Protein 1GAI (pdb70)

Nearest PDB structures (foldseek):
  3gly-assembly1_A  TM=1.002E+00  e=2.398E-82  Aspergillus awamori
  3eqa-assembly1_A  TM=1.001E+00  e=8.500E-78  Aspergillus niger
  6fhv-assembly1_A  TM=9.898E-01  e=4.613E-56  Penicillium oxalicum 114-2
  2vn7-assembly1_A  TM=9.868E-01  e=1.343E-54  Trichoderma reesei
  6fhw-assembly1_A  TM=9.684E-01  e=1.161E-52  Amorphotheca resinae

Solvent-accessible surface area: 16206 Å² total; per-residue (Å²): 112,98,13,61,71,45,3,78,95,2,23,86,39,0,66,71,3,0,51,29,0,7,2,68,132,8,83,99,1,104,57,4,61,46,0,0,2,0,2,0,13,4,83,96,127,15,61,30,46,30,7,12,10,8,12,4,1,12,0,2,31,10,0,0,19,27,5,68,94,28,37,30,119,0,25,57,18,0,24,73,2,1,33,3,9,9,102,5,6,44,28,76,17,63,24,19,70,24,66,65,11,3,7,0,2,6,4,8,41,13,79,16,70,22,45,110,31,106,86,14,47,33,4,32,0,4,0,0,10,3,0,12,0,1,0,6,0,0,48,29,0,43,110,73,60,51,73,70,3,0,46,119,15,0,10,20,0,0,58,0,0,0,0,2,0,0,46,49,6,54,109,72,8,60,0,3,12,44,72,14,81,4,18,7,1,0,11,4,6,3,1,6,13,0,0,22,9,0,21,65,5,0,98,61,20,73,49,74,3,75,30,1,84,59,7,9,53,31,0,2,4,47,4,35,66,0,48,68,50,54,36,0,36,1,7,64,104,40,123,62,46,8,52,2,0,0,1,0,3,0,2,12,43,6,2,0,11,98,5,22,36,42,50,20,7,1,0,0,4,0,22,46,2,2,12,2,1,42,54,0,2,45,22,0,37,108,73,5,81,45,6,102,85,73,56,78,56,76,11,1,0,0,0,7,12,38,75,13,88,72,84,118,3,2,0,11,0,1,0,0,1,2,0,0,3,1,0,5,0,0,31,52,2,3,104,122,95,26,30,1,102,2,33,124,68,1,40,98,5,1,91,29,27,63,98,54,4,51,69,31,99,38,56,52,109,33,95,32,16,60,47,2,33,68,27,0,68,97,16,0,25,20,0,2,43,31,0,41,97,36,17,38,132,111,5,24,0,3,4,0,0,34,56,61,92,4,92,60,45,22,0,130,16,4,0,15,0,1,3,13,0,9,15,2,14,28,25,37,87,72,53,38,9,48,35,9,26,0,86,105,17,32,95,60,37,87,113,70,51,93,51,56,23,86,21,58,46,53,84,18,116,34,129,79,50,58,106,14,106,25,127,86

Secondary structure (DSSP, 8-state):
-HHHHHHHHHHHHHHHHHHHTBTTT-TT-BTBPTTPBPS-S-BSSSB--SEEHHHHHHHHHHHHHHHHTT-GGGHHHHHHHHHHHHHHHH--BTTB-TTTTGGG--EE-TTS-B--S--S---THHHHHHHHHHHHHHHHHHHTT-HHHIIIIIHHHHHHHHHHHHHHTTS-EE-TTS--EEEEHHHHHHHHHHHHHHHHHHHHTT---HHHHHHHHHHHHHHGGGB-SSSB-SEES--S----THHHHHHHTT--TT--S-TTTT-TTSHHHHHHHHHHHHTTTTT-GGGTT--TTS-----S-TT--GGGS--BHHHHHHHHHHHHHHHHHHHHHTEEEE-TTTHHHHHHH-TT--SEEEETTSHHHHHHHHHHHHHHHHHHHHHHHHS-TT----SEE-TTT--EESSSS-HHHHHHHHHHHHHHTT--PPP-SGGGS-PPPSS-------------------------

InterPro domains:
  IPR000165 Glucoamylase [PR00736] (55-72)
  IPR000165 Glucoamylase [PR00736] (128-145)
  IPR000165 Glucoamylase [PR00736] (146-165)
  IPR000165 Glucoamylase [PR00736] (194-212)
  IPR000165 Glucoamylase [PR00736] (316-335)
  IPR000165 Glucoamylase [PR00736] (405-426)
  IPR000165 Glucoamylase [PR00736] (438-453)
  IPR002044 Carbohydrate binding module family 20 [PF00686] (539-633)
  IPR002044 Carbohydrate binding module family 20 [PS51166] (533-640)
  IPR002044 Carbohydrate binding module family 20 [SM01065] (538-634)
  IPR008291 Glucoamylase, starch-binding [PIRSF001031] (3-640)
  IPR008928 Six-hairpin glycosidase superfamily [SSF48208] (25-459)
  IPR011613 GH15-like domain [PF00723] (37-450)
  IPR012341 Six-hairpin glycosidase-like superfamily [G3DSA:1.50.10.10] (25-497)
  IPR013783 Immunoglobulin-like fold [G3DSA:2.60.40.10] (533-640)
  IPR013784 Carbohydrate-binding-like fold [SSF49452] (533-640)
  IPR034836 Glucoamylase, CBM20 domain [cd05811] (538-639)
  IPR046966 Glucoamylase, active site [PS00820] (197-207)

Radius of gyration: 21.04 Å; Cα contacts (8 Å, |Δi|>4): 989; chains: 1; bounding box: 58×52×50 Å

Foldseek 3Di:
DVLVVLLVLLLVVLVLLQQLQADDPRVLQHPAHFLAGFQFSDCVLPRSQWGFLQLSLLLLLLLLLVCVVFPVVCVRSNVRNLQLLLLLLQAAEPLGGLQRGSQQCTIAHRHSHYDHDDFFDRELLRLLSNLSSLLSVLVVCLVVPVLCCSQARRLQSSLSSLLSLQFDLLDWGAYPVRDDTFHFLLSLLSSLLSLLLNQVSQVSSPHGDVSSVVRNLLSLQVSVVQQPLQAGQGGDPDPAPRLWLSLLNSQLVQAFLVDALFPSSNHLQPLRVLSSLLVNQVLLQPPFQQNPPDALLAGDQHCTHNVDCVVYTFGFLLSLLSSLQSLLSNLSNCVVVQKHFDDPSNQVSQCSQPVVDDGDIGGNVDPVNVSRNVSSLNRSSRSSVLSVVQAPPSNKHAGGAHSYPGHHDRRTSGSSSSSSSNSSSCSNVVNDGHGSCVVPRSDHDPDHDSDGDRGDHDRRRDPDDDPDDDGD

CATH classification: 1.50.10.10

B-factor: mean 18.28, std 16.62, range [3.0, 75.63]

Organism: Aspergillus awamori (NCBI:txid105351)

Sequence (472 aa):
ATLDSWLSNNEATVARTAILNNIGADGAWVSGADSGIVVASPSTDNPDYFYTWTRDSGLVIKTLVDLFRNGDTDLLSSTIEHYISSQAIIIQGVSSNPSGDLSSGGLGEPKFNVDETAYTGSSWGRPQRDGPALRATAMIGFGQWLLDNGYTSSAATTEIVWPLVRNDLSYVAQYWNQTGYDLWEEVNGSSFFTIAVQHRALVEGSAFATAVGSSCSWCDSQAPQILCYLQSSFWTGSYILANFDSSRSGKDTTNTLLGSIHTFDPEAGCDDSTFQPCSPRALANHKEVVDSFRSIYTLNDGLSDSEAVAVGRYPEDSYYNGNPWFLCTLAAAEQLYDALYQWDKQGSLEITDVSLDFFKALYSGAATGTYSSSSSSTYSSSIVSSAVKTFADGFVSIVETHAASNGSLSSEQFDKSDGDELSARDLTWSYAALLTANNRRNSVVPPSWGETSASSVPGTCAATTSASSGTYSSVTVTSWPSIVVAATTGG

Structure (mmCIF, N/CA/C/O backbone):
data_1GAI
#
_entry.id   1GAI
#
_cell.length_a   116.900
_cell.length_b   104.400
_cell.length_c   48.400
_cell.angle_alpha   90.00
_cell.angle_beta   90.00
_cell.angle_gamma   90.00
#
_symmetry.space_group_name_H-M   'P 21 21 21'
#
loop_
_entity.id
_entity.type
_entity.pdbx_description
1 polymer GLUCOAMYLASE-471
2 branched alpha-D-mannopyranose-(1-2)-alpha-D-mannopyranose-(1-3)-beta-D-mannopyranose-(1-4)-2-acetamido-2-deoxy-beta-D-glucopyranose-(1-4)-2-acetamido-2-deoxy-beta-D-glucopyranose
3 branched alpha-D-mannopyranose-(1-2)-alpha-D-mannopyranose-(1-2)-alpha-D-mannopyranose-(1-3)-[alpha-D-mannopyranose-(1-3)-[alpha-D-mannopyranose-(1-6)]alpha-D-mannopyranose-(1-6)]beta-D-mannopyranose-(1-4)-2-acetamido-2-deoxy-beta-D-glucopyranose-(1-4)-2-acetamido-2-deoxy-beta-D-glucopyranose
4 branched 4,6-dideoxy-4-{[(1S,2S,3S,4R,5R)-2,3,4-trihydroxy-5-(hydroxymethyl)cyclohexyl]amino}-alpha-D-glucopyranose-(1-4)-alpha-D-glucopyranose-(1-4)-alpha-D-glucopyranose
5 non-polymer alpha-D-mannopyranose
6 water water
#
loop_
_atom_site.group_PDB
_atom_site.id
_atom_site.type_symbol
_atom_site.label_atom_id
_atom_site.label_alt_id
_atom_site.label_comp_id
_atom_site.label_asym_id
_atom_site.label_entity_id
_atom_site.label_seq_id
_atom_site.pdbx_PDB_ins_code
_atom_site.Cartn_x
_atom_site.Cartn_y
_atom_site.Cartn_z
_atom_site.occupancy
_atom_site.B_iso_or_equiv
_atom_site.auth_seq_id
_atom_site.auth_comp_id
_atom_site.auth_asym_id
_atom_site.auth_atom_id
_atom_site.pdbx_PDB_model_num
ATOM 1 N N . ALA A 1 1 ? 49.229 46.972 21.819 1.00 49.85 1 ALA A N 1
ATOM 2 C CA . ALA A 1 1 ? 49.142 47.371 20.379 1.00 49.23 1 ALA A CA 1
ATOM 3 C C . ALA A 1 1 ? 47.680 47.283 19.940 1.00 48.15 1 ALA A C 1
ATOM 4 O O . ALA A 1 1 ? 46.787 47.160 20.780 1.00 48.58 1 ALA A O 1
ATOM 9 N N . THR A 1 2 ? 47.433 47.356 18.636 1.00 46.26 2 THR A N 1
ATOM 10 C CA . THR A 1 2 ? 46.067 47.258 18.145 1.00 43.82 2 THR A CA 1
ATOM 11 C C . THR A 1 2 ? 45.581 45.806 18.223 1.00 39.85 2 THR A C 1
ATOM 12 O O . THR A 1 2 ? 44.387 45.558 18.352 1.00 38.26 2 THR A O 1
ATOM 18 N N . LEU A 1 3 ? 46.509 44.851 18.155 1.00 36.68 3 LEU A N 1
ATOM 19 C CA . LEU A 1 3 ? 46.133 43.444 18.244 1.00 33.37 3 LEU A CA 1
ATOM 20 C C . LEU A 1 3 ? 45.531 43.188 19.618 1.00 31.85 3 LEU A C 1
ATOM 21 O O . LEU A 1 3 ? 44.492 42.545 19.735 1.00 31.46 3 LEU A O 1
ATOM 27 N N . ASP A 1 4 ? 46.170 43.733 20.649 1.00 29.58 4 ASP A N 1
ATOM 28 C CA . ASP A 1 4 ? 45.704 43.568 22.023 1.00 28.20 4 ASP A CA 1
ATOM 29 C C . ASP A 1 4 ? 44.298 44.122 22.218 1.00 27.24 4 ASP A C 1
ATOM 30 O O . ASP A 1 4 ? 43.447 43.467 22.824 1.00 26.57 4 ASP A O 1
ATOM 36 N N . SER A 1 5 ? 44.046 45.321 21.699 1.00 25.02 5 SER A N 1
ATOM 37 C CA . SER A 1 5 ? 42.725 45.926 21.837 1.00 24.05 5 SER A CA 1
ATOM 38 C C . SER A 1 5 ? 41.702 45.182 20.982 1.00 21.85 5 SER A C 1
ATOM 39 O O . SER A 1 5 ? 40.573 44.949 21.426 1.00 21.59 5 SER A O 1
ATOM 44 N N . TRP A 1 6 ? 42.100 44.791 19.773 1.00 19.03 6 TRP A N 1
ATOM 45 C CA . TRP A 1 6 ? 41.200 44.060 18.899 1.00 19.04 6 TRP A CA 1
ATOM 46 C C . TRP A 1 6 ? 40.772 42.757 19.573 1.00 19.05 6 TRP A C 1
ATOM 47 O O . TRP A 1 6 ? 39.586 42.411 19.576 1.00 18.68 6 TRP A O 1
ATOM 60 N N . LEU A 1 7 ? 41.733 42.057 20.168 1.00 18.07 7 LEU A N 1
ATOM 61 C CA . LEU A 1 7 ? 41.452 40.801 20.854 1.00 18.06 7 LEU A CA 1
ATOM 62 C C . LEU A 1 7 ? 40.483 40.940 22.014 1.00 17.77 7 LEU A C 1
ATOM 63 O O . LEU A 1 7 ? 39.615 40.083 22.208 1.00 17.51 7 LEU A O 1
ATOM 69 N N . SER A 1 8 ? 40.639 42.000 22.800 1.00 17.82 8 SER A N 1
ATOM 70 C CA . SER A 1 8 ? 39.750 42.227 23.933 1.00 20.13 8 SER A CA 1
ATOM 71 C C . SER A 1 8 ? 38.318 42.417 23.464 1.00 18.89 8 SER A C 1
ATOM 72 O O . SER A 1 8 ? 37.388 41.848 24.040 1.00 20.31 8 SER A O 1
ATOM 77 N N A ASN A 1 9 ? 38.132 43.212 22.416 0.68 17.93 9 ASN A N 1
ATOM 78 N N B ASN A 1 9 ? 38.151 43.207 22.406 0.32 17.88 9 ASN A N 1
ATOM 79 C CA A ASN A 1 9 ? 36.791 43.439 21.900 0.68 17.31 9 ASN A CA 1
ATOM 80 C CA B ASN A 1 9 ? 36.835 43.484 21.842 0.32 16.72 9 ASN A CA 1
ATOM 81 C C A ASN A 1 9 ? 36.262 42.180 21.233 0.68 15.72 9 ASN A C 1
ATOM 82 C C B ASN A 1 9 ? 36.262 42.238 21.175 0.32 15.60 9 ASN A C 1
ATOM 83 O O A ASN A 1 9 ? 35.107 41.810 21.439 0.68 15.58 9 ASN A O 1
ATOM 84 O O B ASN A 1 9 ? 35.073 41.943 21.308 0.32 15.66 9 ASN A O 1
ATOM 99 N N . GLU A 1 10 ? 37.120 41.503 20.473 1.00 14.42 10 GLU A N 1
ATOM 100 C CA . GLU A 1 10 ? 36.709 40.284 19.780 1.00 12.28 10 GLU A CA 1
ATOM 101 C C . GLU A 1 10 ? 36.307 39.165 20.743 1.00 11.46 10 GLU A C 1
ATOM 102 O O . GLU A 1 10 ? 35.408 38.387 20.433 1.00 10.41 10 GLU A O 1
ATOM 109 N N . ALA A 1 11 ? 36.951 39.080 21.906 1.00 10.61 11 ALA A N 1
ATOM 110 C CA . ALA A 1 11 ? 36.592 38.054 22.883 1.00 10.72 11 ALA A CA 1
ATOM 111 C C . ALA A 1 11 ? 35.137 38.259 23.323 1.00 12.12 11 ALA A C 1
ATOM 112 O O . ALA A 1 11 ? 34.395 37.294 23.534 1.00 11.89 11 ALA A O 1
ATOM 115 N N . THR A 1 12 ? 34.724 39.520 23.427 1.00 12.26 12 THR A N 1
ATOM 116 C CA . THR A 1 12 ? 33.359 39.856 23.811 1.00 13.25 12 THR A CA 1
ATOM 117 C C . THR A 1 12 ? 32.386 39.493 22.681 1.00 11.92 12 THR A C 1
ATOM 118 O O . THR A 1 12 ? 31.315 38.933 22.928 1.00 13.16 12 THR A O 1
ATOM 124 N N . VAL A 1 13 ? 32.767 39.800 21.444 1.00 10.74 13 VAL A N 1
ATOM 125 C CA . VAL A 1 13 ? 31.943 39.464 20.294 1.00 10.49 13 VAL A CA 1
ATOM 126 C C . VAL A 1 13 ? 31.785 37.947 20.174 1.00 10.18 13 VAL A C 1
ATOM 127 O O . VAL A 1 13 ? 30.682 37.455 19.929 1.00 9.75 13 VAL A O 1
ATOM 132 N N . ALA A 1 14 ? 32.884 37.219 20.376 1.00 8.09 14 ALA A N 1
ATOM 133 C CA . ALA A 1 14 ? 32.900 35.763 20.273 1.00 7.90 14 ALA A CA 1
ATOM 134 C C . ALA A 1 14 ? 31.968 35.104 21.281 1.00 7.95 14 ALA A C 1
ATOM 135 O O . ALA A 1 14 ? 31.199 34.206 20.927 1.00 7.66 14 ALA A O 1
ATOM 138 N N . ARG A 1 15 ? 31.998 35.574 22.524 1.00 8.36 15 ARG A N 1
ATOM 139 C CA . ARG A 1 15 ? 31.138 35.018 23.563 1.00 9.33 15 ARG A CA 1
ATOM 140 C C . ARG A 1 15 ? 29.661 35.224 23.196 1.00 10.22 15 ARG A C 1
ATOM 141 O O . ARG A 1 15 ? 28.846 34.296 23.292 1.00 10.92 15 ARG A O 1
ATOM 155 N N . THR A 1 16 ? 29.332 36.425 22.738 1.00 8.81 16 THR A N 1
ATOM 156 C CA . THR A 1 16 ? 27.968 36.754 22.342 1.00 10.22 16 THR A CA 1
ATOM 157 C C . THR A 1 16 ? 27.489 35.903 21.160 1.00 10.07 16 THR A C 1
ATOM 158 O O . THR A 1 16 ? 26.392 35.332 21.190 1.00 10.06 16 THR A O 1
ATOM 164 N N . ALA A 1 17 ? 28.324 35.795 20.134 1.00 8.87 17 ALA A N 1
ATOM 165 C CA . ALA A 1 17 ? 27.984 35.023 18.947 1.00 8.03 17 ALA A CA 1
ATOM 166 C C . ALA A 1 17 ? 27.749 33.540 19.271 1.00 8.48 17 ALA A C 1
ATOM 167 O O . ALA A 1 17 ? 26.847 32.923 18.708 1.00 8.19 17 ALA A O 1
ATOM 170 N N . ILE A 1 18 ? 28.564 32.963 20.155 1.00 7.41 18 ILE A N 1
ATOM 171 C CA . ILE A 1 18 ? 28.382 31.564 20.522 1.00 6.57 18 ILE A CA 1
ATOM 172 C C . ILE A 1 18 ? 26.989 31.373 21.151 1.00 7.26 18 ILE A C 1
ATOM 173 O O . ILE A 1 18 ? 26.243 30.463 20.769 1.00 6.79 18 ILE A O 1
ATOM 179 N N . LEU A 1 19 ? 26.623 32.254 22.081 1.00 6.44 19 LEU A N 1
ATOM 180 C CA . LEU A 1 19 ? 25.317 32.158 22.740 1.00 7.62 19 LEU A CA 1
ATOM 181 C C . LEU A 1 19 ? 24.152 32.327 21.759 1.00 8.04 19 LEU A C 1
ATOM 182 O O . LEU A 1 19 ? 23.091 31.713 21.932 1.00 7.42 19 LEU A O 1
ATOM 188 N N . ASN A 1 20 ? 24.360 33.126 20.714 1.00 7.65 20 ASN A N 1
ATOM 189 C CA . ASN A 1 20 ? 23.327 33.339 19.699 1.00 8.21 20 ASN A CA 1
ATOM 190 C C . ASN A 1 20 ? 23.064 32.062 18.899 1.00 6.80 20 ASN A C 1
ATOM 191 O O . ASN A 1 20 ? 22.031 31.948 18.227 1.00 6.59 20 ASN A O 1
ATOM 199 N N . ASN A 1 21 ? 24.033 31.145 18.915 1.00 5.61 21 ASN A N 1
ATOM 200 C CA . ASN A 1 21 ? 23.948 29.886 18.172 1.00 6.08 21 ASN A CA 1
ATOM 201 C C . ASN A 1 21 ? 23.561 28.671 19.021 1.00 5.54 21 ASN A C 1
ATOM 202 O O . ASN A 1 21 ? 23.745 27.526 18.594 1.00 6.14 21 ASN A O 1
ATOM 210 N N . ILE A 1 22 ? 23.041 28.902 20.222 1.00 5.28 22 ILE A N 1
ATOM 211 C CA . ILE A 1 22 ? 22.640 27.793 21.089 1.00 5.42 22 ILE A CA 1
ATOM 212 C C . ILE A 1 22 ? 21.144 27.937 21.411 1.00 5.25 22 ILE A C 1
ATOM 213 O O . ILE A 1 22 ? 20.684 29.025 21.796 1.00 4.30 22 ILE A O 1
ATOM 219 N N . GLY A 1 23 ? 20.386 26.860 21.209 1.00 5.65 23 GLY A N 1
ATOM 220 C CA . GLY A 1 23 ? 18.952 26.889 21.489 1.00 5.98 23 GLY A CA 1
ATOM 221 C C . GLY A 1 23 ? 18.653 26.869 22.986 1.00 7.30 23 GLY A C 1
ATOM 222 O O . GLY A 1 23 ? 19.528 26.519 23.786 1.00 6.32 23 GLY A O 1
ATOM 224 N N . ALA A 1 24 ? 17.413 27.160 23.387 1.00 6.15 24 ALA A N 1
ATOM 225 C CA . ALA A 1 24 ? 16.318 27.479 22.472 1.00 7.55 24 ALA A CA 1
ATOM 226 C C . ALA A 1 24 ? 15.983 28.971 22.481 1.00 8.51 24 ALA A C 1
ATOM 227 O O . ALA A 1 24 ? 14.919 29.381 22.016 1.00 8.72 24 ALA A O 1
ATOM 230 N N . ASP A 1 25 ? 16.896 29.772 23.013 1.00 8.07 25 ASP A N 1
ATOM 231 C CA . ASP A 1 25 ? 16.725 31.214 23.081 1.00 11.20 25 ASP A CA 1
ATOM 232 C C . ASP A 1 25 ? 17.801 31.966 22.280 1.00 11.72 25 ASP A C 1
ATOM 233 O O . ASP A 1 25 ? 17.829 33.201 22.292 1.00 13.25 25 ASP A O 1
ATOM 239 N N . GLY A 1 26 ? 18.680 31.225 21.599 1.00 10.21 26 GLY A N 1
ATOM 240 C CA . GLY A 1 26 ? 19.731 31.834 20.800 1.00 10.17 26 GLY A CA 1
ATOM 241 C C . GLY A 1 26 ? 19.115 32.611 19.656 1.00 10.20 26 GLY A C 1
ATOM 242 O O . GLY A 1 26 ? 18.382 32.042 18.851 1.00 8.89 26 GLY A O 1
ATOM 244 N N . ALA A 1 27 ? 19.439 33.899 19.572 1.00 10.36 27 ALA A N 1
ATOM 245 C CA . ALA A 1 27 ? 18.892 34.801 18.554 1.00 11.07 27 ALA A CA 1
ATOM 246 C C . ALA A 1 27 ? 19.039 34.396 17.092 1.00 11.37 27 ALA A C 1
ATOM 247 O O . ALA A 1 27 ? 18.188 34.739 16.273 1.00 13.12 27 ALA A O 1
ATOM 250 N N . TRP A 1 28 ? 20.093 33.660 16.760 1.00 9.27 28 TRP A N 1
ATOM 251 C CA . TRP A 1 28 ? 20.322 33.266 15.378 1.00 8.97 28 TRP A CA 1
ATOM 252 C C . TRP A 1 28 ? 19.845 31.885 14.999 1.00 9.04 28 TRP A C 1
ATOM 253 O O . TRP A 1 28 ? 19.886 31.534 13.819 1.00 9.71 28 TRP A O 1
ATOM 266 N N . VAL A 1 29 ? 19.371 31.106 15.963 1.00 7.99 29 VAL A N 1
ATOM 267 C CA . VAL A 1 29 ? 18.996 29.730 15.664 1.00 7.90 29 VAL A CA 1
ATOM 268 C C . VAL A 1 29 ? 17.627 29.262 16.153 1.00 8.62 29 VAL A C 1
ATOM 269 O O . VAL A 1 29 ? 17.475 28.140 16.656 1.00 8.20 29 VAL A O 1
ATOM 274 N N . SER A 1 30 ? 16.619 30.105 15.967 1.00 9.14 30 SER A N 1
ATOM 275 C CA . SER A 1 30 ? 15.272 29.734 16.369 1.00 10.80 30 SER A CA 1
ATOM 276 C C . SER A 1 30 ? 14.938 28.398 15.700 1.00 9.20 30 SER A C 1
ATOM 277 O O . SER A 1 30 ? 15.164 28.215 14.498 1.00 9.71 30 SER A O 1
ATOM 282 N N . GLY A 1 31 ? 14.452 27.447 16.488 1.00 8.41 31 GLY A N 1
ATOM 283 C CA . GLY A 1 31 ? 14.151 26.134 15.959 1.00 7.09 31 GLY A CA 1
ATOM 284 C C . GLY A 1 31 ? 14.998 25.088 16.656 1.00 8.13 31 GLY A C 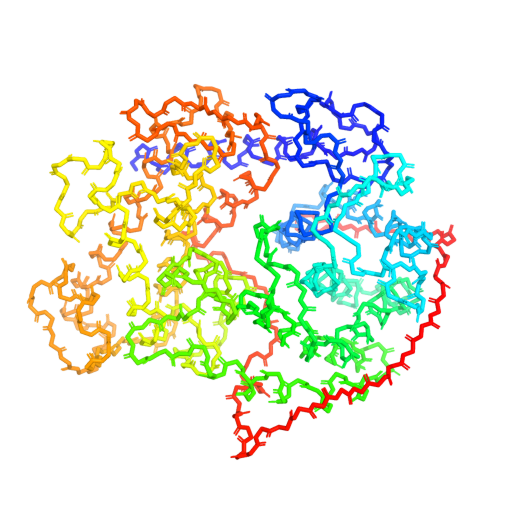1
ATOM 285 O O . GLY A 1 31 ? 14.609 23.918 16.728 1.00 8.38 31 GLY A O 1
ATOM 287 N N . ALA A 1 32 ? 16.167 25.494 17.159 1.00 6.66 32 ALA A N 1
ATOM 288 C CA . ALA A 1 32 ? 17.052 24.570 17.873 1.00 5.80 32 ALA A CA 1
ATOM 289 C C . ALA A 1 32 ? 16.482 24.317 19.267 1.00 6.54 32 ALA A C 1
ATOM 290 O O . ALA A 1 32 ? 15.978 25.249 19.912 1.00 7.08 32 ALA A O 1
ATOM 293 N N . ASP A 1 33 ? 16.547 23.067 19.729 1.00 4.66 33 ASP A N 1
ATOM 294 C CA . ASP A 1 33 ? 16.033 22.715 21.046 1.00 5.36 33 ASP A CA 1
ATOM 295 C C . ASP A 1 33 ? 16.960 23.266 22.158 1.00 5.39 33 ASP A C 1
ATOM 296 O O . ASP A 1 33 ? 18.034 23.815 21.878 1.00 4.17 33 ASP A O 1
ATOM 302 N N . SER A 1 34 ? 16.532 23.154 23.411 1.00 4.34 34 SER A N 1
ATOM 303 C CA . SER A 1 34 ? 17.294 23.672 24.538 1.00 5.52 34 SER A CA 1
ATOM 304 C C . SER A 1 34 ? 18.652 22.978 24.720 1.00 5.48 34 SER A C 1
ATOM 305 O O . SER A 1 34 ? 18.712 21.756 24.876 1.00 6.22 34 SER A O 1
ATOM 310 N N . GLY A 1 35 ? 19.720 23.775 24.745 1.00 4.41 35 GLY A N 1
ATOM 311 C CA . GLY A 1 35 ? 21.064 23.242 24.916 1.00 4.42 35 GLY A CA 1
ATOM 312 C C . GLY A 1 35 ? 21.720 22.730 23.642 1.00 6.42 35 GLY A C 1
ATOM 313 O O . GLY A 1 35 ? 22.837 22.188 23.679 1.00 6.73 35 GLY A O 1
ATOM 315 N N . ILE A 1 36 ? 21.032 22.867 22.510 1.00 5.18 36 ILE A N 1
ATOM 316 C CA . ILE A 1 36 ? 21.578 22.399 21.237 1.00 4.78 36 ILE A CA 1
ATOM 317 C C . ILE A 1 36 ? 22.483 23.458 20.612 1.00 5.00 36 ILE A C 1
ATOM 318 O O . ILE A 1 36 ? 22.035 24.565 20.296 1.00 4.80 36 ILE A O 1
ATOM 324 N N . VAL A 1 37 ? 23.765 23.116 20.460 1.00 4.78 37 VAL A N 1
ATOM 325 C CA . VAL A 1 37 ? 24.748 24.016 19.858 1.00 4.10 37 VAL A CA 1
ATOM 326 C C . VAL A 1 37 ? 24.690 23.803 18.346 1.00 4.36 37 VAL A C 1
ATOM 327 O O . VAL A 1 37 ? 24.935 22.701 17.849 1.00 5.39 37 VAL A O 1
ATOM 332 N N . VAL A 1 38 ? 24.350 24.851 17.619 1.00 3.36 38 VAL A N 1
ATOM 333 C CA . VAL A 1 38 ? 24.248 24.758 16.169 1.00 4.60 38 VAL A CA 1
ATOM 334 C C . VAL A 1 38 ? 25.593 25.176 15.563 1.00 5.10 38 VAL A C 1
ATOM 335 O O . VAL A 1 38 ? 26.201 26.150 16.017 1.00 5.17 38 VAL A O 1
ATOM 340 N N . ALA A 1 39 ? 26.067 24.430 14.565 1.00 5.85 39 ALA A N 1
ATOM 341 C CA . ALA A 1 39 ? 27.359 24.718 13.928 1.00 5.75 39 ALA A CA 1
ATOM 342 C C . ALA A 1 39 ? 27.447 26.111 13.289 1.00 6.24 39 ALA A C 1
ATOM 343 O O . ALA A 1 39 ? 28.470 26.791 13.400 1.00 6.21 39 ALA A O 1
ATOM 346 N N . SER A 1 40 ? 26.381 26.534 12.619 1.00 5.03 40 SER A N 1
ATOM 347 C CA . SER A 1 40 ? 26.321 27.847 11.984 1.00 5.27 40 SER A CA 1
ATOM 348 C C . SER A 1 40 ? 24.850 28.102 11.656 1.00 6.28 40 SER A C 1
ATOM 349 O O . SER A 1 40 ? 24.095 27.157 11.443 1.00 6.46 40 SER A O 1
ATOM 354 N N . PRO A 1 41 ? 24.420 29.372 11.660 1.00 7.33 41 PRO A N 1
ATOM 355 C CA . PRO A 1 41 ? 23.014 29.652 11.338 1.00 8.13 41 PRO A CA 1
ATOM 356 C C . PRO A 1 41 ? 22.720 29.537 9.830 1.00 9.10 41 PRO A C 1
ATOM 357 O O . PRO A 1 41 ? 21.578 29.699 9.398 1.00 10.20 41 PRO A O 1
ATOM 361 N N . SER A 1 42 ? 23.746 29.236 9.039 1.00 8.77 42 SER A N 1
ATOM 362 C CA . SER A 1 42 ? 23.591 29.089 7.591 1.00 9.58 42 SER A CA 1
ATOM 363 C C . SER A 1 42 ? 22.733 27.862 7.271 1.00 10.26 42 SER A C 1
ATOM 364 O O . SER A 1 42 ? 23.091 26.727 7.594 1.00 7.88 42 SER A O 1
ATOM 369 N N . THR A 1 43 ? 21.578 28.098 6.655 1.00 11.24 43 THR A N 1
ATOM 370 C CA . THR A 1 43 ? 20.656 27.014 6.315 1.00 12.65 43 THR A CA 1
ATOM 371 C C . THR A 1 43 ? 20.806 26.549 4.874 1.00 15.20 43 THR A C 1
ATOM 372 O O . THR A 1 43 ? 20.237 25.527 4.481 1.00 16.67 43 THR A O 1
ATOM 378 N N . ASP A 1 44 ? 21.606 27.271 4.100 1.00 15.69 44 ASP A N 1
ATOM 379 C CA . ASP A 1 44 ? 21.777 26.943 2.696 1.00 19.50 44 ASP A CA 1
ATOM 380 C C . ASP A 1 44 ? 23.103 27.455 2.151 1.00 17.18 44 ASP A C 1
ATOM 381 O O . ASP A 1 44 ? 23.546 28.545 2.508 1.00 16.13 44 ASP A O 1
ATOM 387 N N . ASN A 1 45 ? 23.745 26.626 1.330 1.00 17.67 45 ASN A N 1
ATOM 388 C CA . ASN A 1 45 ? 25.018 26.937 0.675 1.00 16.90 45 ASN A CA 1
ATOM 389 C C . ASN A 1 45 ? 26.052 27.652 1.550 1.00 14.85 45 ASN A C 1
ATOM 390 O O . ASN A 1 45 ? 26.400 28.809 1.300 1.00 15.96 45 ASN A O 1
ATOM 398 N N . PRO A 1 46 ? 26.586 26.958 2.570 1.00 12.40 46 PRO A N 1
ATOM 399 C CA . PRO A 1 46 ? 26.245 25.571 2.894 1.00 11.01 46 PRO A CA 1
ATOM 400 C C . PRO A 1 46 ? 25.200 25.467 4.008 1.00 9.98 46 PRO A C 1
ATOM 401 O O . PRO A 1 46 ? 24.941 26.437 4.725 1.00 11.45 46 PRO A O 1
ATOM 405 N N . ASP A 1 47 ? 24.582 24.301 4.128 1.00 9.52 47 ASP A N 1
ATOM 406 C CA . ASP A 1 47 ? 23.604 24.081 5.181 1.00 8.57 47 ASP A CA 1
ATOM 407 C C . ASP A 1 47 ? 24.317 23.480 6.393 1.00 6.74 47 ASP A C 1
ATOM 408 O O . ASP A 1 47 ? 24.588 22.278 6.436 1.00 6.85 47 ASP A O 1
ATOM 414 N N . TYR A 1 48 ? 24.656 24.337 7.348 1.00 6.79 48 TYR A N 1
ATOM 415 C CA . TYR A 1 48 ? 25.320 23.907 8.578 1.00 6.49 48 TYR A CA 1
ATOM 416 C C . TYR A 1 48 ? 24.338 23.987 9.755 1.00 6.39 48 TYR A C 1
ATOM 417 O O . TYR A 1 48 ? 24.747 23.972 10.922 1.00 6.79 48 TYR A O 1
ATOM 428 N N . PHE A 1 49 ? 23.043 24.072 9.448 1.00 6.46 49 PHE A N 1
ATOM 429 C CA . PHE A 1 49 ? 22.002 24.176 10.477 1.00 5.39 49 PHE A CA 1
ATOM 430 C C . PHE A 1 49 ? 21.681 22.781 11.035 1.00 6.10 49 PHE A C 1
ATOM 431 O O . PHE A 1 49 ? 20.619 22.205 10.748 1.00 5.48 49 PHE A O 1
ATOM 440 N N . TYR A 1 50 ? 22.647 22.233 11.781 1.00 3.53 50 TYR A N 1
ATOM 441 C CA . TYR A 1 50 ? 22.584 20.923 12.425 1.00 3.48 50 TYR A CA 1
ATOM 442 C C . TYR A 1 50 ? 23.468 21.030 13.662 1.00 4.34 50 TYR A C 1
ATOM 443 O O . TYR A 1 50 ? 24.210 22.011 13.834 1.00 5.56 50 TYR A O 1
ATOM 454 N N . THR A 1 51 ? 23.425 20.004 14.500 1.00 3.06 51 THR A N 1
ATOM 455 C CA . THR A 1 51 ? 24.272 19.993 15.670 1.00 3.45 51 THR A CA 1
ATOM 456 C C . THR A 1 51 ? 25.238 18.811 15.541 1.00 4.28 51 THR A C 1
ATOM 457 O O . THR A 1 51 ? 24.817 17.666 15.329 1.00 3.91 51 THR A O 1
ATOM 463 N N . TRP A 1 52 ? 26.535 19.115 15.543 1.00 3.00 52 TRP A N 1
ATOM 464 C CA . TRP A 1 52 ? 27.564 18.083 15.446 1.00 3.14 52 TRP A CA 1
ATOM 465 C C . TRP A 1 52 ? 28.062 17.785 16.854 1.00 4.06 52 TRP A C 1
ATOM 466 O O . TRP A 1 52 ? 28.260 18.712 17.656 1.00 3.63 52 TRP A O 1
ATOM 479 N N . THR A 1 53 ? 28.308 16.514 17.143 1.00 3.35 53 THR A N 1
ATOM 480 C CA . THR A 1 53 ? 28.808 16.116 18.462 1.00 3.50 53 THR A CA 1
ATOM 481 C C . THR A 1 53 ? 30.185 16.748 18.726 1.00 3.26 53 THR A C 1
ATOM 482 O O . THR A 1 53 ? 30.438 17.242 19.827 1.00 3.00 53 THR A O 1
ATOM 488 N N . ARG A 1 54 ? 31.031 16.804 17.697 1.00 3.14 54 ARG A N 1
ATOM 489 C CA . ARG A 1 54 ? 32.367 17.404 17.824 1.00 3.27 54 ARG A CA 1
ATOM 490 C C . ARG A 1 54 ? 32.302 18.906 18.101 1.00 3.16 54 ARG A C 1
ATOM 491 O O . ARG A 1 54 ? 32.806 19.367 19.124 1.00 3.01 54 ARG A O 1
ATOM 505 N N . ASP A 1 55 ? 31.675 19.678 17.213 1.00 3.00 55 ASP A N 1
ATOM 506 C CA . ASP A 1 55 ? 31.611 21.135 17.415 1.00 3.02 55 ASP A CA 1
ATOM 507 C C . ASP A 1 55 ? 31.014 21.484 18.772 1.00 4.41 55 ASP A C 1
ATOM 508 O O . ASP A 1 55 ? 31.532 22.352 19.480 1.00 3.91 55 ASP A O 1
ATOM 514 N N . SER A 1 56 ? 29.919 20.813 19.120 1.00 3.01 56 SER A N 1
ATOM 515 C CA . SER A 1 56 ? 29.245 21.054 20.396 1.00 3.91 56 SER A CA 1
ATOM 516 C C . SER A 1 56 ? 30.161 20.777 21.582 1.00 3.03 56 SER A C 1
ATOM 517 O O . SER A 1 56 ? 30.245 21.592 22.499 1.00 4.97 56 SER A O 1
ATOM 522 N N . GLY A 1 57 ? 30.841 19.633 21.562 1.00 3.08 57 GLY A N 1
ATOM 523 C CA . GLY A 1 57 ? 31.728 19.268 22.654 1.00 3.86 57 GLY A CA 1
ATOM 524 C C . GLY A 1 57 ? 32.888 20.239 22.798 1.00 4.86 57 GLY A C 1
ATOM 525 O O . GLY A 1 57 ? 33.285 20.581 23.914 1.00 3.82 57 GLY A O 1
ATOM 527 N N . LEU A 1 58 ? 33.449 20.678 21.675 1.00 3.92 58 LEU A N 1
ATOM 528 C CA . LEU A 1 58 ? 34.557 21.631 21.713 1.00 4.08 58 LEU A CA 1
ATOM 529 C C . LEU A 1 58 ? 34.108 23.001 22.236 1.00 4.46 58 LEU A C 1
ATOM 530 O O . LEU A 1 58 ? 34.799 23.612 23.060 1.00 4.44 58 LEU A O 1
ATOM 536 N N . VAL A 1 59 ? 32.949 23.470 21.773 1.00 3.11 59 VAL A N 1
ATOM 537 C CA . VAL A 1 59 ? 32.406 24.756 22.202 1.00 3.46 59 VAL A CA 1
ATOM 538 C C . VAL A 1 59 ? 32.029 24.719 23.688 1.00 3.47 59 VAL A C 1
ATOM 539 O O . VAL A 1 59 ? 32.367 25.631 24.444 1.00 4.09 59 VAL A O 1
ATOM 544 N N . ILE A 1 60 ? 31.373 23.648 24.122 1.00 3.31 60 ILE A N 1
ATOM 545 C CA . ILE A 1 60 ? 30.977 23.549 25.530 1.00 4.31 60 ILE A CA 1
ATOM 546 C C . ILE A 1 60 ? 32.185 23.451 26.469 1.00 4.74 60 ILE A C 1
ATOM 547 O O . ILE A 1 60 ? 32.173 24.044 27.541 1.00 4.80 60 ILE A O 1
ATOM 553 N N . LYS A 1 61 ? 33.231 22.731 26.076 1.00 4.45 61 LYS A N 1
ATOM 554 C CA . LYS A 1 61 ? 34.429 22.652 26.922 1.00 5.23 61 LYS A CA 1
ATOM 555 C C . LYS A 1 61 ? 34.978 24.078 27.115 1.00 4.33 61 LYS A C 1
ATOM 556 O O . LYS A 1 61 ? 35.378 24.452 28.222 1.00 4.25 61 LYS A O 1
ATOM 566 N N . THR A 1 62 ? 34.943 24.886 26.058 1.00 4.33 62 THR A N 1
ATOM 567 C CA . THR A 1 62 ? 35.413 26.270 26.137 1.00 5.33 62 THR A CA 1
ATOM 568 C C . THR A 1 62 ? 34.556 27.061 27.119 1.00 4.88 62 THR A C 1
ATOM 569 O O . THR A 1 62 ? 35.081 27.786 27.963 1.00 5.88 62 THR A O 1
ATOM 575 N N . LEU A 1 63 ? 33.239 26.902 27.035 1.00 4.73 63 LEU A N 1
ATOM 576 C CA . LEU A 1 63 ? 32.341 27.611 27.943 1.00 4.06 63 LEU A CA 1
ATOM 577 C C . LEU A 1 63 ? 32.510 27.135 29.393 1.00 4.91 63 LEU A C 1
ATOM 578 O O . LEU A 1 63 ? 32.446 27.941 30.318 1.00 6.46 63 LEU A O 1
ATOM 584 N N . VAL A 1 64 ? 32.738 25.839 29.592 1.00 3.96 64 VAL A N 1
ATOM 585 C CA . VAL A 1 64 ? 32.949 25.300 30.938 1.00 3.79 64 VAL A CA 1
ATOM 586 C C . VAL A 1 64 ? 34.201 25.940 31.554 1.00 4.57 64 VAL A C 1
ATOM 587 O O . VAL A 1 64 ? 34.183 26.365 32.707 1.00 5.41 64 VAL A O 1
ATOM 592 N N . ASP A 1 65 ? 35.273 26.056 30.776 1.00 5.46 65 ASP A N 1
ATOM 593 C CA . ASP A 1 65 ? 36.489 26.680 31.280 1.00 6.87 65 ASP A CA 1
ATOM 594 C C . ASP A 1 65 ? 36.269 28.162 31.628 1.00 7.56 65 ASP A C 1
ATOM 595 O O . ASP A 1 65 ? 36.752 28.627 32.666 1.00 7.90 65 ASP A O 1
ATOM 601 N N . LEU A 1 66 ? 35.514 28.891 30.802 1.00 7.37 66 LEU A N 1
ATOM 602 C CA . LEU A 1 66 ? 35.222 30.305 31.081 1.00 7.52 66 LEU A CA 1
ATOM 603 C C . LEU A 1 66 ? 34.375 30.403 32.352 1.00 8.42 66 LEU A C 1
ATOM 604 O O . LEU A 1 66 ? 34.581 31.293 33.184 1.00 8.58 66 LEU A O 1
ATOM 610 N N . PHE A 1 67 ? 33.413 29.493 32.480 1.00 6.92 67 PHE A N 1
ATOM 611 C CA . PHE A 1 67 ? 32.535 29.428 33.642 1.00 7.93 67 PHE A CA 1
ATOM 612 C C . PHE A 1 67 ? 33.345 29.205 34.927 1.00 9.41 67 PHE A C 1
ATOM 613 O O . PHE A 1 67 ? 33.181 29.934 35.912 1.00 9.85 67 PHE A O 1
ATOM 622 N N . ARG A 1 68 ? 34.226 28.208 34.905 1.00 7.32 68 ARG A N 1
ATOM 623 C CA . ARG A 1 68 ? 35.058 27.898 36.052 1.00 8.26 68 ARG A CA 1
ATOM 624 C C . ARG A 1 68 ? 35.971 29.071 36.398 1.00 10.62 68 ARG A C 1
ATOM 625 O O . ARG A 1 68 ? 36.394 29.205 37.549 1.00 13.12 68 ARG A O 1
ATOM 639 N N . ASN A 1 69 ? 36.264 29.927 35.420 1.00 10.63 69 ASN A N 1
ATOM 640 C CA . ASN A 1 69 ? 37.104 31.098 35.660 1.00 13.57 69 ASN A CA 1
ATOM 641 C C . ASN A 1 69 ? 36.306 32.321 36.096 1.00 13.84 69 ASN A C 1
ATOM 642 O O . ASN A 1 69 ? 36.840 33.428 36.098 1.00 16.51 69 ASN A O 1
ATOM 650 N N . GLY A 1 70 ? 35.020 32.142 36.390 1.00 13.84 70 GLY A N 1
ATOM 651 C CA . GLY A 1 70 ? 34.212 33.259 36.843 1.00 14.31 70 GLY A CA 1
ATOM 652 C C . GLY A 1 70 ? 33.061 33.740 35.980 1.00 15.06 70 GLY A C 1
ATOM 653 O O . GLY A 1 70 ? 32.306 34.621 36.391 1.00 15.61 70 GLY A O 1
ATOM 655 N N . ASP A 1 71 ? 32.907 33.215 34.772 1.00 13.59 71 ASP A N 1
ATOM 656 C CA . ASP A 1 71 ? 31.799 33.663 33.923 1.00 13.26 71 ASP A CA 1
ATOM 657 C C . ASP A 1 71 ? 30.572 32.845 34.343 1.00 13.51 71 ASP A C 1
ATOM 658 O O . ASP A 1 71 ? 30.099 31.972 33.610 1.00 11.52 71 ASP A O 1
ATOM 664 N N . THR A 1 72 ? 30.068 33.142 35.536 1.00 13.39 72 THR A N 1
ATOM 665 C CA . THR A 1 72 ? 28.954 32.413 36.129 1.00 14.19 72 THR A CA 1
ATOM 666 C C . THR A 1 72 ? 27.640 32.398 35.370 1.00 13.13 72 THR A C 1
ATOM 667 O O . THR A 1 72 ? 26.846 31.472 35.535 1.00 13.65 72 THR A O 1
ATOM 673 N N . ASP A 1 73 ? 27.416 33.410 34.539 1.00 13.71 73 ASP A N 1
ATOM 674 C CA . ASP A 1 73 ? 26.195 33.508 33.739 1.00 15.14 73 ASP A CA 1
ATOM 675 C C . ASP A 1 73 ? 26.036 32.375 32.718 1.00 13.25 73 ASP A C 1
ATOM 676 O O . ASP A 1 73 ? 24.965 32.208 32.143 1.00 13.86 73 ASP A O 1
ATOM 682 N N . LEU A 1 74 ? 27.101 31.619 32.471 1.00 10.78 74 LEU A N 1
ATOM 683 C CA . LEU A 1 74 ? 27.045 30.512 31.516 1.00 9.44 74 LEU A CA 1
ATOM 684 C C . LEU A 1 74 ? 26.445 29.239 32.108 1.00 9.91 74 LEU A C 1
ATOM 685 O O . LEU A 1 74 ? 26.208 28.270 31.388 1.00 9.83 74 LEU A O 1
ATOM 691 N N . LEU A 1 75 ? 26.186 29.243 33.413 1.00 8.66 75 LEU A N 1
ATOM 692 C CA . LEU A 1 75 ? 25.652 28.067 34.087 1.00 9.29 75 LEU A CA 1
ATOM 693 C C . LEU A 1 75 ? 24.441 27.406 33.407 1.00 8.52 75 LEU A C 1
ATOM 694 O O . LEU A 1 75 ? 24.464 26.204 33.137 1.00 7.83 75 LEU A O 1
ATOM 700 N N A SER A 1 76 ? 23.413 28.192 33.100 0.75 7.71 76 SER A N 1
ATOM 701 N N B SER A 1 76 ? 23.405 28.188 33.119 0.25 7.90 76 SER A N 1
ATOM 702 C CA A SER A 1 76 ? 22.209 27.637 32.484 0.75 7.91 76 SER A CA 1
ATOM 703 C CA B SER A 1 76 ? 22.202 27.651 32.486 0.25 7.53 76 SER A CA 1
ATOM 704 C C A SER A 1 76 ? 22.483 26.997 31.130 0.75 7.14 76 SER A C 1
ATOM 705 C C B SER A 1 76 ? 22.486 26.998 31.135 0.25 7.09 76 SER A C 1
ATOM 706 O O A SER A 1 76 ? 21.908 25.955 30.802 0.75 6.74 76 SER A O 1
ATOM 707 O O B SER A 1 76 ? 21.926 25.946 30.819 0.25 6.96 76 SER A O 1
ATOM 716 N N . THR A 1 77 ? 23.357 2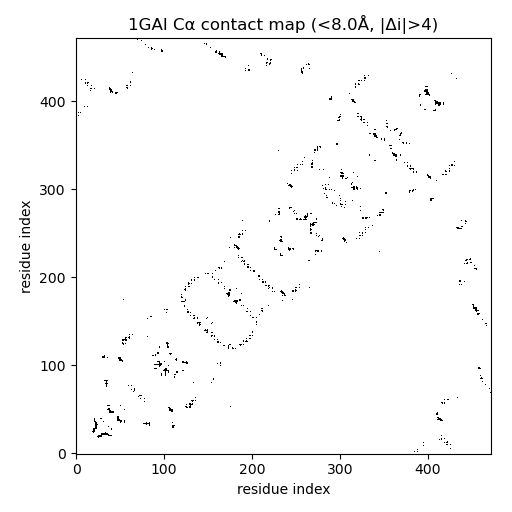7.620 30.348 1.00 6.49 77 THR A N 1
ATOM 717 C CA . THR A 1 77 ? 23.717 27.106 29.034 1.00 6.56 77 THR A CA 1
ATOM 718 C C . THR A 1 77 ? 24.325 25.707 29.165 1.00 5.45 77 THR A C 1
ATOM 719 O O . THR A 1 77 ? 23.915 24.770 28.464 1.00 4.48 77 THR A O 1
ATOM 725 N N . ILE A 1 78 ? 25.240 25.553 30.118 1.00 4.68 78 ILE A N 1
ATOM 726 C CA . ILE A 1 78 ? 25.901 24.272 30.340 1.00 4.77 78 ILE A CA 1
ATOM 727 C C . ILE A 1 78 ? 24.895 23.216 30.809 1.00 5.34 78 ILE A C 1
ATOM 728 O O . ILE A 1 78 ? 24.902 22.087 30.319 1.00 4.43 78 ILE A O 1
ATOM 734 N N . GLU A 1 79 ? 24.002 23.586 31.724 1.00 5.48 79 GLU A N 1
ATOM 735 C CA . GLU A 1 79 ? 22.990 22.635 32.192 1.00 5.96 79 GLU A CA 1
ATOM 736 C C . GLU A 1 79 ? 22.090 22.183 31.039 1.00 5.04 79 GLU A C 1
ATOM 737 O O . GLU A 1 79 ? 21.785 20.998 30.915 1.00 4.67 79 GLU A O 1
ATOM 744 N N . HIS A 1 80 ? 21.658 23.131 30.209 1.00 3.88 80 HIS A N 1
ATOM 745 C CA . HIS A 1 80 ? 20.794 22.802 29.070 1.00 4.64 80 HIS A CA 1
ATOM 746 C C . HIS A 1 80 ? 21.508 21.839 28.127 1.00 5.02 80 HIS A C 1
ATOM 747 O O . HIS A 1 80 ? 20.905 20.888 27.636 1.00 6.14 80 HIS A O 1
ATOM 757 N N . TYR A 1 81 ? 22.803 22.053 27.911 1.00 3.85 81 TYR A N 1
ATOM 758 C CA . TYR A 1 81 ? 23.567 21.169 27.034 1.00 3.55 81 TYR A CA 1
ATOM 759 C C . TYR A 1 81 ? 23.592 19.738 27.567 1.00 3.93 81 TYR A C 1
ATOM 760 O O . TYR A 1 81 ? 23.322 18.782 26.838 1.00 3.59 81 TYR A O 1
ATOM 771 N N . ILE A 1 82 ? 23.897 19.583 28.849 1.00 4.19 82 ILE A N 1
ATOM 772 C CA . ILE A 1 82 ? 23.956 18.260 29.442 1.00 5.08 82 ILE A CA 1
ATOM 773 C C . ILE A 1 82 ? 22.594 17.566 29.358 1.00 5.57 82 ILE A C 1
ATOM 774 O O . ILE A 1 82 ? 22.515 16.408 28.984 1.00 4.8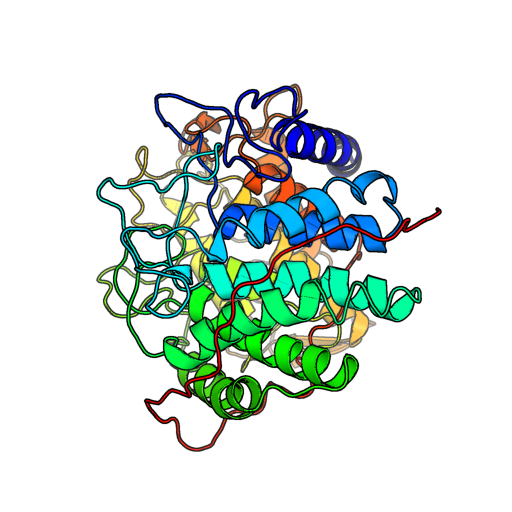7 82 ILE A O 1
ATOM 780 N N . SER A 1 83 ? 21.521 18.291 29.659 1.00 5.58 83 SER A N 1
ATOM 781 C CA . SER A 1 83 ? 20.186 17.724 29.568 1.00 6.46 83 SER A CA 1
ATOM 782 C C . SER A 1 83 ? 19.897 17.270 28.133 1.00 5.54 83 SER A C 1
ATOM 783 O O . SER A 1 83 ? 19.369 16.177 27.922 1.00 5.86 83 SER A O 1
ATOM 788 N N . SER A 1 84 ? 20.268 18.088 27.151 1.00 4.25 84 SER A N 1
ATOM 789 C CA . SER A 1 84 ? 20.020 17.734 25.754 1.00 5.02 84 SER A CA 1
ATOM 790 C C . SER A 1 84 ? 20.754 16.448 25.347 1.00 5.31 84 SER A C 1
ATOM 791 O O . SER A 1 84 ? 20.230 15.637 24.582 1.00 4.50 84 SER A O 1
ATOM 796 N N . GLN A 1 85 ? 21.942 16.237 25.901 1.00 4.71 85 GLN A N 1
ATOM 797 C CA . GLN A 1 85 ? 22.729 15.054 25.555 1.00 4.14 85 GLN A CA 1
ATOM 798 C C . GLN A 1 85 ? 22.187 13.765 26.143 1.00 4.74 85 GLN A C 1
ATOM 799 O O . GLN A 1 85 ? 22.371 12.697 25.550 1.00 3.93 85 GLN A O 1
ATOM 808 N N . ALA A 1 86 ? 21.486 13.854 27.277 1.00 3.55 86 ALA A N 1
ATOM 809 C CA . ALA A 1 86 ? 20.855 12.670 27.866 1.00 4.74 86 ALA A CA 1
ATOM 810 C C . ALA A 1 86 ? 19.842 12.121 26.832 1.00 5.50 86 ALA A C 1
ATOM 811 O O . ALA A 1 86 ? 19.679 10.901 26.683 1.00 6.25 86 ALA A O 1
ATOM 814 N N A ILE A 1 87 ? 19.176 13.031 26.125 0.58 4.84 87 ILE A N 1
ATOM 815 N N B ILE A 1 87 ? 19.185 13.041 26.126 0.42 5.20 87 ILE A N 1
ATOM 816 C CA A ILE A 1 87 ? 18.208 12.658 25.096 0.58 6.42 87 ILE A CA 1
ATOM 817 C CA B ILE A 1 87 ? 18.211 12.702 25.092 0.42 6.39 87 ILE A CA 1
ATOM 818 C C A ILE A 1 87 ? 18.925 12.176 23.831 0.58 5.58 87 ILE A C 1
ATOM 819 C C B ILE A 1 87 ? 18.927 12.183 23.843 0.42 5.76 87 ILE A C 1
ATOM 820 O O A ILE A 1 87 ? 18.634 11.084 23.328 0.58 6.13 87 ILE A O 1
ATOM 821 O O B ILE A 1 87 ? 18.649 11.075 23.373 0.42 6.38 87 ILE A O 1
ATOM 832 N N . ILE A 1 88 ? 19.853 12.985 23.321 1.00 5.51 88 ILE A N 1
ATOM 833 C CA . ILE A 1 88 ? 20.611 12.637 22.106 1.00 5.33 88 ILE A CA 1
ATOM 834 C C . ILE A 1 88 ? 21.257 11.238 22.159 1.00 4.83 88 ILE A C 1
ATOM 835 O O . ILE A 1 88 ? 21.202 10.495 21.179 1.00 4.76 88 ILE A O 1
ATOM 841 N N . GLN A 1 89 ? 21.849 10.869 23.298 1.00 4.38 89 GLN A N 1
ATOM 842 C CA . GLN A 1 89 ? 22.482 9.551 23.436 1.00 3.96 89 GLN A CA 1
ATOM 843 C C . GLN A 1 89 ? 21.544 8.380 23.111 1.00 5.28 89 GLN A C 1
ATOM 844 O O . GLN A 1 89 ? 21.991 7.345 22.596 1.00 5.71 89 GLN A O 1
ATOM 853 N N . GLY A 1 90 ? 20.259 8.551 23.429 1.00 5.87 90 GLY A N 1
ATOM 854 C CA . GLY A 1 90 ? 19.273 7.507 23.202 1.00 6.41 90 GLY A CA 1
ATOM 855 C C . GLY A 1 90 ? 18.573 7.530 21.858 1.00 7.88 90 GLY A C 1
ATOM 856 O O . GLY A 1 90 ? 17.787 6.628 21.556 1.00 8.29 90 GLY A O 1
ATOM 858 N N . VAL A 1 91 ? 18.860 8.537 21.042 1.00 5.63 91 VAL A N 1
ATOM 859 C CA . VAL A 1 91 ? 18.234 8.647 19.726 1.00 7.75 91 VAL A CA 1
ATOM 860 C C . VAL A 1 91 ? 18.761 7.596 18.742 1.00 7.93 91 VAL A C 1
ATOM 861 O O . VAL A 1 91 ? 19.967 7.545 18.457 1.00 9.35 91 VAL A O 1
ATOM 866 N N A SER A 1 92 ? 17.871 6.728 18.267 0.63 7.52 92 SER A N 1
ATOM 867 N N B SER A 1 92 ? 17.864 6.742 18.254 0.37 7.48 92 SER A N 1
ATOM 868 C CA A SER A 1 92 ? 18.241 5.697 17.297 0.63 7.97 92 SER A CA 1
ATOM 869 C CA B SER A 1 92 ? 18.228 5.718 17.278 0.37 7.52 92 SER A CA 1
ATOM 870 C C A SER A 1 92 ? 18.635 6.454 16.024 0.63 7.46 92 SER A C 1
ATOM 871 C C B SER A 1 92 ? 18.639 6.471 16.018 0.37 7.19 92 SER A C 1
ATOM 872 O O A SER A 1 92 ? 17.913 7.348 15.584 0.63 7.85 92 SER A O 1
ATOM 873 O O B SER A 1 92 ? 17.925 7.370 15.571 0.37 7.41 92 SER A O 1
ATOM 882 N N . ASN A 1 93 ? 19.776 6.113 15.441 1.00 6.76 93 ASN A N 1
ATOM 883 C CA . ASN A 1 93 ? 20.248 6.806 14.247 1.00 5.54 93 ASN A CA 1
ATOM 884 C C . ASN A 1 93 ? 20.987 5.831 13.325 1.00 5.32 93 ASN A C 1
ATOM 885 O O . ASN A 1 93 ? 21.113 4.647 13.650 1.00 5.33 93 ASN A O 1
ATOM 893 N N . PRO A 1 94 ? 21.446 6.290 12.148 1.00 5.04 94 PRO A N 1
ATOM 894 C CA . PRO A 1 94 ? 22.150 5.390 11.227 1.00 5.04 94 PRO A CA 1
ATOM 895 C C . PRO A 1 94 ? 23.382 4.651 11.781 1.00 6.11 94 PRO A C 1
ATOM 896 O O . PRO A 1 94 ? 23.745 3.590 11.268 1.00 6.13 94 PRO A O 1
ATOM 900 N N . SER A 1 95 ? 24.008 5.184 12.831 1.00 5.15 95 SER A N 1
ATOM 901 C CA . SER A 1 95 ? 25.160 4.507 13.442 1.00 5.44 95 SER A CA 1
ATOM 902 C C . SER A 1 95 ? 24.725 3.430 14.450 1.00 6.11 95 SER A C 1
ATOM 903 O O . SER A 1 95 ? 25.530 2.595 14.859 1.00 7.21 95 SER A O 1
ATOM 908 N N . GLY A 1 96 ? 23.449 3.446 14.837 1.00 5.54 96 GLY A N 1
ATOM 909 C CA . GLY A 1 96 ? 22.925 2.465 15.774 1.00 5.43 96 GLY A CA 1
ATOM 910 C C . GLY A 1 96 ? 22.145 3.104 16.907 1.00 6.12 96 GLY A C 1
ATOM 911 O O . GLY A 1 96 ? 21.698 4.256 16.805 1.00 5.39 96 GLY A O 1
ATOM 913 N N . ASP A 1 97 ? 21.977 2.340 17.983 1.00 7.63 97 ASP A N 1
ATOM 914 C CA . ASP A 1 97 ? 21.270 2.787 19.188 1.00 8.97 97 ASP A CA 1
ATOM 915 C C . ASP A 1 97 ? 22.309 3.066 20.264 1.00 7.31 97 ASP A C 1
ATOM 916 O O . ASP A 1 97 ? 23.504 2.863 20.048 1.00 6.29 97 ASP A O 1
ATOM 922 N N . LEU A 1 98 ? 21.845 3.427 21.453 1.00 5.45 98 LEU A N 1
ATOM 923 C CA . LEU A 1 98 ? 22.739 3.729 22.566 1.00 6.36 98 LEU A CA 1
ATOM 924 C C . LEU A 1 98 ? 23.830 2.674 22.801 1.00 5.95 98 LEU A C 1
ATOM 925 O O . LEU A 1 98 ? 25.022 3.008 22.911 1.00 7.45 98 LEU A O 1
ATOM 931 N N . SER A 1 99 ? 23.439 1.402 22.854 1.00 5.87 99 SER A N 1
ATOM 932 C CA . SER A 1 99 ? 24.406 0.340 23.123 1.00 7.72 99 SER A CA 1
ATOM 933 C C . SER A 1 99 ? 24.940 -0.381 21.896 1.00 7.68 99 SER A C 1
ATOM 934 O O . SER A 1 99 ? 25.745 -1.300 22.029 1.00 9.78 99 SER A O 1
ATOM 939 N N . SER A 1 100 ? 24.534 0.045 20.707 1.00 6.99 100 SER A N 1
ATOM 940 C CA . SER A 1 100 ? 24.965 -0.658 19.511 1.00 6.72 100 SER A CA 1
ATOM 941 C C . SER A 1 100 ? 25.702 0.185 18.482 1.00 7.75 100 SER A C 1
ATOM 942 O O . SER A 1 100 ? 25.695 -0.145 17.298 1.00 9.28 100 SER A O 1
ATOM 947 N N . GLY A 1 101 ? 26.292 1.291 18.929 1.00 6.82 101 GLY A N 1
ATOM 948 C CA . GLY A 1 101 ? 27.065 2.141 18.034 1.00 6.48 101 GLY A CA 1
ATOM 949 C C . GLY A 1 101 ? 26.536 3.539 17.770 1.00 5.73 101 GLY A C 1
ATOM 950 O O . GLY A 1 101 ? 27.226 4.377 17.177 1.00 5.09 101 GLY A O 1
ATOM 952 N N . GLY A 1 102 ? 25.330 3.817 18.244 1.00 4.43 103 GLY A N 1
ATOM 953 C CA . GLY A 1 102 ? 24.726 5.114 18.005 1.00 4.04 103 GLY A CA 1
ATOM 954 C C . GLY A 1 102 ? 25.487 6.334 18.476 1.00 4.46 103 GLY A C 1
ATOM 955 O O . GLY A 1 102 ? 25.324 7.418 17.910 1.00 3.88 103 GLY A O 1
ATOM 957 N N . LEU A 1 103 ? 26.316 6.170 19.501 1.00 3.00 104 LEU A N 1
ATOM 958 C CA . LEU A 1 103 ? 27.073 7.296 20.036 1.00 3.48 104 LEU A CA 1
ATOM 959 C C . LEU A 1 103 ? 28.112 7.875 19.069 1.00 4.16 104 LEU A C 1
ATOM 960 O O . LEU A 1 103 ? 28.550 9.022 19.236 1.00 4.21 104 LEU A O 1
ATOM 966 N N . GLY A 1 104 ? 28.485 7.096 18.052 1.00 4.88 105 GLY A N 1
ATOM 967 C CA . GLY A 1 104 ? 29.457 7.558 17.068 1.00 5.13 105 GLY A CA 1
ATOM 968 C C . GLY A 1 104 ? 28.873 8.404 15.935 1.00 5.79 105 GLY A C 1
ATOM 969 O O . GLY A 1 104 ? 29.609 8.856 15.056 1.00 4.83 105 GLY A O 1
ATOM 971 N N . GLU A 1 105 ? 27.559 8.627 15.951 1.00 3.74 106 GLU A N 1
ATOM 972 C CA . GLU A 1 105 ? 26.885 9.414 14.913 1.00 3.41 106 GLU A CA 1
ATOM 973 C C . GLU A 1 105 ? 27.435 10.846 14.914 1.00 3.57 106 GLU A C 1
ATOM 974 O O . GLU A 1 105 ? 27.486 11.499 15.959 1.00 4.37 106 GLU A O 1
ATOM 981 N N . PRO A 1 106 ? 27.851 11.354 13.744 1.00 3.51 107 PRO A N 1
ATOM 982 C CA . PRO A 1 106 ? 28.413 12.710 13.647 1.00 3.17 107 PRO A CA 1
ATOM 983 C C . PRO A 1 106 ? 27.501 13.899 13.949 1.00 3.77 107 PRO A C 1
ATOM 984 O O . PRO A 1 106 ? 27.891 14.819 14.682 1.00 3.48 107 PRO A O 1
ATOM 988 N N . LYS A 1 107 ? 26.318 13.919 13.350 1.00 3.36 108 LYS A N 1
ATOM 989 C CA . LYS A 1 107 ? 25.431 15.054 13.544 1.00 3.64 108 LYS A CA 1
ATOM 990 C C . LYS A 1 107 ? 23.964 14.658 13.653 1.00 3.72 108 LYS A C 1
ATOM 991 O O . LYS A 1 107 ? 23.578 13.528 13.307 1.00 4.32 108 LYS A O 1
ATOM 1001 N N . PHE A 1 108 ? 23.175 15.595 14.164 1.00 3.82 109 PHE A N 1
ATOM 1002 C CA . PHE A 1 108 ? 21.742 15.414 14.358 1.00 4.12 109 PHE A CA 1
ATOM 1003 C C . PHE A 1 108 ? 21.046 16.697 13.927 1.00 3.78 109 PHE A C 1
ATOM 1004 O O . PHE A 1 108 ? 21.679 17.743 13.779 1.00 4.92 109 PHE A O 1
ATOM 1013 N N . ASN A 1 109 ? 19.734 16.624 13.730 1.00 4.89 110 ASN A N 1
ATOM 1014 C CA . ASN A 1 109 ? 18.963 17.815 13.393 1.00 4.20 110 ASN A CA 1
ATOM 1015 C C . ASN A 1 109 ? 18.846 18.636 14.681 1.00 5.28 110 ASN A C 1
ATOM 1016 O O . ASN A 1 109 ? 18.935 18.084 15.787 1.00 4.94 110 ASN A O 1
ATOM 1024 N N . VAL A 1 110 ? 18.642 19.943 14.549 1.00 5.69 111 VAL A N 1
ATOM 1025 C CA . VAL A 1 110 ? 18.571 20.824 15.722 1.00 7.18 111 VAL A CA 1
ATOM 1026 C C . VAL A 1 110 ? 17.398 20.579 16.676 1.00 7.52 111 VAL A C 1
ATOM 1027 O O . VAL A 1 110 ? 17.408 21.066 17.803 1.00 8.06 111 VAL A O 1
ATOM 1032 N N . ASP A 1 111 ? 16.403 19.822 16.217 1.00 6.30 112 ASP A N 1
ATOM 1033 C CA . ASP A 1 111 ? 15.229 19.475 17.016 1.00 7.27 112 ASP A CA 1
ATOM 1034 C C . ASP A 1 111 ? 15.420 18.121 17.739 1.00 7.00 112 ASP A C 1
ATOM 1035 O O . ASP A 1 111 ? 14.474 17.567 18.312 1.00 7.35 112 ASP A O 1
ATOM 1041 N N . GLU A 1 112 ? 16.658 17.615 17.694 1.00 6.65 113 GLU A N 1
ATOM 1042 C CA . GLU A 1 112 ? 17.084 16.357 18.318 1.00 7.24 113 GLU A CA 1
ATOM 1043 C C . GLU A 1 112 ? 16.667 15.067 17.609 1.00 8.66 113 GLU A C 1
ATOM 1044 O O . GLU A 1 112 ? 16.731 13.978 18.182 1.00 11.06 113 GLU A O 1
ATOM 1051 N N . THR A 1 113 ? 16.244 15.183 16.355 1.00 6.90 114 THR A N 1
ATOM 1052 C CA . THR A 1 113 ? 15.878 13.998 15.584 1.00 7.48 114 THR A CA 1
ATOM 1053 C C . THR A 1 113 ? 17.132 13.554 14.814 1.00 6.44 114 THR A C 1
ATOM 1054 O O . THR A 1 113 ? 18.063 14.341 14.603 1.00 6.87 114 THR A O 1
ATOM 1060 N N . ALA A 1 114 ? 17.159 12.299 14.400 1.00 5.96 115 ALA A N 1
ATOM 1061 C CA . ALA A 1 114 ? 18.298 11.783 13.661 1.00 6.00 115 ALA A CA 1
ATOM 1062 C C . ALA A 1 114 ? 18.383 12.342 12.245 1.00 7.52 115 ALA A C 1
ATOM 1063 O O . ALA A 1 114 ? 17.365 12.666 11.614 1.00 8.32 115 ALA A O 1
ATOM 1066 N N . TYR A 1 115 ? 19.609 12.498 11.772 1.00 6.46 116 TYR A N 1
ATOM 1067 C CA . TYR A 1 115 ? 19.863 12.924 10.417 1.00 7.05 116 TYR A CA 1
ATOM 1068 C C . TYR A 1 115 ? 20.014 11.568 9.706 1.00 8.02 116 TYR A C 1
ATOM 1069 O O . TYR A 1 115 ? 20.939 10.797 9.991 1.00 8.39 116 TYR A O 1
ATOM 1080 N N . THR A 1 116 ? 19.103 11.252 8.793 1.00 8.37 117 THR A N 1
ATOM 1081 C CA . THR A 1 116 ? 19.148 9.938 8.154 1.00 9.88 117 THR A CA 1
ATOM 1082 C C . THR A 1 116 ? 19.806 9.813 6.784 1.00 10.05 117 THR A C 1
ATOM 1083 O O . THR A 1 116 ? 19.881 8.710 6.244 1.00 11.73 117 THR A O 1
ATOM 1089 N N . GLY A 1 117 ? 20.266 10.923 6.219 1.00 9.98 118 GLY A N 1
ATOM 1090 C CA . GLY A 1 117 ? 20.901 10.873 4.914 1.00 9.65 118 GLY A CA 1
ATOM 1091 C C . GLY A 1 117 ? 22.321 10.334 4.992 1.00 10.70 118 GLY A C 1
ATOM 1092 O O . GLY A 1 117 ? 22.842 10.075 6.092 1.00 10.05 118 GLY A O 1
ATOM 1094 N N A SER A 1 118 ? 22.949 10.155 3.834 0.34 9.88 119 SER A N 1
ATOM 1095 N N B SER A 1 118 ? 22.945 10.138 3.834 0.66 10.01 119 SER A N 1
ATOM 1096 C CA A SER A 1 118 ? 24.315 9.656 3.781 0.34 9.92 119 SER A CA 1
ATOM 1097 C CA B SER A 1 118 ? 24.313 9.637 3.785 0.66 10.59 119 SER A CA 1
ATOM 1098 C C A SER A 1 118 ? 25.260 10.688 4.390 0.34 9.29 119 SER A C 1
ATOM 1099 C C B SER A 1 118 ? 25.261 10.679 4.382 0.66 9.75 119 SER A C 1
ATOM 1100 O O A SER A 1 118 ? 25.046 11.899 4.262 0.34 9.21 119 SER A O 1
ATOM 1101 O O B SER A 1 118 ? 25.057 11.891 4.225 0.66 9.50 119 SER A O 1
ATOM 1110 N N . TRP A 1 119 ? 26.288 10.207 5.078 1.00 8.74 120 TRP A N 1
ATOM 1111 C CA . TRP A 1 119 ? 27.253 11.094 5.705 1.00 6.65 120 TRP A CA 1
ATOM 1112 C C . TRP A 1 119 ? 28.433 10.219 6.061 1.00 7.04 120 TRP A C 1
ATOM 1113 O O . TRP A 1 119 ? 28.276 8.996 6.147 1.00 6.80 120 TRP A O 1
ATOM 1126 N N . GLY A 1 120 ? 29.606 10.824 6.259 1.00 5.51 121 GLY A N 1
ATOM 1127 C CA . GLY A 1 120 ? 30.780 10.052 6.637 1.00 5.14 121 GLY A CA 1
ATOM 1128 C C . GLY A 1 120 ? 30.638 9.673 8.105 1.00 5.25 121 GLY A C 1
ATOM 1129 O O . GLY A 1 120 ? 30.977 10.456 8.984 1.00 6.74 121 GLY A O 1
ATOM 1131 N N . ARG A 1 121 ? 30.140 8.469 8.371 1.00 5.44 122 ARG A N 1
ATOM 1132 C CA . ARG A 1 121 ? 29.925 7.996 9.733 1.00 5.09 122 ARG A CA 1
ATOM 1133 C C . ARG A 1 121 ? 30.520 6.601 9.894 1.00 5.98 122 ARG A C 1
ATOM 1134 O O . ARG A 1 121 ? 30.665 5.872 8.909 1.00 6.37 122 ARG A O 1
ATOM 1148 N N . PRO A 1 122 ? 30.930 6.232 11.125 1.00 6.17 123 PRO A N 1
ATOM 1149 C CA . PRO A 1 122 ? 30.843 7.074 12.330 1.00 5.21 123 PRO A CA 1
ATOM 1150 C C . PRO A 1 122 ? 32.092 7.953 12.449 1.00 5.98 123 PRO A C 1
ATOM 1151 O O . PRO A 1 122 ? 33.005 7.847 11.639 1.00 6.20 123 PRO A O 1
ATOM 1155 N N . GLN A 1 123 ? 32.080 8.869 13.407 1.00 4.67 124 GLN A N 1
ATOM 1156 C CA . GLN A 1 123 ? 33.231 9.725 13.701 1.00 4.11 124 GLN A CA 1
ATOM 1157 C C . GLN A 1 123 ? 33.424 9.471 15.191 1.00 4.62 124 GLN A C 1
ATOM 1158 O O . GLN A 1 123 ? 32.663 9.949 16.029 1.00 4.66 124 GLN A O 1
ATOM 1167 N N . ARG A 1 124 ? 34.443 8.685 15.510 1.00 3.87 125 ARG A N 1
ATOM 1168 C CA . ARG A 1 124 ? 34.685 8.263 16.884 1.00 3.35 125 ARG A CA 1
ATOM 1169 C C . ARG A 1 124 ? 35.293 9.264 17.870 1.00 3.00 125 ARG A C 1
ATOM 1170 O O . ARG A 1 124 ? 35.455 8.952 19.053 1.00 4.09 125 ARG A O 1
ATOM 1184 N N . ASP A 1 125 ? 35.597 10.469 17.396 1.00 3.04 126 ASP A N 1
ATOM 1185 C CA . ASP A 1 125 ? 36.122 11.520 18.263 1.00 3.92 126 ASP A CA 1
ATOM 1186 C C . ASP A 1 125 ? 34.992 12.138 19.105 1.00 4.40 126 ASP A C 1
ATOM 1187 O O . ASP A 1 125 ? 35.221 12.580 20.224 1.00 4.12 126 ASP A O 1
ATOM 1193 N N . GLY A 1 126 ? 33.782 12.167 18.545 1.00 4.67 127 GLY A N 1
ATOM 1194 C CA . GLY A 1 126 ? 32.632 12.761 19.215 1.00 3.73 127 GLY A CA 1
ATOM 1195 C C . GLY A 1 126 ? 32.405 12.368 20.661 1.00 3.00 127 GLY A C 1
ATOM 1196 O O . GLY A 1 126 ? 32.349 13.239 21.528 1.00 3.05 127 GLY A O 1
ATOM 1198 N N . PRO A 1 127 ? 32.258 11.067 20.954 1.00 3.08 128 PRO A N 1
ATOM 1199 C CA . PRO A 1 127 ? 32.035 10.631 22.338 1.00 3.85 128 PRO A CA 1
ATOM 1200 C C . PRO A 1 127 ? 33.155 11.062 23.286 1.00 4.28 128 PRO A C 1
ATOM 1201 O O . PRO A 1 127 ? 32.891 11.402 24.441 1.00 4.92 128 PRO A O 1
ATOM 1205 N N . ALA A 1 128 ? 34.394 11.076 22.790 1.00 3.35 129 ALA A N 1
ATOM 1206 C CA . ALA A 1 128 ? 35.544 11.476 23.609 1.00 3.03 129 ALA A CA 1
ATOM 1207 C C . ALA A 1 128 ? 35.455 12.959 23.952 1.00 3.39 129 ALA A C 1
ATOM 1208 O O . ALA A 1 128 ? 35.675 13.350 25.097 1.00 3.00 129 ALA A O 1
ATOM 1211 N N . LEU A 1 129 ? 35.139 13.781 22.952 1.00 3.01 130 LEU A N 1
ATOM 1212 C CA . LEU A 1 129 ? 35.020 15.225 23.143 1.00 3.00 130 LEU A CA 1
ATOM 1213 C C . LEU A 1 129 ? 33.850 15.575 24.060 1.00 3.37 130 LEU A C 1
ATOM 1214 O O . LEU A 1 129 ? 33.960 16.473 24.902 1.00 3.84 130 LEU A O 1
ATOM 1220 N N . ARG A 1 130 ? 32.729 14.879 23.898 1.00 3.00 131 ARG A N 1
ATOM 1221 C CA . ARG A 1 130 ? 31.576 15.147 24.747 1.00 3.32 131 ARG A CA 1
ATOM 1222 C C . ARG A 1 130 ? 31.922 14.776 26.197 1.00 3.72 131 ARG A C 1
ATOM 1223 O O . ARG A 1 130 ? 31.626 15.534 27.126 1.00 4.40 131 ARG A O 1
ATOM 1237 N N . ALA A 1 131 ? 32.589 13.636 26.380 1.00 3.05 132 ALA A N 1
ATOM 1238 C CA . ALA A 1 131 ? 32.986 13.193 27.724 1.00 3.24 132 ALA A CA 1
ATOM 1239 C C . ALA A 1 131 ? 33.897 14.226 28.385 1.00 3.76 132 ALA A C 1
ATOM 1240 O O . ALA A 1 131 ? 33.676 14.620 29.531 1.00 3.09 132 ALA A O 1
ATOM 1243 N N . THR A 1 132 ? 34.881 14.722 27.645 1.00 3.45 133 THR A N 1
ATOM 1244 C CA . THR A 1 132 ? 35.791 15.736 28.179 1.00 3.00 133 THR A CA 1
ATOM 1245 C C . THR A 1 132 ? 35.048 17.020 28.588 1.00 5.70 133 THR A C 1
ATOM 1246 O O . THR A 1 132 ? 35.336 17.607 29.644 1.00 5.96 133 THR A O 1
ATOM 1252 N N . ALA A 1 133 ? 34.056 17.423 27.796 1.00 3.34 134 ALA A N 1
ATOM 1253 C CA . ALA A 1 133 ? 33.282 18.632 28.115 1.00 4.97 134 ALA A CA 1
ATOM 1254 C C . ALA A 1 133 ? 32.491 18.452 29.418 1.00 4.64 134 ALA A C 1
ATOM 1255 O O . ALA A 1 133 ? 32.480 19.329 30.284 1.00 6.60 134 ALA A O 1
ATOM 1258 N N . MET A 1 134 ? 31.843 17.304 29.558 1.00 4.10 135 MET A N 1
ATOM 1259 C CA . MET A 1 134 ? 31.049 17.022 30.746 1.00 3.35 135 MET A CA 1
ATOM 1260 C C . MET A 1 134 ? 31.870 16.802 32.001 1.00 4.45 135 MET A C 1
ATOM 1261 O O . MET A 1 134 ? 31.459 17.236 33.078 1.00 4.68 135 MET A O 1
ATOM 1267 N N . ILE A 1 135 ? 33.004 16.109 31.875 1.00 3.86 136 ILE A N 1
ATOM 1268 C CA . ILE A 1 135 ? 33.873 15.845 33.024 1.00 5.14 136 ILE A CA 1
ATOM 1269 C C . ILE A 1 135 ? 34.321 17.149 33.693 1.00 5.22 136 ILE A C 1
ATOM 1270 O O . ILE A 1 135 ? 34.328 17.235 34.917 1.00 6.36 136 ILE A O 1
ATOM 1276 N N . GLY A 1 136 ? 34.644 18.166 32.898 1.00 6.03 137 GLY A N 1
ATOM 1277 C CA . GLY A 1 136 ? 35.064 19.445 33.453 1.00 7.53 137 GLY A CA 1
ATOM 1278 C C . GLY A 1 136 ? 33.985 20.062 34.329 1.00 8.26 137 GLY A C 1
ATOM 1279 O O . GLY A 1 136 ? 34.271 20.616 35.399 1.00 8.20 137 GLY A O 1
ATOM 1281 N N . PHE A 1 137 ? 32.736 19.981 33.878 1.00 6.06 138 PHE A N 1
ATOM 1282 C CA . PHE A 1 137 ? 31.622 20.519 34.664 1.00 6.77 138 PHE A CA 1
ATOM 1283 C C . PHE A 1 137 ? 31.378 19.629 35.885 1.00 5.91 138 PHE A C 1
ATOM 1284 O O . PHE A 1 137 ? 31.105 20.126 36.973 1.00 5.94 138 PHE A O 1
ATOM 1293 N N . GLY A 1 138 ? 31.487 18.315 35.697 1.00 5.01 139 GLY A N 1
ATOM 1294 C CA . GLY A 1 138 ? 31.318 17.374 36.794 1.00 5.27 139 GLY A CA 1
ATOM 1295 C C . GLY A 1 138 ? 32.331 17.650 37.900 1.00 7.26 139 GLY A C 1
ATOM 1296 O O . GLY A 1 138 ? 32.008 17.530 39.083 1.00 6.18 139 GLY A O 1
ATOM 1298 N N . GLN A 1 139 ? 33.552 18.034 37.517 1.00 7.12 140 GLN A N 1
ATOM 1299 C CA . GLN A 1 139 ? 34.605 18.354 38.489 1.00 8.27 140 GLN A CA 1
ATOM 1300 C C . GLN A 1 139 ? 34.184 19.577 39.304 1.00 8.21 140 GLN A C 1
ATOM 1301 O O . GLN A 1 139 ? 34.328 19.592 40.532 1.00 7.69 140 GLN A O 1
ATOM 1310 N N . TRP A 1 140 ? 33.678 20.606 38.627 1.00 6.82 141 TRP A N 1
ATOM 1311 C CA . TRP A 1 140 ? 33.212 21.807 39.312 1.00 7.17 141 TRP A CA 1
ATOM 1312 C C . TRP A 1 140 ? 32.082 21.461 40.305 1.00 7.44 141 TRP A C 1
ATOM 1313 O O . TRP A 1 140 ? 32.080 21.933 41.446 1.00 7.31 141 TRP A O 1
ATOM 1326 N N . LEU A 1 141 ? 31.124 20.643 39.867 1.00 7.79 142 LEU A N 1
ATOM 1327 C CA . LEU A 1 141 ? 30.006 20.242 40.719 1.00 8.16 142 LEU A CA 1
ATOM 1328 C C . LEU A 1 141 ? 30.537 19.568 41.981 1.00 10.17 142 LEU A C 1
ATOM 1329 O O . LEU A 1 141 ? 30.118 19.908 43.086 1.00 9.70 142 LEU A O 1
ATOM 1335 N N . LEU A 1 142 ? 31.473 18.633 41.822 1.00 9.95 143 LEU A N 1
ATOM 1336 C CA . LEU A 1 142 ? 32.062 17.939 42.971 1.00 12.99 143 LEU A CA 1
ATOM 1337 C C . LEU A 1 142 ? 32.740 18.918 43.930 1.00 13.34 143 LEU A C 1
ATOM 1338 O O . LEU A 1 142 ? 32.510 18.878 45.145 1.00 13.79 143 LEU A O 1
ATOM 1344 N N . ASP A 1 143 ? 33.566 19.795 43.370 1.00 12.59 144 ASP A N 1
ATOM 1345 C CA . ASP A 1 143 ? 34.304 20.789 44.141 1.00 13.48 144 ASP A CA 1
ATOM 1346 C C . ASP A 1 143 ? 33.411 21.774 44.885 1.00 14.69 144 ASP A C 1
ATOM 1347 O O . ASP A 1 143 ? 33.769 22.257 45.956 1.00 13.62 144 ASP A O 1
ATOM 1353 N N . ASN A 1 144 ? 32.248 22.082 44.327 1.00 13.91 145 ASN A N 1
ATOM 1354 C CA . ASN A 1 144 ? 31.372 23.044 44.959 1.00 15.00 145 ASN A CA 1
ATOM 1355 C C . ASN A 1 144 ? 30.201 22.468 45.738 1.00 15.65 145 ASN A C 1
ATOM 1356 O O . ASN A 1 144 ? 29.229 23.163 46.000 1.00 17.70 145 ASN A O 1
ATOM 1364 N N . GLY A 1 145 ? 30.302 21.193 46.102 1.00 16.28 146 GLY A N 1
ATOM 1365 C CA . GLY A 1 145 ? 29.270 20.550 46.905 1.00 18.39 146 GLY A CA 1
ATOM 1366 C C . GLY A 1 145 ? 27.982 20.056 46.267 1.00 18.66 146 GLY A C 1
ATOM 1367 O O . GLY A 1 145 ? 27.021 19.759 46.979 1.00 20.34 146 GLY A O 1
ATOM 1369 N N . TYR A 1 146 ? 27.953 19.934 44.944 1.00 15.98 147 TYR A N 1
ATOM 1370 C CA . TYR A 1 146 ? 26.760 19.449 44.256 1.00 15.16 147 TYR A CA 1
ATOM 1371 C C . TYR A 1 146 ? 27.032 18.018 43.823 1.00 15.99 147 TYR A C 1
ATOM 1372 O O . TYR A 1 146 ? 26.935 17.663 42.647 1.00 14.46 147 TYR A O 1
ATOM 1383 N N . THR A 1 147 ? 27.361 17.191 44.807 1.00 17.40 148 THR A N 1
ATOM 1384 C CA . THR A 1 147 ? 27.696 15.791 44.582 1.00 19.63 148 THR A CA 1
ATOM 1385 C C . THR A 1 147 ? 26.632 14.974 43.857 1.00 18.36 148 THR A C 1
ATOM 1386 O O . THR A 1 147 ? 26.959 14.183 42.974 1.00 18.41 148 THR A O 1
ATOM 1392 N N A SER A 1 148 ? 25.371 15.147 44.233 0.60 17.90 149 SER A N 1
ATOM 1393 N N B SER A 1 148 ? 25.372 15.182 44.224 0.40 17.50 149 SER A N 1
ATOM 1394 C CA A SER A 1 148 ? 24.299 14.397 43.594 0.60 17.43 149 SER A CA 1
ATOM 1395 C CA B SER A 1 148 ? 24.260 14.462 43.615 0.40 16.56 149 SER A CA 1
ATOM 1396 C C A SER A 1 148 ? 24.221 14.653 42.089 0.60 15.81 149 SER A C 1
ATOM 1397 C C B SER A 1 148 ? 24.222 14.660 42.104 0.40 15.30 149 SER A C 1
ATOM 1398 O O A SER A 1 148 ? 24.084 13.711 41.312 0.60 15.73 149 SER A O 1
ATOM 1399 O O B SER A 1 148 ? 24.106 13.701 41.346 0.40 15.31 149 SER A O 1
ATOM 1408 N N . ALA A 1 149 ? 24.342 15.910 41.671 1.00 13.55 150 ALA A N 1
ATOM 1409 C CA . ALA A 1 149 ? 24.309 16.230 40.249 1.00 11.92 150 ALA A CA 1
ATOM 1410 C C . ALA A 1 149 ? 25.492 15.564 39.523 1.00 11.44 150 ALA A C 1
ATOM 1411 O O . ALA A 1 149 ? 25.341 15.040 38.420 1.00 11.63 150 ALA A O 1
ATOM 1414 N N . ALA A 1 150 ? 26.665 15.554 40.143 1.00 10.23 151 ALA A N 1
ATOM 1415 C CA . ALA A 1 150 ? 27.821 14.928 39.510 1.00 9.36 151 ALA A CA 1
ATOM 1416 C C . ALA A 1 150 ? 27.696 13.408 39.397 1.00 10.13 151 ALA A C 1
ATOM 1417 O O . ALA A 1 150 ? 27.983 12.837 38.356 1.00 10.31 151 ALA A O 1
ATOM 1420 N N A THR A 1 151 ? 27.222 12.776 40.464 0.61 10.42 152 THR A N 1
ATOM 1421 N N B THR A 1 151 ? 27.225 12.762 40.459 0.39 10.08 152 THR A N 1
ATOM 1422 C CA A THR A 1 151 ? 27.090 11.325 40.528 0.61 9.79 152 THR A CA 1
ATOM 1423 C CA B THR A 1 151 ? 27.103 11.307 40.479 0.39 9.49 152 THR A CA 1
ATOM 1424 C C A THR A 1 151 ? 25.896 10.741 39.784 0.61 10.00 152 THR A C 1
ATOM 1425 C C B THR A 1 151 ? 25.895 10.740 39.752 0.39 9.86 152 THR A C 1
ATOM 1426 O O A THR A 1 151 ? 26.000 9.684 39.167 0.61 10.76 152 THR A O 1
ATOM 1427 O O B THR A 1 151 ? 25.986 9.690 39.116 0.39 10.19 152 THR A O 1
ATOM 1438 N N . GLU A 1 152 ? 24.758 11.415 39.858 1.00 9.90 153 GLU A N 1
ATOM 1439 C CA . GLU A 1 152 ? 23.547 10.925 39.217 1.00 11.58 153 GLU A CA 1
ATOM 1440 C C . GLU A 1 152 ? 23.238 11.411 37.809 1.00 10.81 153 GLU A C 1
ATOM 1441 O O . GLU A 1 152 ? 22.507 10.741 37.069 1.00 11.78 153 GLU A O 1
ATOM 1448 N N . ILE A 1 153 ? 23.753 12.576 37.439 1.00 8.68 154 ILE A N 1
ATOM 1449 C CA . ILE A 1 153 ? 23.500 13.107 36.107 1.00 8.62 154 ILE A CA 1
ATOM 1450 C C . ILE A 1 153 ? 24.745 12.988 35.218 1.00 8.91 154 ILE A C 1
ATOM 1451 O O . ILE A 1 153 ? 24.749 12.237 34.240 1.00 7.84 154 ILE A O 1
ATOM 1457 N N . VAL A 1 154 ? 25.820 13.680 35.601 1.00 6.56 155 VAL A N 1
ATOM 1458 C CA . VAL A 1 154 ? 27.038 13.695 34.793 1.00 5.73 155 VAL A CA 1
ATOM 1459 C C . VAL A 1 154 ? 27.751 12.351 34.618 1.00 5.48 155 VAL A C 1
ATOM 1460 O O . VAL A 1 154 ? 27.991 11.930 33.483 1.00 5.32 155 VAL A O 1
ATOM 1465 N N . TRP A 1 155 ? 28.072 11.672 35.718 1.00 4.00 156 TRP A N 1
ATOM 1466 C CA . TRP A 1 155 ? 28.769 10.393 35.631 1.00 5.07 156 TRP A CA 1
ATOM 1467 C C . TRP A 1 155 ? 28.089 9.370 34.709 1.00 4.97 156 TRP A C 1
ATOM 1468 O O . TRP A 1 155 ? 28.733 8.845 33.810 1.00 5.84 156 TRP A O 1
ATOM 1481 N N . PRO A 1 156 ? 26.782 9.099 34.886 1.00 5.90 157 PRO A N 1
ATOM 1482 C CA . PRO A 1 156 ? 26.144 8.114 33.992 1.00 6.02 157 PRO A CA 1
ATOM 1483 C C . PRO A 1 156 ? 26.227 8.473 32.487 1.00 4.63 157 PRO A C 1
ATOM 1484 O O . PRO A 1 156 ? 26.367 7.588 31.646 1.00 3.88 157 PRO A O 1
ATOM 1488 N N . LEU A 1 157 ? 26.153 9.762 32.154 1.00 3.63 158 LEU A N 1
ATOM 1489 C CA . LEU A 1 157 ? 26.257 10.204 30.756 1.00 3.70 158 LEU A CA 1
ATOM 1490 C C . LEU A 1 157 ? 27.674 9.948 30.235 1.00 4.12 158 LEU A C 1
ATOM 1491 O O . LEU A 1 157 ? 27.866 9.430 29.128 1.00 4.34 158 LEU A O 1
ATOM 1497 N N . VAL A 1 158 ? 28.659 10.331 31.038 1.00 3.27 159 VAL A N 1
ATOM 1498 C CA . VAL A 1 158 ? 30.065 10.131 30.711 1.00 3.37 159 VAL A CA 1
ATOM 1499 C C . VAL A 1 158 ? 30.386 8.640 30.576 1.00 4.27 159 VAL A C 1
ATOM 1500 O O . VAL A 1 158 ? 31.103 8.242 29.663 1.00 5.28 159 VAL A O 1
ATOM 1505 N N . ARG A 1 159 ? 29.851 7.819 31.477 1.00 3.52 160 ARG A N 1
ATOM 1506 C CA . ARG A 1 159 ? 30.085 6.375 31.458 1.00 3.47 160 ARG A CA 1
ATOM 1507 C C . ARG A 1 159 ? 29.702 5.762 30.106 1.00 4.58 160 ARG A C 1
ATOM 1508 O O . ARG A 1 159 ? 30.391 4.866 29.621 1.00 4.44 160 ARG A O 1
ATOM 1522 N N . ASN A 1 160 ? 28.618 6.252 29.501 1.00 3.66 161 ASN A N 1
ATOM 1523 C CA . ASN A 1 160 ? 28.175 5.771 28.190 1.00 3.18 161 ASN A CA 1
ATOM 1524 C C . ASN A 1 160 ? 29.222 6.080 27.114 1.00 3.03 161 ASN A C 1
ATOM 1525 O O . ASN A 1 160 ? 29.644 5.193 26.366 1.00 3.00 161 ASN A O 1
ATOM 1533 N N . ASP A 1 161 ? 29.667 7.332 27.063 1.00 3.02 162 ASP A N 1
ATOM 1534 C CA . ASP A 1 161 ? 30.652 7.756 26.074 1.00 3.00 162 ASP A CA 1
ATOM 1535 C C . ASP A 1 161 ? 32.006 7.075 26.255 1.00 3.99 162 ASP A C 1
ATOM 1536 O O . ASP A 1 161 ? 32.631 6.671 25.271 1.00 4.03 162 ASP A O 1
ATOM 1542 N N . LEU A 1 162 ? 32.445 6.907 27.503 1.00 3.00 163 LEU A N 1
ATOM 1543 C CA . LEU A 1 162 ? 33.723 6.236 27.764 1.00 3.11 163 LEU A CA 1
ATOM 1544 C C . LEU A 1 162 ? 33.674 4.768 27.324 1.00 3.43 163 LEU A C 1
ATOM 1545 O O . LEU A 1 162 ? 34.664 4.227 26.846 1.00 3.27 163 LEU A O 1
ATOM 1551 N N . SER A 1 163 ? 32.521 4.120 27.495 1.00 3.15 164 SER A N 1
ATOM 1552 C CA . SER A 1 163 ? 32.360 2.732 27.084 1.00 3.00 164 SER A CA 1
ATOM 1553 C C . SER A 1 163 ? 32.479 2.636 25.565 1.00 3.51 164 SER A C 1
ATOM 1554 O O . SER A 1 163 ? 33.062 1.682 25.046 1.00 3.09 164 SER A O 1
ATOM 1559 N N . TYR A 1 164 ? 31.911 3.612 24.856 1.00 3.09 165 TYR A N 1
ATOM 1560 C CA . TYR A 1 164 ? 31.993 3.615 23.400 1.00 3.04 165 TYR A CA 1
ATOM 1561 C C . TYR A 1 164 ? 33.457 3.728 22.976 1.00 3.58 165 TYR A C 1
ATOM 1562 O O . TYR A 1 164 ? 33.920 2.960 22.136 1.00 3.79 165 TYR A O 1
ATOM 1573 N N . VAL A 1 165 ? 34.191 4.666 23.567 1.00 3.10 166 VAL A N 1
ATOM 1574 C CA . VAL A 1 165 ? 35.599 4.847 23.213 1.00 3.65 166 VAL A CA 1
ATOM 1575 C C . VAL A 1 165 ? 36.449 3.581 23.451 1.00 4.48 166 VAL A C 1
ATOM 1576 O O . VAL A 1 165 ? 37.220 3.180 22.577 1.00 4.58 166 VAL A O 1
ATOM 1581 N N . ALA A 1 166 ? 36.293 2.936 24.609 1.00 4.03 167 ALA A N 1
ATOM 1582 C CA . ALA A 1 166 ? 37.074 1.735 24.920 1.00 3.82 167 ALA A CA 1
ATOM 1583 C C . ALA A 1 166 ? 36.739 0.549 24.017 1.00 5.32 167 ALA A C 1
ATOM 1584 O O . ALA A 1 166 ? 37.595 -0.288 23.711 1.00 5.89 167 ALA A O 1
ATOM 1587 N N . GLN A 1 167 ? 35.494 0.493 23.567 1.00 4.13 168 GLN A N 1
ATOM 1588 C CA . GLN A 1 167 ? 35.047 -0.612 22.743 1.00 4.68 168 GLN A CA 1
ATOM 1589 C C . GLN A 1 167 ? 35.439 -0.498 21.274 1.00 5.77 168 GLN A C 1
ATOM 1590 O O . GLN A 1 167 ? 35.717 -1.507 20.628 1.00 5.43 168 GLN A O 1
ATOM 1599 N N . TYR A 1 168 ? 35.501 0.725 20.758 1.00 4.07 169 TYR A N 1
ATOM 1600 C CA . TYR A 1 168 ? 35.745 0.893 19.333 1.00 5.22 169 TYR A CA 1
ATOM 1601 C C . TYR A 1 168 ? 36.948 1.703 18.893 1.00 5.50 169 TYR A C 1
ATOM 1602 O O . TYR A 1 168 ? 37.080 1.979 17.699 1.00 4.96 169 TYR A O 1
ATOM 1613 N N . TRP A 1 169 ? 37.836 2.072 19.807 1.00 3.83 170 TRP A N 1
ATOM 1614 C CA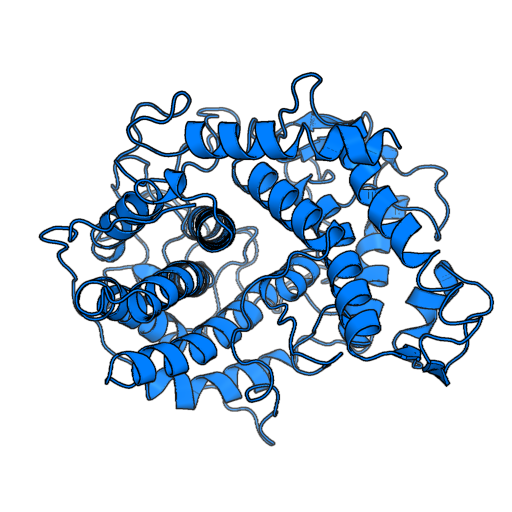 . TRP A 1 169 ? 38.970 2.892 19.404 1.00 5.10 170 TRP A CA 1
ATOM 1615 C C . TRP A 1 169 ? 39.831 2.277 18.292 1.00 4.70 170 TRP A C 1
ATOM 1616 O O . TRP A 1 169 ? 40.321 2.995 17.420 1.00 5.22 170 TRP A O 1
ATOM 1629 N N . ASN A 1 170 ? 39.966 0.951 18.308 1.00 4.70 171 ASN A N 1
ATOM 1630 C CA . ASN A 1 170 ? 40.801 0.214 17.357 1.00 4.52 171 ASN A CA 1
ATOM 1631 C C . ASN A 1 170 ? 40.101 -0.172 16.044 1.00 5.64 171 ASN A C 1
ATOM 1632 O O . ASN A 1 170 ? 40.482 -1.144 15.394 1.00 6.98 171 ASN A O 1
ATOM 1639 N N . GLN A 1 171 ? 39.070 0.588 15.671 1.00 5.12 172 GLN A N 1
ATOM 1640 C CA . GLN A 1 171 ? 38.325 0.368 14.433 1.00 6.24 172 GLN A CA 1
ATOM 1641 C C . GLN A 1 171 ? 38.376 1.640 13.597 1.00 6.56 172 GLN A C 1
ATOM 1642 O O . GLN A 1 171 ? 38.360 2.751 14.136 1.00 7.45 172 GLN A O 1
ATOM 1651 N N . THR A 1 172 ? 38.375 1.491 12.278 1.00 4.70 173 THR A N 1
ATOM 1652 C CA . THR A 1 172 ? 38.391 2.655 11.411 1.00 5.55 173 THR A CA 1
ATOM 1653 C C . THR A 1 172 ? 37.074 3.442 11.498 1.00 6.52 173 THR A C 1
ATOM 1654 O O . THR A 1 172 ? 36.064 2.930 11.998 1.00 6.59 173 THR A O 1
ATOM 1660 N N . GLY A 1 173 ? 37.114 4.685 11.034 1.00 5.56 174 GLY A N 1
ATOM 1661 C CA . GLY A 1 173 ? 35.953 5.558 11.017 1.00 5.73 174 GLY A CA 1
ATOM 1662 C C . GLY A 1 173 ? 36.385 6.826 10.303 1.00 5.29 174 GLY A C 1
ATOM 1663 O O . GLY A 1 173 ? 37.514 6.903 9.820 1.00 6.76 174 GLY A O 1
ATOM 1665 N N . TYR A 1 174 ? 35.518 7.825 10.207 1.00 3.84 175 TYR A N 1
ATOM 1666 C CA . TYR A 1 174 ? 35.910 9.056 9.527 1.00 4.54 175 TYR A CA 1
ATOM 1667 C C . TYR A 1 174 ? 36.647 10.019 10.446 1.00 4.70 175 TYR A C 1
ATOM 1668 O O . TYR A 1 174 ? 36.439 10.014 11.671 1.00 4.67 175 TYR A O 1
ATOM 1679 N N . ASP A 1 175 ? 37.512 10.834 9.848 1.00 3.77 176 ASP A N 1
ATOM 1680 C CA . ASP A 1 175 ? 38.299 11.826 10.586 1.00 4.36 176 ASP A CA 1
ATOM 1681 C C . ASP A 1 175 ? 37.463 13.061 10.964 1.00 3.65 176 ASP A C 1
ATOM 1682 O O . ASP A 1 175 ? 36.299 13.182 10.565 1.00 3.10 176 ASP A O 1
ATOM 1688 N N . LEU A 1 176 ? 38.070 14.003 11.686 1.00 3.48 177 LEU A N 1
ATOM 1689 C CA . LEU A 1 176 ? 37.348 15.202 12.103 1.00 3.87 177 LEU A CA 1
ATOM 1690 C C . LEU A 1 176 ? 36.859 16.051 10.935 1.00 4.52 177 LEU A C 1
ATOM 1691 O O . LEU A 1 176 ? 35.924 16.833 11.093 1.00 5.33 177 LEU A O 1
ATOM 1697 N N . TRP A 1 177 ? 37.512 15.939 9.779 1.00 3.18 178 TRP A N 1
ATOM 1698 C CA . TRP A 1 177 ? 37.093 16.713 8.613 1.00 4.20 178 TRP A CA 1
ATOM 1699 C C . TRP A 1 177 ? 35.985 15.983 7.840 1.00 4.14 178 TRP A C 1
ATOM 1700 O O . TRP A 1 177 ? 35.521 16.469 6.805 1.00 4.37 178 TRP A O 1
ATOM 1713 N N . GLU A 1 178 ? 35.606 14.798 8.326 1.00 4.03 179 GLU A N 1
ATOM 1714 C CA . GLU A 1 178 ? 34.510 13.996 7.760 1.00 3.85 179 GLU A CA 1
ATOM 1715 C C . GLU A 1 178 ? 34.743 13.504 6.329 1.00 5.72 179 GLU A C 1
ATOM 1716 O O . GLU A 1 178 ? 33.783 13.277 5.585 1.00 5.74 179 GLU A O 1
ATOM 1723 N N . GLU A 1 179 ? 35.996 13.240 5.978 1.00 4.20 180 GLU A N 1
ATOM 1724 C CA . GLU A 1 179 ? 36.319 12.863 4.600 1.00 5.64 180 GLU A CA 1
ATOM 1725 C C . GLU A 1 179 ? 37.122 11.585 4.417 1.00 6.59 180 GLU A C 1
ATOM 1726 O O . GLU A 1 179 ? 36.972 10.898 3.403 1.00 7.32 180 GLU A O 1
ATOM 1733 N N . VAL A 1 180 ? 37.990 11.277 5.374 1.00 4.75 181 VAL A N 1
ATOM 1734 C CA . VAL A 1 180 ? 38.839 10.105 5.273 1.00 6.19 181 VAL A CA 1
ATOM 1735 C C . VAL A 1 180 ? 38.402 8.948 6.163 1.00 6.51 181 VAL A C 1
ATOM 1736 O O . VAL A 1 180 ? 38.380 9.071 7.382 1.00 6.57 181 VAL A O 1
ATOM 1741 N N . ASN A 1 181 ? 38.052 7.825 5.548 1.00 6.37 182 ASN A N 1
ATOM 1742 C CA . ASN A 1 181 ? 37.678 6.640 6.304 1.00 7.07 182 ASN A CA 1
ATOM 1743 C C . ASN A 1 181 ? 38.981 5.874 6.608 1.00 8.30 182 ASN A C 1
ATOM 1744 O O . ASN A 1 181 ? 39.544 5.216 5.722 1.00 8.11 182 ASN A O 1
ATOM 1752 N N . GLY A 1 182 ? 39.463 5.977 7.846 1.00 6.83 183 GLY A N 1
ATOM 1753 C CA . GLY A 1 182 ? 40.704 5.317 8.226 1.00 7.37 183 GLY A CA 1
ATOM 1754 C C . GLY A 1 182 ? 40.929 5.443 9.722 1.00 7.49 183 GLY A C 1
ATOM 1755 O O . GLY A 1 182 ? 39.989 5.245 10.491 1.00 7.73 183 GLY A O 1
ATOM 1757 N N . SER A 1 183 ? 42.159 5.742 10.139 1.00 6.53 184 SER A N 1
ATOM 1758 C CA . SER A 1 183 ? 42.487 5.898 11.561 1.00 5.54 184 SER A CA 1
ATOM 1759 C C . SER A 1 183 ? 43.188 7.246 11.632 1.00 6.20 184 SER A C 1
ATOM 1760 O O . SER A 1 183 ? 44.192 7.458 10.948 1.00 6.09 184 SER A O 1
ATOM 1765 N N . SER A 1 184 ? 42.702 8.116 12.509 1.00 4.42 185 SER A N 1
ATOM 1766 C CA . SER A 1 184 ? 43.156 9.508 12.564 1.00 4.78 185 SER A CA 1
ATOM 1767 C C . SER A 1 184 ? 43.819 9.976 13.859 1.00 5.18 185 SER A C 1
ATOM 1768 O O . SER A 1 184 ? 43.331 9.699 14.961 1.00 5.43 185 SER A O 1
ATOM 1773 N N . PHE A 1 185 ? 44.887 10.759 13.713 1.00 4.51 186 PHE A N 1
ATOM 1774 C CA . PHE A 1 185 ? 45.641 11.255 14.859 1.00 4.67 186 PHE A CA 1
ATOM 1775 C C . PHE A 1 185 ? 44.803 11.992 15.898 1.00 3.61 186 PHE A C 1
ATOM 1776 O O . PHE A 1 185 ? 44.807 11.618 17.069 1.00 3.02 186 PHE A O 1
ATOM 1785 N N . PHE A 1 186 ? 44.116 13.050 15.473 1.00 3.00 187 PHE A N 1
ATOM 1786 C CA . PHE A 1 186 ? 43.282 13.845 16.373 1.00 3.05 187 PHE A CA 1
ATOM 1787 C C . PHE A 1 186 ? 42.345 12.951 17.185 1.00 3.93 187 PHE A C 1
ATOM 1788 O O . PHE A 1 186 ? 42.233 13.080 18.402 1.00 3.61 187 PHE A O 1
ATOM 1797 N N . THR A 1 187 ? 41.683 12.039 16.493 1.00 3.83 188 THR A N 1
ATOM 1798 C CA . THR A 1 187 ? 40.738 11.135 17.120 1.00 3.87 188 THR A CA 1
ATOM 1799 C C . THR A 1 187 ? 41.380 10.252 18.190 1.00 3.78 188 THR A C 1
ATOM 1800 O O . THR A 1 187 ? 40.902 10.190 19.329 1.00 3.92 188 THR A O 1
ATOM 1806 N N . ILE A 1 188 ? 42.480 9.598 17.840 1.00 3.44 189 ILE A N 1
ATOM 1807 C CA . ILE A 1 188 ? 43.169 8.723 18.788 1.00 3.46 189 ILE A CA 1
ATOM 1808 C C . ILE A 1 188 ? 43.695 9.540 19.983 1.00 3.32 189 ILE A C 1
ATOM 1809 O O . ILE A 1 188 ? 43.595 9.109 21.144 1.00 4.34 189 ILE A O 1
ATOM 1815 N N . ALA A 1 189 ? 44.218 10.735 19.711 1.00 3.33 190 ALA A N 1
ATOM 1816 C CA . ALA A 1 189 ? 44.740 11.592 20.770 1.00 3.00 190 ALA A CA 1
ATOM 1817 C C . ALA A 1 189 ? 43.661 12.017 21.778 1.00 3.55 190 ALA A C 1
ATOM 1818 O O . ALA A 1 189 ? 43.871 11.919 22.995 1.00 3.14 190 ALA A O 1
ATOM 1821 N N . VAL A 1 190 ? 42.507 12.480 21.288 1.00 3.57 191 VAL A N 1
ATOM 1822 C CA . VAL A 1 190 ? 41.438 12.909 22.198 1.00 3.24 191 VAL A CA 1
ATOM 1823 C C . VAL A 1 190 ? 40.769 11.733 22.906 1.00 3.03 191 VAL A C 1
ATOM 1824 O O . VAL A 1 190 ? 40.263 11.888 24.020 1.00 3.89 191 VAL A O 1
ATOM 1829 N N . GLN A 1 191 ? 40.805 10.555 22.287 1.00 3.01 192 GLN A N 1
ATOM 1830 C CA . GLN A 1 191 ? 40.248 9.354 22.914 1.00 3.00 192 GLN A CA 1
ATOM 1831 C C . GLN A 1 191 ? 41.130 8.942 24.092 1.00 4.34 192 GLN A C 1
ATOM 1832 O O . GLN A 1 191 ? 40.624 8.562 25.151 1.00 4.25 192 GLN A O 1
ATOM 1841 N N . HIS A 1 192 ? 42.454 8.988 23.909 1.00 4.29 193 HIS A N 1
ATOM 1842 C CA . HIS A 1 192 ? 43.376 8.656 25.005 1.00 3.76 193 HIS A CA 1
ATOM 1843 C C . HIS A 1 192 ? 43.117 9.599 26.179 1.00 3.97 193 HIS A C 1
ATOM 1844 O O . HIS A 1 192 ? 42.961 9.146 27.315 1.00 4.32 193 HIS A O 1
ATOM 1854 N N . ARG A 1 193 ? 43.039 10.904 25.904 1.00 3.00 194 ARG A N 1
ATOM 1855 C CA . ARG A 1 193 ? 42.785 11.883 26.959 1.00 3.06 194 ARG A CA 1
ATOM 1856 C C . ARG A 1 193 ? 41.482 11.575 27.707 1.00 4.02 194 ARG A C 1
ATOM 1857 O O . ARG A 1 193 ? 41.457 11.540 28.941 1.00 3.61 194 ARG A O 1
ATOM 1871 N N . ALA A 1 194 ? 40.405 11.345 26.956 1.00 3.00 195 ALA A N 1
ATOM 1872 C CA . ALA A 1 194 ? 39.099 11.076 27.561 1.00 4.38 195 ALA A CA 1
ATOM 1873 C C . ALA A 1 194 ? 39.103 9.890 28.529 1.00 3.98 195 ALA A C 1
ATOM 1874 O O . ALA A 1 194 ? 38.530 9.978 29.621 1.00 4.50 195 ALA A O 1
ATOM 1877 N N . LEU A 1 195 ? 39.754 8.793 28.152 1.00 3.37 196 LEU A N 1
ATOM 1878 C CA . LEU A 1 195 ? 39.784 7.635 29.041 1.00 3.19 196 LEU A CA 1
ATOM 1879 C C . LEU A 1 195 ? 40.532 7.921 30.340 1.00 4.75 196 LEU A C 1
ATOM 1880 O O . LEU A 1 195 ? 40.133 7.453 31.415 1.00 5.41 196 LEU A O 1
ATOM 1886 N N . VAL A 1 196 ? 41.630 8.661 30.238 1.00 5.12 197 VAL A N 1
ATOM 1887 C CA . VAL A 1 196 ? 42.431 9.014 31.411 1.00 4.53 197 VAL A CA 1
ATOM 1888 C C . VAL A 1 196 ? 41.658 9.909 32.393 1.00 5.73 197 VAL A C 1
ATOM 1889 O O . VAL A 1 196 ? 41.561 9.586 33.588 1.00 5.45 197 VAL A O 1
ATOM 1894 N N . GLU A 1 197 ? 41.081 11.013 31.919 1.00 5.81 198 GLU A N 1
ATOM 1895 C CA . GLU A 1 197 ? 40.357 11.867 32.854 1.00 6.96 198 GLU A CA 1
ATOM 1896 C C . GLU A 1 197 ? 39.031 11.223 33.268 1.00 6.61 198 GLU A C 1
ATOM 1897 O O . GLU A 1 197 ? 38.530 11.472 34.366 1.00 7.49 198 GLU A O 1
ATOM 1904 N N . GLY A 1 198 ? 38.557 10.280 32.451 1.00 6.18 199 GLY A N 1
ATOM 1905 C CA . GLY A 1 198 ? 37.337 9.553 32.760 1.00 6.37 199 GLY A CA 1
ATOM 1906 C C . GLY A 1 198 ? 37.557 8.628 33.948 1.00 6.98 199 GLY A C 1
ATOM 1907 O O . GLY A 1 198 ? 36.692 8.498 34.818 1.00 7.47 199 GLY A O 1
ATOM 1909 N N . SER A 1 199 ? 38.715 7.982 33.993 1.00 6.48 200 SER A N 1
ATOM 1910 C CA . SER A 1 199 ? 39.033 7.093 35.104 1.00 8.74 200 SER A CA 1
ATOM 1911 C C . SER A 1 199 ? 39.161 7.885 36.412 1.00 6.96 200 SER A C 1
ATOM 1912 O O . SER A 1 199 ? 38.702 7.444 37.461 1.00 7.78 200 SER A O 1
ATOM 1917 N N . ALA A 1 200 ? 39.773 9.059 36.349 1.00 5.57 201 ALA A N 1
ATOM 1918 C CA . ALA A 1 200 ? 39.923 9.884 37.533 1.00 6.87 201 ALA A CA 1
ATOM 1919 C C . ALA A 1 200 ? 38.557 10.343 38.036 1.00 7.54 201 ALA A C 1
ATOM 1920 O O . ALA A 1 200 ? 38.296 10.353 39.243 1.00 7.20 201 ALA A O 1
ATOM 1923 N N . PHE A 1 201 ? 37.696 10.755 37.113 1.00 6.79 202 PHE A N 1
ATOM 1924 C CA . PHE A 1 201 ? 36.363 11.216 37.482 1.00 7.20 202 PHE A CA 1
ATOM 1925 C C . PHE A 1 201 ? 35.536 10.071 38.081 1.00 7.20 202 PHE A C 1
ATOM 1926 O O . PHE A 1 201 ? 34.843 10.271 39.074 1.00 7.92 202 PHE A O 1
ATOM 1935 N N . ALA A 1 202 ? 35.633 8.874 37.500 1.00 6.22 203 ALA A N 1
ATOM 1936 C CA . ALA A 1 202 ? 34.899 7.704 38.004 1.00 6.69 203 ALA A CA 1
ATOM 1937 C C . ALA A 1 202 ? 35.293 7.431 39.460 1.00 8.08 203 ALA A C 1
ATOM 1938 O O . ALA A 1 202 ? 34.436 7.173 40.311 1.00 8.86 203 ALA A O 1
ATOM 1941 N N . THR A 1 203 ? 36.587 7.490 39.750 1.00 7.73 204 THR A N 1
ATOM 1942 C CA . THR A 1 203 ? 37.066 7.276 41.110 1.00 9.58 204 THR A CA 1
ATOM 1943 C C . THR A 1 203 ? 36.538 8.370 42.048 1.00 10.10 204 THR A C 1
ATOM 1944 O O . THR A 1 203 ? 36.064 8.072 43.157 1.00 10.20 204 THR A O 1
ATOM 1950 N N . ALA A 1 204 ? 36.560 9.619 41.582 1.00 8.44 205 ALA A N 1
ATOM 1951 C CA . ALA A 1 204 ? 36.081 10.758 42.369 1.00 9.55 205 ALA A CA 1
ATOM 1952 C C . ALA A 1 204 ? 34.611 10.655 42.794 1.00 10.64 205 ALA A C 1
ATOM 1953 O O . ALA A 1 204 ? 34.243 11.137 43.870 1.00 12.40 205 ALA A O 1
ATOM 1956 N N . VAL A 1 205 ? 33.770 10.032 41.969 1.00 9.57 206 VAL A N 1
ATOM 1957 C CA . VAL A 1 205 ? 32.352 9.882 42.313 1.00 9.74 206 VAL A CA 1
ATOM 1958 C C . VAL A 1 205 ? 32.044 8.560 43.036 1.00 10.17 206 VAL A C 1
ATOM 1959 O O . VAL A 1 205 ? 30.877 8.251 43.288 1.00 11.84 206 VAL A O 1
ATOM 1964 N N . GLY A 1 206 ? 33.090 7.820 43.404 1.00 8.72 207 GLY A N 1
ATOM 1965 C CA . GLY A 1 206 ? 32.917 6.555 44.108 1.00 9.98 207 GLY A CA 1
ATOM 1966 C C . GLY A 1 206 ? 32.639 5.355 43.222 1.00 10.47 207 GLY A C 1
ATOM 1967 O O . GLY A 1 206 ? 32.139 4.319 43.679 1.00 10.66 207 GLY A O 1
ATOM 1969 N N . SER A 1 207 ? 32.961 5.477 41.945 1.00 8.30 208 SER A N 1
ATOM 1970 C CA . SER A 1 207 ? 32.730 4.378 41.030 1.00 8.51 208 SER A CA 1
ATOM 1971 C C . SER A 1 207 ? 34.064 3.936 40.425 1.00 8.43 208 SER A C 1
ATOM 1972 O O . SER A 1 207 ? 35.124 4.119 41.034 1.00 8.60 208 SER A O 1
ATOM 1977 N N . SER A 1 208 ? 34.020 3.332 39.243 1.00 8.00 209 SER A N 1
ATOM 1978 C CA . SER A 1 208 ? 35.235 2.860 38.595 1.00 8.12 209 SER A CA 1
ATOM 1979 C C . SER A 1 208 ? 35.060 2.777 37.086 1.00 7.72 209 SER A C 1
ATOM 1980 O O . SER A 1 208 ? 33.934 2.753 36.572 1.00 7.54 209 SER A O 1
ATOM 1985 N N . CYS A 1 209 ? 36.184 2.751 36.381 1.00 6.44 210 CYS A N 1
ATOM 1986 C CA . CYS A 1 209 ? 36.159 2.629 34.936 1.00 6.27 210 CYS A CA 1
ATOM 1987 C C . CYS A 1 209 ? 37.284 1.683 34.525 1.00 6.10 210 CYS A C 1
ATOM 1988 O O . CYS A 1 209 ? 38.338 2.110 34.051 1.00 5.25 210 CYS A O 1
ATOM 1992 N N . SER A 1 210 ? 37.070 0.390 34.728 1.00 6.02 211 SER A N 1
ATOM 1993 C CA . SER A 1 210 ? 38.098 -0.588 34.391 1.00 6.68 211 SER A CA 1
ATOM 1994 C C . SER A 1 210 ? 38.486 -0.551 32.917 1.00 6.06 211 SER A C 1
ATOM 1995 O O . SER A 1 210 ? 39.657 -0.737 32.581 1.00 6.87 211 SER A O 1
ATOM 2000 N N . TRP A 1 211 ? 37.507 -0.319 32.040 1.00 5.53 212 TRP A N 1
ATOM 2001 C CA . TRP A 1 211 ? 37.776 -0.255 30.603 1.00 5.68 212 TRP A CA 1
ATOM 2002 C C . TRP A 1 211 ? 38.625 0.973 30.246 1.00 5.98 212 TRP A C 1
ATOM 2003 O O . TRP A 1 211 ? 39.386 0.935 29.294 1.00 6.99 212 TRP A O 1
ATOM 2016 N N . CYS A 1 212 ? 38.502 2.050 31.017 1.00 4.82 213 CYS A N 1
ATOM 2017 C CA . CYS A 1 212 ? 39.320 3.245 30.801 1.00 5.92 213 CYS A CA 1
ATOM 2018 C C . CYS A 1 212 ? 40.762 2.850 31.095 1.00 7.42 213 CYS A C 1
ATOM 2019 O O . CYS A 1 212 ? 41.685 3.150 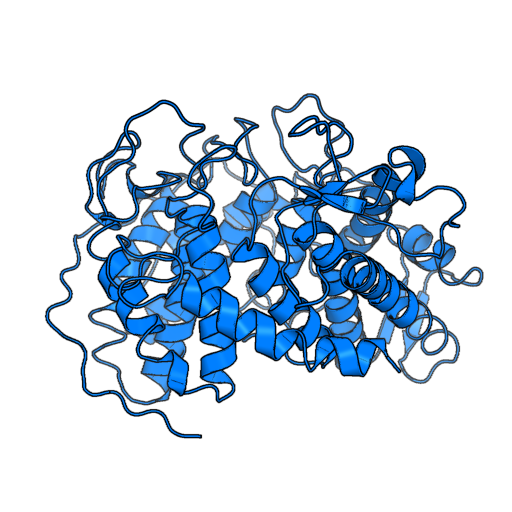30.335 1.00 6.77 213 CYS A O 1
ATOM 2023 N N . ASP A 1 213 ? 40.932 2.168 32.222 1.00 7.50 214 ASP A N 1
ATOM 2024 C CA . ASP A 1 213 ? 42.247 1.751 32.693 1.00 7.76 214 ASP A CA 1
ATOM 2025 C C . ASP A 1 213 ? 42.978 0.778 31.803 1.00 7.26 214 ASP A C 1
ATOM 2026 O O . ASP A 1 213 ? 44.185 0.924 31.599 1.00 8.22 214 ASP A O 1
ATOM 2032 N N . SER A 1 214 ? 42.284 -0.237 31.306 1.00 5.89 215 SER A N 1
ATOM 2033 C CA . SER A 1 214 ? 42.942 -1.215 30.458 1.00 7.09 215 SER A CA 1
ATOM 2034 C C . SER A 1 214 ? 43.229 -0.685 29.062 1.00 6.96 215 SER A C 1
ATOM 2035 O O . SER A 1 214 ? 44.269 -0.996 28.481 1.00 7.82 215 SER A O 1
ATOM 2040 N N . GLN A 1 215 ? 42.331 0.146 28.535 1.00 5.66 216 GLN A N 1
ATOM 2041 C CA . GLN A 1 215 ? 42.501 0.649 27.183 1.00 4.41 216 GLN A CA 1
ATOM 2042 C C . GLN A 1 215 ? 43.379 1.884 26.987 1.00 4.32 216 GLN A C 1
ATOM 2043 O O . GLN A 1 215 ? 44.073 1.979 25.975 1.00 5.68 216 GLN A O 1
ATOM 2052 N N . ALA A 1 216 ? 43.408 2.798 27.951 1.00 4.29 217 ALA A N 1
ATOM 2053 C CA . ALA A 1 216 ? 44.213 4.023 27.788 1.00 5.21 217 ALA A CA 1
ATOM 2054 C C . ALA A 1 216 ? 45.678 3.801 27.370 1.00 5.10 217 ALA A C 1
ATOM 2055 O O . ALA A 1 216 ? 46.138 4.429 26.407 1.00 5.33 217 ALA A O 1
ATOM 2058 N N . PRO A 1 217 ? 46.416 2.880 28.050 1.00 6.62 218 PRO A N 1
ATOM 2059 C CA . PRO A 1 217 ? 47.822 2.640 27.680 1.00 6.59 218 PRO A CA 1
ATOM 2060 C C . PRO A 1 217 ? 47.958 2.061 26.274 1.00 6.80 218 PRO A C 1
ATOM 2061 O O . PRO A 1 217 ? 48.925 2.365 25.582 1.00 7.20 218 PRO A O 1
ATOM 2065 N N . GLN A 1 218 ? 46.985 1.253 25.841 1.00 5.38 219 GLN A N 1
ATOM 2066 C CA . GLN A 1 218 ? 47.013 0.667 24.497 1.00 6.30 219 GLN A CA 1
ATOM 2067 C C . GLN A 1 218 ? 46.741 1.703 23.413 1.00 6.05 219 GLN A C 1
ATOM 2068 O O . GLN A 1 218 ? 47.281 1.616 22.305 1.00 6.18 219 GLN A O 1
ATOM 2077 N N . ILE A 1 219 ? 45.878 2.669 23.715 1.00 5.49 220 ILE A N 1
ATOM 2078 C CA . ILE A 1 219 ? 45.612 3.744 22.764 1.00 4.70 220 ILE A CA 1
ATOM 2079 C C . ILE A 1 219 ? 46.902 4.577 22.650 1.00 5.12 220 ILE A C 1
ATOM 2080 O O . ILE A 1 219 ? 47.327 4.934 21.546 1.00 5.32 220 ILE A O 1
ATOM 2086 N N . LEU A 1 220 ? 47.543 4.855 23.784 1.00 4.38 221 LEU A N 1
ATOM 2087 C CA . LEU A 1 220 ? 48.798 5.620 23.769 1.00 4.36 221 LEU A CA 1
ATOM 2088 C C . LEU A 1 220 ? 49.880 4.869 22.976 1.00 4.77 221 LEU A C 1
ATOM 2089 O O . LEU A 1 220 ? 50.631 5.472 22.206 1.00 4.76 221 LEU A O 1
ATOM 2095 N N . CYS A 1 221 ? 49.928 3.546 23.133 1.00 5.39 222 CYS A N 1
ATOM 2096 C CA . CYS A 1 221 ? 50.906 2.716 22.432 1.00 5.79 222 CYS A CA 1
ATOM 2097 C C . CYS A 1 221 ? 50.726 2.893 20.915 1.00 7.33 222 CYS A C 1
ATOM 2098 O O . CYS A 1 221 ? 51.686 3.165 20.183 1.00 5.95 222 CYS A O 1
ATOM 2102 N N . TYR A 1 222 ? 49.478 2.810 20.460 1.00 6.18 223 TYR A N 1
ATOM 2103 C CA . TYR A 1 222 ? 49.159 2.977 19.046 1.00 5.18 223 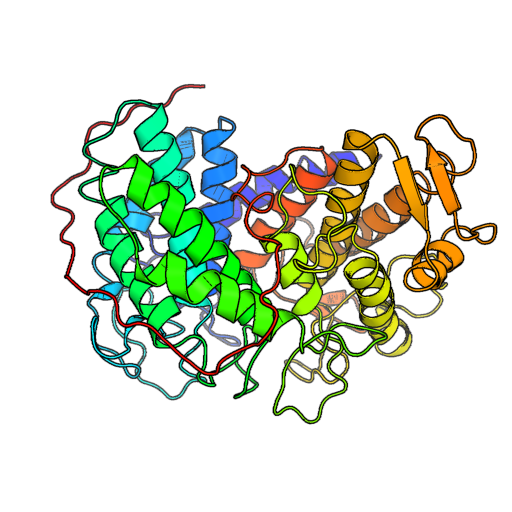TYR A CA 1
ATOM 2104 C C . TYR A 1 222 ? 49.441 4.409 18.560 1.00 5.39 223 TYR A C 1
ATOM 2105 O O . TYR A 1 222 ? 49.907 4.611 17.439 1.00 5.95 223 TYR A O 1
ATOM 2116 N N . LEU A 1 223 ? 49.183 5.398 19.408 1.00 5.08 224 LEU A N 1
ATOM 2117 C CA . LEU A 1 223 ? 49.395 6.797 19.040 1.00 5.70 224 LEU A CA 1
ATOM 2118 C C . LEU A 1 223 ? 50.836 7.070 18.574 1.00 6.11 224 LEU A C 1
ATOM 2119 O O . LEU A 1 223 ? 51.072 7.934 17.725 1.00 6.38 224 LEU A O 1
ATOM 2125 N N . GLN A 1 224 ? 51.787 6.287 19.081 1.00 5.35 225 GLN A N 1
ATOM 2126 C CA . GLN A 1 224 ? 53.198 6.456 18.712 1.00 5.44 225 GLN A CA 1
ATOM 2127 C C . GLN A 1 224 ? 53.476 6.183 17.224 1.00 6.72 225 GLN A C 1
ATOM 2128 O O . GLN A 1 224 ? 54.410 6.758 16.652 1.00 7.62 225 GLN A O 1
ATOM 2137 N N A SER A 1 225 ? 52.658 5.330 16.609 0.71 6.54 226 SER A N 1
ATOM 2138 N N B SER A 1 225 ? 52.671 5.326 16.600 0.29 6.57 226 SER A N 1
ATOM 2139 C CA A SER A 1 225 ? 52.797 4.978 15.194 0.71 7.48 226 SER A CA 1
ATOM 2140 C CA B SER A 1 225 ? 52.872 4.994 15.192 0.29 6.89 226 SER A CA 1
ATOM 2141 C C A SER A 1 225 ? 52.568 6.141 14.234 0.71 7.40 226 SER A C 1
ATOM 2142 C C B SER A 1 225 ? 52.590 6.151 14.230 0.29 6.90 226 SER A C 1
ATOM 2143 O O A SER A 1 225 ? 52.906 6.054 13.061 0.71 8.00 226 SER A O 1
ATOM 2144 O O B SER A 1 225 ? 52.906 6.063 13.049 0.29 6.97 226 SER A O 1
ATOM 2153 N N . PHE A 1 226 ? 51.957 7.215 14.717 1.00 6.54 227 PHE A N 1
ATOM 2154 C CA . PHE A 1 226 ? 51.671 8.358 13.863 1.00 7.49 227 PHE A CA 1
ATOM 2155 C C . PHE A 1 226 ? 52.890 9.241 13.606 1.00 8.97 227 PHE A C 1
ATOM 2156 O O . PHE A 1 226 ? 52.860 10.087 12.716 1.00 9.29 227 PHE A O 1
ATOM 2165 N N . TRP A 1 227 ? 53.951 9.071 14.393 1.00 9.14 228 TRP A N 1
ATOM 2166 C CA . TRP A 1 227 ? 55.171 9.863 14.195 1.00 8.70 228 TRP A CA 1
ATOM 2167 C C . TRP A 1 227 ? 55.969 9.230 13.043 1.00 10.29 228 TRP A C 1
ATOM 2168 O O . TRP A 1 227 ? 56.345 8.053 13.117 1.00 9.55 228 TRP A O 1
ATOM 2181 N N . THR A 1 228 ? 56.223 10.002 11.987 1.00 9.85 229 THR A N 1
ATOM 2182 C CA . THR A 1 228 ? 56.942 9.481 10.823 1.00 11.98 229 THR A CA 1
ATOM 2183 C C . THR A 1 228 ? 58.452 9.623 10.934 1.00 14.12 229 THR A C 1
ATOM 2184 O O . THR A 1 228 ? 59.187 9.016 10.160 1.00 16.44 229 THR A O 1
ATOM 2190 N N . GLY A 1 229 ? 58.905 10.470 11.851 1.00 13.86 230 GLY A N 1
ATOM 2191 C CA . GLY A 1 229 ? 60.323 10.730 11.982 1.00 13.77 230 GLY A CA 1
ATOM 2192 C C . GLY A 1 229 ? 60.562 12.193 11.626 1.00 14.57 230 GLY A C 1
ATOM 2193 O O . GLY A 1 229 ? 61.608 12.755 11.982 1.00 15.14 230 GLY A O 1
ATOM 2195 N N . SER A 1 230 ? 59.624 12.808 10.900 1.00 12.36 231 SER A N 1
ATOM 2196 C CA . SER A 1 230 ? 59.743 14.224 10.540 1.00 12.25 231 SER A CA 1
ATOM 2197 C C . SER A 1 230 ? 58.496 15.047 10.857 1.00 10.58 231 SER A C 1
ATOM 2198 O O . SER A 1 230 ? 58.584 16.253 11.065 1.00 10.60 231 SER A O 1
ATOM 2203 N N . TYR A 1 231 ? 57.336 14.402 10.870 1.00 9.79 232 TYR A N 1
ATOM 2204 C CA . TYR A 1 231 ? 56.089 15.089 11.213 1.00 8.67 232 TYR A CA 1
ATOM 2205 C C . TYR A 1 231 ? 55.070 14.053 11.678 1.00 8.27 232 TYR A C 1
ATOM 2206 O O . TYR A 1 231 ? 55.368 12.855 11.703 1.00 7.18 232 TYR A O 1
ATOM 2217 N N . ILE A 1 232 ? 53.900 14.520 12.100 1.00 7.61 233 ILE A N 1
ATOM 2218 C CA . ILE A 1 232 ? 52.848 13.627 12.570 1.00 5.92 233 ILE A CA 1
ATOM 2219 C C . ILE A 1 232 ? 51.890 13.310 11.425 1.00 6.07 233 ILE A C 1
ATOM 2220 O O . ILE A 1 232 ? 51.305 14.211 10.836 1.00 7.45 233 ILE A O 1
ATOM 2226 N N . LEU A 1 233 ? 51.777 12.033 11.085 1.00 6.20 234 LEU A N 1
ATOM 2227 C CA . LEU A 1 233 ? 50.891 11.585 10.019 1.00 7.77 234 LEU A CA 1
ATOM 2228 C C . LEU A 1 233 ? 49.454 11.830 10.497 1.00 7.40 234 LEU A C 1
ATOM 2229 O O . LEU A 1 233 ? 49.077 11.370 11.573 1.00 8.68 234 LEU A O 1
ATOM 2235 N N . ALA A 1 234 ? 48.655 12.537 9.705 1.00 6.02 235 ALA A N 1
ATOM 2236 C CA . ALA A 1 234 ? 47.281 12.814 10.110 1.00 6.45 235 ALA A CA 1
ATOM 2237 C C . ALA A 1 234 ? 46.369 11.587 10.082 1.00 6.78 235 ALA A C 1
ATOM 2238 O O . ALA A 1 234 ? 45.548 11.408 10.992 1.00 6.80 235 ALA A O 1
ATOM 2241 N N . ASN A 1 235 ? 46.522 10.729 9.066 1.00 6.14 236 ASN A N 1
ATOM 2242 C CA . ASN A 1 235 ? 45.670 9.542 8.927 1.00 6.54 236 ASN A CA 1
ATOM 2243 C C . ASN A 1 235 ? 46.364 8.357 8.280 1.00 8.15 236 ASN A C 1
ATOM 2244 O O . ASN A 1 235 ? 47.188 8.528 7.386 1.00 8.95 236 ASN A O 1
ATOM 2252 N N . PHE A 1 236 ? 46.024 7.160 8.739 1.00 8.28 237 PHE A N 1
ATOM 2253 C CA . PHE A 1 236 ? 46.494 5.951 8.086 1.00 9.42 237 PHE A CA 1
ATOM 2254 C C . PHE A 1 236 ? 45.351 5.700 7.096 1.00 11.51 237 PHE A C 1
ATOM 2255 O O . PHE A 1 236 ? 44.244 6.218 7.286 1.00 11.28 237 PHE A O 1
ATOM 2264 N N . ASP A 1 237 ? 45.633 4.961 6.027 1.00 11.70 238 ASP A N 1
ATOM 2265 C CA . ASP A 1 237 ? 44.660 4.626 4.983 1.00 13.30 238 ASP A CA 1
ATOM 2266 C C . ASP A 1 237 ? 44.340 5.820 4.097 1.00 14.53 238 ASP A C 1
ATOM 2267 O O . ASP A 1 237 ? 43.254 5.907 3.525 1.00 15.66 238 ASP A O 1
ATOM 2273 N N . SER A 1 238 ? 45.285 6.742 3.986 1.00 14.73 239 SER A N 1
ATOM 2274 C CA . SER A 1 238 ? 45.101 7.925 3.163 1.00 16.71 239 SER A CA 1
ATOM 2275 C C . SER A 1 238 ? 46.248 8.012 2.155 1.00 17.63 239 SER A C 1
ATOM 2276 O O . SER A 1 238 ? 47.365 7.577 2.431 1.00 18.78 239 SER A O 1
ATOM 2281 N N . SER A 1 239 ? 45.963 8.594 0.998 1.00 18.14 240 SER A N 1
ATOM 2282 C CA . SER A 1 239 ? 46.955 8.756 -0.059 1.00 18.39 240 SER A CA 1
ATOM 2283 C C . SER A 1 239 ? 47.591 10.149 -0.037 1.00 16.69 240 SER A C 1
ATOM 2284 O O . SER A 1 239 ? 48.419 10.469 -0.892 1.00 17.98 240 SER A O 1
ATOM 2289 N N . ARG A 1 240 ? 47.179 10.986 0.911 1.00 13.04 241 ARG A N 1
ATOM 2290 C CA . ARG A 1 240 ? 47.714 12.342 1.015 1.00 11.07 241 ARG A CA 1
ATOM 2291 C C . ARG A 1 240 ? 49.103 12.352 1.664 1.00 10.21 241 ARG A C 1
ATOM 2292 O O . ARG A 1 240 ? 49.598 11.317 2.119 1.00 10.77 241 ARG A O 1
ATOM 2306 N N . SER A 1 241 ? 49.711 13.530 1.743 1.00 8.97 242 SER A N 1
ATOM 2307 C CA . SER A 1 241 ? 51.013 13.656 2.379 1.00 10.26 242 SER A CA 1
ATOM 2308 C C . SER A 1 241 ? 50.888 13.341 3.874 1.00 9.22 242 SER A C 1
ATOM 2309 O O . SER A 1 241 ? 51.808 12.793 4.475 1.00 12.12 242 SER A O 1
ATOM 2314 N N . GLY A 1 242 ? 49.757 13.701 4.476 1.00 7.96 243 GLY A N 1
ATOM 2315 C CA . GLY A 1 242 ? 49.586 13.464 5.898 1.00 8.20 243 GLY A CA 1
ATOM 2316 C C . GLY A 1 242 ? 49.835 14.721 6.727 1.00 6.79 243 GLY A C 1
ATOM 2317 O O . GLY A 1 242 ? 49.688 14.683 7.945 1.00 8.53 243 GLY A O 1
ATOM 2319 N N . LYS A 1 243 ? 50.288 15.804 6.094 1.00 6.49 244 LYS A N 1
ATOM 2320 C CA . LYS A 1 243 ? 50.510 17.075 6.793 1.00 5.85 244 LYS A CA 1
ATOM 2321 C C . LYS A 1 243 ? 49.107 17.665 6.882 1.00 6.31 244 LYS A C 1
ATOM 2322 O O . LYS A 1 243 ? 48.468 17.908 5.851 1.00 5.93 244 LYS A O 1
ATOM 2332 N N . ASP A 1 244 ? 48.643 17.947 8.095 1.00 4.20 245 ASP A N 1
ATOM 2333 C CA . ASP A 1 244 ? 47.253 18.376 8.270 1.00 3.29 245 ASP A CA 1
ATOM 2334 C C . ASP A 1 244 ? 47.126 19.051 9.641 1.00 4.48 245 ASP A C 1
ATOM 2335 O O . ASP A 1 244 ? 47.674 18.550 10.617 1.00 4.82 245 ASP A O 1
ATOM 2341 N N A THR A 1 245 ? 46.397 20.163 9.718 0.41 3.52 246 THR A N 1
ATOM 2342 N N B THR A 1 245 ? 46.389 20.155 9.707 0.59 3.30 246 THR A N 1
ATOM 2343 C CA A THR A 1 245 ? 46.217 20.866 10.988 0.41 4.64 246 THR A CA 1
ATOM 2344 C CA B THR A 1 245 ? 46.181 20.884 10.955 0.59 5.00 246 THR A CA 1
ATOM 2345 C C A THR A 1 245 ? 45.490 20.006 12.024 0.41 4.52 246 THR A C 1
ATOM 2346 C C B THR A 1 245 ? 45.447 20.029 12.005 0.59 4.65 246 THR A C 1
ATOM 2347 O O A THR A 1 245 ? 45.423 20.357 13.203 0.41 5.03 246 THR A O 1
ATOM 2348 O O B THR A 1 245 ? 45.365 20.389 13.181 0.59 5.29 246 THR A O 1
ATOM 2359 N N . ASN A 1 246 ? 44.980 18.863 11.569 1.00 4.43 247 ASN A N 1
ATOM 2360 C CA . ASN A 1 246 ? 44.335 17.859 12.418 1.00 3.54 247 ASN A CA 1
ATOM 2361 C C . ASN A 1 246 ? 45.325 17.606 13.575 1.00 4.77 247 ASN A C 1
ATOM 2362 O O . ASN A 1 246 ? 44.941 17.534 14.747 1.00 3.90 247 ASN A O 1
ATOM 2370 N N . THR A 1 247 ? 46.617 17.557 13.243 1.00 4.09 248 THR A N 1
ATOM 2371 C CA . THR A 1 247 ? 47.652 17.271 14.224 1.00 4.42 248 THR A CA 1
ATOM 2372 C C . THR A 1 247 ? 47.930 18.415 15.208 1.00 4.56 248 THR A C 1
ATOM 2373 O O . THR A 1 247 ? 48.249 18.162 16.368 1.00 6.15 248 THR A O 1
ATOM 2379 N N . LEU A 1 248 ? 47.786 19.662 14.764 1.00 4.75 249 LEU A N 1
ATOM 2380 C CA . LEU A 1 248 ? 47.962 20.819 15.648 1.00 5.21 249 LEU A CA 1
ATOM 2381 C C . LEU A 1 248 ? 46.781 20.830 16.625 1.00 5.19 249 LEU A C 1
ATOM 2382 O O . LEU A 1 248 ? 46.948 21.071 17.819 1.00 5.01 249 LEU A O 1
ATOM 2388 N N . LEU A 1 249 ? 45.586 20.545 16.112 1.00 4.81 250 LEU A N 1
ATOM 2389 C CA . LEU A 1 249 ? 44.383 20.509 16.945 1.00 4.11 250 LEU A CA 1
ATOM 2390 C C . LEU A 1 249 ? 44.488 19.412 17.990 1.00 4.78 250 LEU A C 1
ATOM 2391 O O . LEU A 1 249 ? 44.088 19.615 19.140 1.00 4.10 250 LEU A O 1
ATOM 2397 N N . GLY A 1 250 ? 45.046 18.264 17.595 1.00 3.71 251 GLY A N 1
ATOM 2398 C CA . GLY A 1 250 ? 45.229 17.157 18.520 1.00 4.63 251 GLY A CA 1
ATOM 2399 C C . GLY A 1 250 ? 46.115 17.572 19.679 1.00 6.49 251 GLY A C 1
ATOM 2400 O O . GLY A 1 250 ? 45.851 17.223 20.834 1.00 7.36 251 GLY A O 1
ATOM 2402 N N . SER A 1 251 ? 47.168 18.323 19.377 1.00 3.41 252 SER A N 1
ATOM 2403 C CA . SER A 1 251 ? 48.091 18.807 20.399 1.00 4.70 252 SER A CA 1
ATOM 2404 C C . SER A 1 251 ? 47.459 19.859 21.326 1.00 4.46 252 SER A C 1
ATOM 2405 O O . SER A 1 251 ? 47.477 19.698 22.553 1.00 4.93 252 SER A O 1
ATOM 2410 N N . ILE A 1 252 ? 46.841 20.897 20.769 1.00 4.95 253 ILE A N 1
ATOM 2411 C CA . ILE A 1 252 ? 46.269 21.936 21.629 1.00 4.08 253 ILE A CA 1
ATOM 2412 C C . ILE A 1 252 ? 45.070 21.465 22.466 1.00 5.76 253 ILE A C 1
ATOM 2413 O O . ILE A 1 252 ? 44.865 21.948 23.583 1.00 5.15 253 ILE A O 1
ATOM 2419 N N . HIS A 1 253 ? 44.310 20.497 21.953 1.00 4.72 254 HIS A N 1
ATOM 2420 C CA . HIS A 1 253 ? 43.157 19.980 22.687 1.00 4.71 254 HIS A CA 1
ATOM 2421 C C . HIS A 1 253 ? 43.506 18.895 23.702 1.00 5.09 254 HIS A C 1
ATOM 2422 O O . HIS A 1 253 ? 42.640 18.424 24.444 1.00 5.86 254 HIS A O 1
ATOM 2432 N N . THR A 1 254 ? 44.775 18.488 23.727 1.00 4.33 255 THR A N 1
ATOM 2433 C CA . THR A 1 254 ? 45.238 17.530 24.725 1.00 4.44 255 THR A CA 1
ATOM 2434 C C . THR A 1 254 ? 46.374 18.170 25.538 1.00 5.45 255 THR A C 1
ATOM 2435 O O . THR A 1 254 ? 47.106 17.487 26.255 1.00 6.73 255 THR A O 1
ATOM 2441 N N . PHE A 1 255 ? 46.520 19.487 25.405 1.00 4.71 256 PHE A N 1
ATOM 2442 C CA . PHE A 1 255 ? 47.516 20.236 26.168 1.00 5.53 256 PHE A CA 1
ATOM 2443 C C . PHE A 1 255 ? 47.184 20.140 27.667 1.00 5.99 256 PHE A C 1
ATOM 2444 O O . PHE A 1 255 ? 46.037 20.354 28.074 1.00 6.22 256 PHE A O 1
ATOM 2453 N N . ASP A 1 256 ? 48.179 19.787 28.475 1.00 5.37 257 ASP A N 1
ATOM 2454 C CA . ASP A 1 256 ? 48.023 19.712 29.931 1.00 5.37 257 ASP A CA 1
ATOM 2455 C C . ASP A 1 256 ? 49.071 20.694 30.490 1.00 6.34 257 ASP A C 1
ATOM 2456 O O . ASP A 1 256 ? 50.270 20.501 30.286 1.00 5.98 257 ASP A O 1
ATOM 2462 N N . PRO A 1 257 ? 48.634 21.768 31.176 1.00 7.89 258 PRO A N 1
ATOM 2463 C CA . PRO A 1 257 ? 49.578 22.750 31.735 1.00 9.43 258 PRO A CA 1
ATOM 2464 C C . PRO A 1 257 ? 50.606 22.210 32.740 1.00 9.81 258 PRO A C 1
ATOM 2465 O O . PRO A 1 257 ? 51.598 22.883 33.035 1.00 11.17 258 PRO A O 1
ATOM 2469 N N . GLU A 1 258 ? 50.372 21.017 33.271 1.00 10.29 259 GLU A N 1
ATOM 2470 C CA . GLU A 1 258 ? 51.301 20.400 34.223 1.00 12.78 259 GLU A CA 1
ATOM 2471 C C . GLU A 1 258 ? 52.295 19.493 33.513 1.00 11.73 259 GLU A C 1
ATOM 2472 O O . GLU A 1 258 ? 53.223 18.975 34.137 1.00 12.00 259 GLU A O 1
ATOM 2479 N N . ALA A 1 259 ? 52.097 19.292 32.214 1.00 9.97 260 ALA A N 1
ATOM 2480 C CA . ALA A 1 259 ? 52.956 18.411 31.441 1.00 9.24 260 ALA A CA 1
ATOM 2481 C C . ALA A 1 259 ? 54.252 19.065 31.014 1.00 9.34 260 ALA A C 1
ATOM 2482 O O . ALA A 1 259 ? 54.327 20.291 30.881 1.00 10.30 260 ALA A O 1
ATOM 2485 N N . GLY A 1 260 ? 55.280 18.239 30.838 1.00 10.83 261 GLY A N 1
ATOM 2486 C CA . GLY A 1 260 ? 56.544 18.740 30.327 1.00 10.75 261 GLY A CA 1
ATOM 2487 C C . GLY A 1 260 ? 56.425 18.640 28.806 1.00 10.12 261 GLY A C 1
ATOM 2488 O O . GLY A 1 260 ? 55.334 18.367 28.283 1.00 8.75 261 GLY A O 1
ATOM 2490 N N . CYS A 1 261 ? 57.529 18.820 28.087 1.00 8.04 262 CYS A N 1
ATOM 2491 C CA . CYS A 1 261 ? 57.522 18.739 26.626 1.00 7.51 262 CYS A CA 1
ATOM 2492 C C . CYS A 1 261 ? 57.608 17.263 26.220 1.00 8.51 262 CYS A C 1
ATOM 2493 O O . CYS A 1 261 ? 58.562 16.830 25.569 1.00 8.36 262 CYS A O 1
ATOM 2497 N N . ASP A 1 262 ? 56.557 16.513 26.552 1.00 8.03 263 ASP A N 1
ATOM 2498 C CA . ASP A 1 262 ? 56.498 15.076 26.311 1.00 8.26 263 ASP A CA 1
ATOM 2499 C C . ASP A 1 262 ? 56.163 14.661 24.900 1.00 7.96 263 ASP A C 1
ATOM 2500 O O . ASP A 1 262 ? 55.074 14.954 24.394 1.00 7.11 263 ASP A O 1
ATOM 2506 N N . ASP A 1 263 ? 57.092 13.935 24.290 1.00 6.49 264 ASP A N 1
ATOM 2507 C CA . ASP A 1 263 ? 56.904 13.438 22.941 1.00 6.20 264 ASP A CA 1
ATOM 2508 C C . ASP A 1 263 ? 55.815 12.373 22.876 1.00 5.92 264 ASP A C 1
ATOM 2509 O O . ASP A 1 263 ? 55.060 12.322 21.906 1.00 5.32 264 ASP A O 1
ATOM 2515 N N . SER A 1 264 ? 55.738 11.508 23.888 1.00 5.22 265 SER A N 1
ATOM 2516 C CA . SER A 1 264 ? 54.755 10.417 23.850 1.00 6.45 265 SER A CA 1
ATOM 2517 C C . SER A 1 264 ? 53.304 10.877 23.765 1.00 5.91 265 SER A C 1
ATOM 2518 O O . SER A 1 264 ? 52.467 10.182 23.199 1.00 5.48 265 SER A O 1
ATOM 2523 N N . THR A 1 265 ? 53.015 12.045 24.322 1.00 5.58 266 THR A N 1
ATOM 2524 C CA . THR A 1 265 ? 51.661 12.589 24.279 1.00 5.93 266 THR A CA 1
ATOM 2525 C C . THR A 1 265 ? 51.579 13.801 23.359 1.00 6.51 266 THR A C 1
ATOM 2526 O O . THR A 1 265 ? 50.574 14.508 23.358 1.00 7.08 266 THR A O 1
ATOM 2532 N N . PHE A 1 266 ? 52.653 14.059 22.610 1.00 4.02 267 PHE A N 1
ATOM 2533 C CA . PHE A 1 266 ? 52.704 15.164 21.648 1.00 5.89 267 PHE A CA 1
ATOM 2534 C C . PHE A 1 266 ? 52.295 16.531 22.204 1.00 5.04 267 PHE A C 1
ATOM 2535 O O . PHE A 1 266 ? 51.550 17.282 21.560 1.00 5.64 267 PHE A O 1
ATOM 2544 N N . GLN A 1 267 ? 52.811 16.868 23.385 1.00 3.94 268 GLN A N 1
ATOM 2545 C CA . GLN A 1 267 ? 52.503 18.151 24.016 1.00 4.42 268 GLN A CA 1
ATOM 2546 C C . GLN A 1 267 ? 52.981 19.297 23.129 1.00 4.96 268 GLN A C 1
ATOM 2547 O O . GLN A 1 267 ? 53.945 19.136 22.376 1.00 6.04 268 GLN A O 1
ATOM 2556 N N . PRO A 1 268 ? 52.354 20.479 23.236 1.00 5.02 269 PRO A N 1
ATOM 2557 C CA . PRO A 1 268 ? 52.738 21.634 22.418 1.00 5.27 269 PRO A CA 1
ATOM 2558 C C . PRO A 1 268 ? 54.243 21.944 22.304 1.00 5.55 269 PRO A C 1
ATOM 2559 O O . PRO A 1 268 ? 54.709 22.300 21.224 1.00 6.70 269 PRO A O 1
ATOM 2563 N N . CYS A 1 269 ? 54.993 21.828 23.403 1.00 5.27 270 CYS A N 1
ATOM 2564 C CA . CYS A 1 269 ? 56.435 22.103 23.370 1.00 6.33 270 CYS A CA 1
ATOM 2565 C C . CYS A 1 269 ? 57.333 20.889 23.095 1.00 5.99 270 CYS A C 1
ATOM 2566 O O . CYS A 1 269 ? 58.565 21.024 23.075 1.00 6.33 270 CYS A O 1
ATOM 2570 N N . SER A 1 270 ? 56.743 19.708 22.901 1.00 4.97 271 SER A N 1
ATOM 2571 C CA . SER A 1 270 ? 57.548 18.518 22.618 1.00 5.70 271 SER A CA 1
ATOM 2572 C C . SER A 1 270 ? 58.269 18.707 21.275 1.00 6.30 271 SER A C 1
ATOM 2573 O O . SER A 1 270 ? 57.765 19.370 20.367 1.00 5.36 271 SER A O 1
ATOM 2578 N N . PRO A 1 271 ? 59.487 18.159 21.151 1.00 6.83 272 PRO A N 1
ATOM 2579 C CA . PRO A 1 271 ? 60.236 18.297 19.896 1.00 6.83 272 PRO A CA 1
ATOM 2580 C C . PRO A 1 271 ? 59.413 17.798 18.703 1.00 7.30 272 PRO A C 1
ATOM 2581 O O . PRO A 1 271 ? 59.400 18.431 17.648 1.00 6.19 272 PRO A O 1
ATOM 2585 N N . ARG A 1 272 ? 58.695 16.687 18.885 1.00 6.37 273 ARG A N 1
ATOM 2586 C CA . ARG A 1 272 ? 57.866 16.136 17.809 1.00 7.27 273 ARG A CA 1
ATOM 2587 C C . ARG A 1 272 ? 56.780 17.119 17.372 1.00 6.74 273 ARG A C 1
ATOM 2588 O O . ARG A 1 272 ? 56.563 17.302 16.171 1.00 6.02 273 ARG A O 1
ATOM 2602 N N . ALA A 1 273 ? 56.078 17.729 18.332 1.00 5.90 274 ALA A N 1
ATOM 2603 C CA . ALA A 1 273 ? 55.017 18.684 17.994 1.00 5.63 274 ALA A CA 1
ATOM 2604 C C . ALA A 1 273 ? 55.577 19.978 17.376 1.00 5.56 274 ALA A C 1
ATOM 2605 O O . ALA A 1 273 ? 54.938 20.584 16.514 1.00 5.21 274 ALA A O 1
ATOM 2608 N N . LEU A 1 274 ? 56.767 20.405 17.802 1.00 4.85 275 LEU A N 1
ATOM 2609 C CA . LEU A 1 274 ? 57.372 21.612 17.226 1.00 5.72 275 LEU A CA 1
ATOM 2610 C C . LEU A 1 274 ? 57.840 21.343 15.785 1.00 5.05 275 LEU A C 1
ATOM 2611 O O . LEU A 1 274 ? 57.612 22.165 14.901 1.00 6.08 275 LEU A O 1
ATOM 2617 N N . ALA A 1 275 ? 58.461 20.188 15.547 1.00 5.13 276 ALA A N 1
ATOM 2618 C CA . ALA A 1 275 ? 58.907 19.815 14.202 1.00 5.65 276 ALA A CA 1
ATOM 2619 C C . ALA A 1 275 ? 57.675 19.745 13.299 1.00 6.50 276 ALA A C 1
ATOM 2620 O O . ALA A 1 275 ? 57.680 20.270 12.181 1.00 5.80 276 ALA A O 1
ATOM 2623 N N . ASN A 1 276 ? 56.607 19.130 13.810 1.00 5.25 277 ASN A N 1
ATOM 2624 C CA . ASN A 1 276 ? 55.358 19.000 13.066 1.00 4.71 277 ASN A CA 1
ATOM 2625 C C . ASN A 1 276 ? 54.752 20.365 12.732 1.00 5.52 277 ASN A C 1
ATOM 2626 O O . ASN A 1 276 ? 54.261 20.565 11.623 1.00 4.91 277 ASN A O 1
ATOM 2634 N N . HIS A 1 277 ? 54.771 21.291 13.695 1.00 4.19 278 HIS A N 1
ATOM 2635 C CA . HIS A 1 277 ? 54.229 22.640 13.498 1.00 5.90 278 HIS A CA 1
ATOM 2636 C C . HIS A 1 277 ? 54.849 23.295 12.253 1.00 7.19 278 HIS A C 1
ATOM 2637 O O . HIS A 1 277 ? 54.124 23.792 11.382 1.00 6.30 278 HIS A O 1
ATOM 2647 N N . LYS A 1 278 ? 56.180 23.266 12.148 1.00 6.59 279 LYS A N 1
ATOM 2648 C CA . LYS A 1 278 ? 56.837 23.867 10.992 1.00 7.49 279 LYS A CA 1
ATOM 2649 C C . LYS A 1 278 ? 56.490 23.156 9.689 1.00 6.49 279 LYS A C 1
ATOM 2650 O O . LYS A 1 278 ? 56.220 23.811 8.696 1.00 7.31 279 LYS A O 1
ATOM 2660 N N . GLU A 1 279 ? 56.485 21.826 9.703 1.00 5.59 280 GLU A N 1
ATOM 2661 C CA . GLU A 1 279 ? 56.151 21.043 8.521 1.00 6.80 280 GLU A CA 1
ATOM 2662 C C . GLU A 1 279 ? 54.737 21.352 8.020 1.00 7.21 280 GLU A C 1
ATOM 2663 O O . GLU A 1 279 ? 54.507 21.508 6.817 1.00 7.09 280 GLU A O 1
ATOM 2670 N N . VAL A 1 280 ? 53.783 21.424 8.943 1.00 6.77 281 VAL A N 1
ATOM 2671 C CA . VAL A 1 280 ? 52.397 21.701 8.563 1.00 6.34 281 VAL A CA 1
ATOM 2672 C C . VAL A 1 280 ? 52.227 23.132 8.069 1.00 6.58 281 VAL A C 1
ATOM 2673 O O . VAL A 1 280 ? 51.725 23.354 6.972 1.00 6.92 281 VAL A O 1
ATOM 2678 N N . VAL A 1 281 ? 52.684 24.103 8.849 1.00 5.98 282 VAL A N 1
ATOM 2679 C CA . VAL A 1 281 ? 52.551 25.501 8.445 1.00 7.11 282 VAL A CA 1
ATOM 2680 C C . VAL A 1 281 ? 53.249 25.789 7.106 1.00 8.41 282 VAL A C 1
ATOM 2681 O O . VAL A 1 281 ? 52.694 26.473 6.247 1.00 7.61 282 VAL A O 1
ATOM 2686 N N . ASP A 1 282 ? 54.441 25.228 6.916 1.00 8.59 283 ASP A N 1
ATOM 2687 C CA . ASP A 1 282 ? 55.191 25.439 5.678 1.00 8.73 283 ASP A CA 1
ATOM 2688 C C . ASP A 1 282 ? 54.451 24.931 4.436 1.00 9.09 283 ASP A C 1
ATOM 2689 O O . ASP A 1 282 ? 54.639 25.471 3.340 1.00 9.15 283 ASP A O 1
ATOM 2695 N N . SER A 1 283 ? 53.614 23.903 4.601 1.00 8.76 284 SER A N 1
ATOM 2696 C CA . SER A 1 283 ? 52.872 23.330 3.476 1.00 9.17 284 SER A CA 1
ATOM 2697 C C . SER A 1 283 ? 51.859 24.302 2.849 1.00 9.80 284 SER A C 1
ATOM 2698 O O . SER A 1 283 ? 51.417 24.098 1.717 1.00 11.42 284 SER A O 1
ATOM 2703 N N . PHE A 1 284 ? 51.546 25.388 3.547 1.00 8.87 285 PHE A N 1
ATOM 2704 C CA . PHE A 1 284 ? 50.604 26.373 3.036 1.00 9.76 285 PHE A CA 1
ATOM 2705 C C . PHE A 1 284 ? 51.276 27.625 2.485 1.00 11.00 285 PHE A C 1
ATOM 2706 O O . PHE A 1 284 ? 50.607 28.493 1.921 1.00 10.74 285 PHE A O 1
ATOM 2715 N N . ARG A 1 285 ? 52.596 27.710 2.625 1.00 12.10 286 ARG A N 1
ATOM 2716 C CA . ARG A 1 285 ? 53.325 28.891 2.173 1.00 12.51 286 ARG A CA 1
ATOM 2717 C C . ARG A 1 285 ? 53.284 29.179 0.684 1.00 13.30 286 ARG A C 1
ATOM 2718 O O . ARG A 1 285 ? 53.145 30.327 0.288 1.00 14.54 286 ARG A O 1
ATOM 2732 N N . SER A 1 286 ? 53.352 28.150 -0.142 1.00 14.11 287 SER A N 1
ATOM 2733 C CA . SER A 1 286 ? 53.355 28.389 -1.577 1.00 18.16 287 SER A CA 1
ATOM 2734 C C . SER A 1 286 ? 52.040 28.134 -2.312 1.00 19.26 287 SER A C 1
ATOM 2735 O O . SER A 1 286 ? 51.971 28.355 -3.524 1.00 20.41 287 SER A O 1
ATOM 2740 N N . ILE A 1 287 ? 50.999 27.683 -1.608 1.00 17.19 288 ILE A N 1
ATOM 2741 C CA . ILE A 1 287 ? 49.734 27.382 -2.282 1.00 16.42 288 ILE A CA 1
ATOM 2742 C C . ILE A 1 287 ? 48.640 28.438 -2.225 1.00 15.68 288 ILE A C 1
ATOM 2743 O O . ILE A 1 287 ? 47.626 28.318 -2.916 1.00 16.36 288 ILE A O 1
ATOM 2749 N N . TYR A 1 288 ? 48.819 29.452 -1.388 1.00 13.60 289 TYR A N 1
ATOM 2750 C CA . TYR A 1 288 ? 47.835 30.523 -1.281 1.00 13.57 289 TYR A CA 1
ATOM 2751 C C . TYR A 1 288 ? 48.489 31.817 -1.710 1.00 14.98 289 TYR A C 1
ATOM 2752 O O . TYR A 1 288 ? 49.514 32.215 -1.159 1.00 14.80 289 TYR A O 1
ATOM 2763 N N . THR A 1 289 ? 47.863 32.494 -2.655 1.00 15.15 290 THR A N 1
ATOM 2764 C CA . THR A 1 289 ? 48.339 33.771 -3.155 1.00 16.88 290 THR A CA 1
ATOM 2765 C C . THR A 1 289 ? 48.413 34.775 -2.009 1.00 16.23 290 THR A C 1
ATOM 2766 O O . THR A 1 289 ? 49.246 35.683 -2.002 1.00 16.05 290 THR A O 1
ATOM 2772 N N . LEU A 1 290 ? 47.552 34.577 -1.018 1.00 15.81 291 LEU A N 1
ATOM 2773 C CA . LEU A 1 290 ? 47.501 35.430 0.158 1.00 16.28 291 LEU A CA 1
ATOM 2774 C C . LEU A 1 290 ? 48.843 35.409 0.906 1.00 14.81 291 LEU A C 1
ATOM 2775 O O . LEU A 1 290 ? 49.196 36.369 1.582 1.00 16.50 291 LEU A O 1
ATOM 2781 N N . ASN A 1 291 ? 49.596 34.323 0.763 1.00 14.64 292 ASN A N 1
ATOM 2782 C CA . ASN A 1 291 ? 50.883 34.182 1.446 1.00 14.39 292 ASN A CA 1
ATOM 2783 C C . ASN A 1 291 ? 52.114 34.616 0.639 1.00 17.48 292 ASN A C 1
ATOM 2784 O O . ASN A 1 291 ? 53.243 34.515 1.125 1.00 16.70 292 ASN A O 1
ATOM 2792 N N . ASP A 1 292 ? 51.903 35.102 -0.579 1.00 19.03 293 ASP A N 1
ATOM 2793 C CA . ASP A 1 292 ? 53.008 35.539 -1.438 1.00 21.87 293 ASP A CA 1
ATOM 2794 C C . ASP A 1 292 ? 53.905 36.579 -0.783 1.00 21.02 293 ASP A C 1
ATOM 2795 O O . ASP A 1 292 ? 53.425 37.512 -0.149 1.00 22.07 293 ASP A O 1
ATOM 2801 N N . GLY A 1 293 ? 55.212 36.414 -0.947 1.00 22.23 294 GLY A N 1
ATOM 2802 C CA . GLY A 1 293 ? 56.160 37.376 -0.410 1.00 22.86 294 GLY A CA 1
ATOM 2803 C C . GLY A 1 293 ? 56.519 37.318 1.063 1.00 24.29 294 GLY A C 1
ATOM 2804 O O . GLY A 1 293 ? 57.317 38.137 1.536 1.00 25.48 294 GLY A O 1
ATOM 2806 N N . LEU A 1 294 ? 55.948 36.372 1.801 1.00 22.48 295 LEU A N 1
ATOM 2807 C CA . LEU A 1 294 ? 56.255 36.258 3.219 1.00 20.80 295 LEU A CA 1
ATOM 2808 C C . LEU A 1 294 ? 57.455 35.335 3.381 1.00 20.96 295 LEU A C 1
ATOM 2809 O O . LEU A 1 294 ? 57.620 34.382 2.612 1.00 21.10 295 LEU A O 1
ATOM 2815 N N . SER A 1 295 ? 58.322 35.648 4.337 1.00 19.77 296 SER A N 1
ATOM 2816 C CA . SER A 1 295 ? 59.502 34.834 4.589 1.00 21.09 296 SER A CA 1
ATOM 2817 C C . SER A 1 295 ? 59.171 33.706 5.559 1.00 21.20 296 SER A C 1
ATOM 2818 O O . SER A 1 295 ? 58.112 33.712 6.193 1.00 20.14 296 SER A O 1
ATOM 2823 N N . ASP A 1 296 ? 60.113 32.780 5.714 1.00 21.62 297 ASP A N 1
ATOM 2824 C CA . ASP A 1 296 ? 59.958 31.642 6.610 1.00 23.44 297 ASP A CA 1
ATOM 2825 C C . ASP A 1 296 ? 59.885 32.001 8.083 1.00 21.77 297 ASP A C 1
ATOM 2826 O O . ASP A 1 296 ? 59.563 31.154 8.910 1.00 22.91 297 ASP A O 1
ATOM 2832 N N . SER A 1 297 ? 60.201 33.237 8.432 1.00 19.18 298 SER A N 1
ATOM 2833 C CA . SER A 1 297 ? 60.128 33.625 9.826 1.00 18.51 298 SER A CA 1
ATOM 2834 C C . SER A 1 297 ? 58.839 34.387 10.093 1.00 18.07 298 SER A C 1
ATOM 2835 O O . SER A 1 297 ? 58.643 34.909 11.188 1.00 18.70 298 SER A O 1
ATOM 2840 N N . GLU A 1 298 ? 57.978 34.485 9.085 1.00 15.42 299 GLU A N 1
ATOM 2841 C CA . GLU A 1 298 ? 56.718 35.199 9.240 1.00 12.90 299 GLU A CA 1
ATOM 2842 C C . GLU A 1 298 ? 55.519 34.258 9.214 1.00 10.09 299 GLU A C 1
ATOM 2843 O O . GLU A 1 298 ? 55.544 33.211 8.558 1.00 9.48 299 GLU A O 1
ATOM 2850 N N . ALA A 1 299 ? 54.482 34.630 9.954 1.00 9.50 300 ALA A N 1
ATOM 2851 C CA . ALA A 1 299 ? 53.252 33.847 10.010 1.00 9.13 300 ALA A CA 1
ATOM 2852 C C . ALA A 1 299 ? 52.540 33.921 8.658 1.00 10.18 300 ALA A C 1
ATOM 2853 O O . ALA A 1 299 ? 52.680 34.908 7.922 1.00 8.92 300 ALA A O 1
ATOM 2856 N N . VAL A 1 300 ? 51.769 32.881 8.341 1.00 9.65 301 VAL A N 1
ATOM 2857 C CA . VAL A 1 300 ? 51.030 32.804 7.082 1.00 9.52 301 VAL A CA 1
ATOM 2858 C C . VAL A 1 300 ? 49.604 32.289 7.346 1.00 8.93 301 VAL A C 1
ATOM 2859 O O . VAL A 1 300 ? 49.310 31.807 8.445 1.00 7.76 301 VAL A O 1
ATOM 2864 N N . ALA A 1 301 ? 48.717 32.436 6.364 1.00 7.93 302 ALA A N 1
ATOM 2865 C CA . ALA A 1 301 ? 47.345 31.935 6.496 1.00 8.00 302 ALA A CA 1
ATOM 2866 C C . ALA A 1 301 ? 47.425 30.420 6.399 1.00 8.07 302 ALA A C 1
ATOM 2867 O O . ALA A 1 301 ? 48.053 29.883 5.489 1.00 8.75 302 ALA A O 1
ATOM 2870 N N . VAL A 1 302 ? 46.778 29.732 7.334 1.00 7.24 303 VAL A N 1
ATOM 2871 C CA . VAL A 1 302 ? 46.819 28.275 7.401 1.00 6.61 303 VAL A CA 1
ATOM 2872 C C . VAL A 1 302 ? 45.454 27.630 7.128 1.00 6.16 303 VAL A C 1
ATOM 2873 O O . VAL A 1 302 ? 44.432 28.092 7.648 1.00 6.69 303 VAL A O 1
ATOM 2878 N N . GLY A 1 303 ? 45.462 26.554 6.336 1.00 5.49 304 GLY A N 1
ATOM 2879 C CA . GLY A 1 303 ? 44.239 25.828 6.024 1.00 5.32 304 GLY A CA 1
ATOM 2880 C C . GLY A 1 303 ? 44.200 24.485 6.737 1.00 6.71 304 GLY A C 1
ATOM 2881 O O . GLY A 1 303 ? 44.832 24.320 7.784 1.00 5.65 304 GLY A O 1
ATOM 2883 N N . ARG A 1 304 ? 43.459 23.521 6.189 1.00 6.19 305 ARG A N 1
ATOM 2884 C CA . ARG A 1 304 ? 43.356 22.192 6.794 1.00 5.27 305 ARG A CA 1
ATOM 2885 C C . ARG A 1 304 ? 44.512 21.278 6.384 1.00 6.35 305 ARG A C 1
ATOM 2886 O O . ARG A 1 304 ? 45.270 20.824 7.226 1.00 6.56 305 ARG A O 1
ATOM 2900 N N . TYR A 1 305 ? 44.632 20.994 5.092 1.00 6.32 306 TYR A N 1
ATOM 2901 C CA . TYR A 1 305 ? 45.710 20.157 4.561 1.00 6.17 306 TYR A CA 1
ATOM 2902 C C . TYR A 1 305 ? 45.983 20.705 3.152 1.00 8.31 306 TYR A C 1
ATOM 2903 O O . TYR A 1 305 ? 45.079 21.250 2.507 1.00 7.75 306 TYR A O 1
ATOM 2914 N N . PRO A 1 306 ? 47.236 20.614 2.673 1.00 7.57 307 PRO A N 1
ATOM 2915 C CA . PRO A 1 306 ? 47.558 21.139 1.347 1.00 8.37 307 PRO A CA 1
ATOM 2916 C C . PRO A 1 306 ? 46.776 20.584 0.155 1.00 8.12 307 PRO A C 1
ATOM 2917 O O . PRO A 1 306 ? 46.615 21.284 -0.843 1.00 9.79 307 PRO A O 1
ATOM 2921 N N . GLU A 1 307 ? 46.259 19.365 0.269 1.00 7.84 308 GLU A N 1
ATOM 2922 C CA . GLU A 1 307 ? 45.484 18.741 -0.809 1.00 7.78 308 GLU A CA 1
ATOM 2923 C C . GLU A 1 307 ? 43.998 19.114 -0.803 1.00 9.05 308 GLU A C 1
ATOM 2924 O O . GLU A 1 307 ? 43.250 18.673 -1.666 1.00 10.88 308 GLU A O 1
ATOM 2931 N N . ASP A 1 308 ? 43.581 19.935 0.148 1.00 7.86 309 ASP A N 1
ATOM 2932 C CA . ASP A 1 308 ? 42.178 20.325 0.306 1.00 7.56 309 ASP A CA 1
ATOM 2933 C C . ASP A 1 308 ? 41.564 21.003 -0.924 1.00 8.07 309 ASP A C 1
ATOM 2934 O O . ASP A 1 308 ? 42.168 21.898 -1.520 1.00 7.89 309 ASP A O 1
ATOM 2940 N N . SER A 1 309 ? 40.357 20.580 -1.289 1.00 8.89 310 SER A N 1
ATOM 2941 C CA . SER A 1 309 ? 39.640 21.182 -2.412 1.00 9.01 310 SER A CA 1
ATOM 2942 C C . SER A 1 309 ? 38.234 21.662 -2.018 1.00 9.39 310 SER A C 1
ATOM 2943 O O . SER A 1 309 ? 37.489 22.174 -2.862 1.00 9.04 310 SER A O 1
ATOM 2948 N N . TYR A 1 310 ? 37.895 21.542 -0.730 1.00 8.81 311 TYR A N 1
ATOM 2949 C CA . TYR A 1 310 ? 36.591 21.979 -0.224 1.00 7.54 311 TYR A CA 1
ATOM 2950 C C . TYR A 1 310 ? 36.517 23.496 -0.409 1.00 8.11 311 TYR A C 1
ATOM 2951 O O . TYR A 1 310 ? 37.332 24.250 0.138 1.00 8.34 311 TYR A O 1
ATOM 2962 N N . TYR A 1 311 ? 35.551 23.932 -1.217 1.00 7.46 312 TYR A N 1
ATOM 2963 C CA . TYR A 1 311 ? 35.379 25.339 -1.601 1.00 9.62 312 TYR A CA 1
ATOM 2964 C C . TYR A 1 311 ? 36.663 25.844 -2.270 1.00 10.57 312 TYR A C 1
ATOM 2965 O O . TYR A 1 311 ? 36.961 27.043 -2.263 1.00 10.95 312 TYR A O 1
ATOM 2976 N N . ASN A 1 312 ? 37.356 24.894 -2.906 1.00 12.98 313 ASN A N 1
ATOM 2977 C CA . ASN A 1 312 ? 38.621 25.076 -3.628 1.00 15.68 313 ASN A CA 1
ATOM 2978 C C . ASN A 1 312 ? 39.898 25.031 -2.775 1.00 15.01 313 ASN A C 1
ATOM 2979 O O . ASN A 1 312 ? 41.006 25.100 -3.316 1.00 15.24 313 ASN A O 1
ATOM 2987 N N . GLY A 1 313 ? 39.747 24.826 -1.462 1.00 12.76 314 GLY A N 1
ATOM 2988 C CA . GLY A 1 313 ? 40.901 24.747 -0.571 1.00 10.94 314 GLY A CA 1
ATOM 2989 C C . GLY A 1 313 ? 41.351 26.136 -0.159 1.00 10.15 314 GLY A C 1
ATOM 2990 O O . GLY A 1 313 ? 42.033 26.819 -0.915 1.00 11.14 314 GLY A O 1
ATOM 2992 N N . ASN A 1 314 ? 40.987 26.553 1.049 1.00 8.16 315 ASN A N 1
ATOM 2993 C CA . ASN A 1 314 ? 41.319 27.890 1.529 1.00 6.39 315 ASN A CA 1
ATOM 2994 C C . ASN A 1 314 ? 41.761 27.852 2.969 1.00 7.58 315 ASN A C 1
ATOM 2995 O O . ASN A 1 314 ? 41.644 26.824 3.640 1.00 7.21 315 ASN A O 1
ATOM 3003 N N . PRO A 1 315 ? 42.333 28.960 3.449 1.00 7.27 316 PRO A N 1
ATOM 3004 C CA . PRO A 1 315 ? 42.736 28.945 4.856 1.00 7.67 316 PRO A CA 1
ATOM 3005 C C . PRO A 1 315 ? 41.448 28.976 5.703 1.00 8.02 316 PRO A C 1
ATOM 3006 O O . PRO A 1 315 ? 40.378 29.401 5.230 1.00 6.86 316 PRO A O 1
ATOM 3010 N N . TRP A 1 316 ? 41.549 28.484 6.930 1.00 7.00 317 TRP A N 1
ATOM 3011 C CA . TRP A 1 316 ? 40.419 28.444 7.856 1.00 6.15 317 TRP A CA 1
ATOM 3012 C C . TRP A 1 316 ? 40.802 29.270 9.069 1.00 6.13 317 TRP A C 1
ATOM 3013 O O . TRP A 1 316 ? 41.954 29.214 9.509 1.00 6.05 317 TRP A O 1
ATOM 3026 N N . PHE A 1 317 ? 39.856 30.023 9.618 1.00 4.73 318 PHE A N 1
ATOM 3027 C CA . PHE A 1 317 ? 40.139 30.831 10.801 1.00 5.90 318 PHE A CA 1
ATOM 3028 C C . PHE A 1 317 ? 40.575 29.950 11.984 1.00 6.08 318 PHE A C 1
ATOM 3029 O O . PHE A 1 317 ? 41.578 30.239 12.644 1.00 5.96 318 PHE A O 1
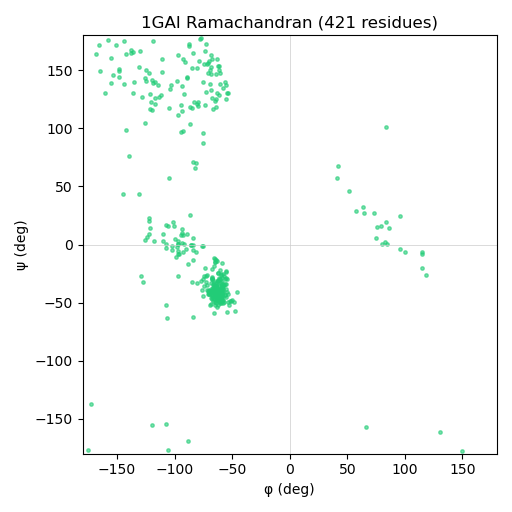ATOM 3038 N N . LEU A 1 318 ? 39.874 28.844 12.219 1.00 5.21 319 LEU A N 1
ATOM 3039 C CA . LEU A 1 318 ? 40.224 27.992 13.354 1.00 5.16 319 LEU A CA 1
ATOM 3040 C C . LEU A 1 318 ? 41.581 27.309 13.186 1.00 5.18 319 LEU A C 1
ATOM 3041 O O . LEU A 1 318 ? 42.251 27.015 14.176 1.00 5.94 319 LEU A O 1
ATOM 3047 N N . CYS A 1 319 ? 41.991 27.071 11.941 1.00 3.21 320 CYS A N 1
ATOM 3048 C CA . CYS A 1 319 ? 43.286 26.432 11.668 1.00 4.56 320 CYS A CA 1
ATOM 3049 C C . CYS A 1 319 ? 44.425 27.430 11.872 1.00 5.61 320 CYS A C 1
ATOM 3050 O O . CYS A 1 319 ? 45.495 27.081 12.387 1.00 5.45 320 CYS A O 1
ATOM 3054 N N . THR A 1 320 ? 44.199 28.671 11.452 1.00 4.93 321 THR A N 1
ATOM 3055 C CA . THR A 1 320 ? 45.198 29.720 11.621 1.00 5.77 321 THR A CA 1
ATOM 3056 C C . THR A 1 320 ? 45.356 30.012 13.116 1.00 6.28 321 THR A C 1
ATOM 3057 O O . THR A 1 320 ? 46.474 30.187 13.611 1.00 5.16 321 THR A O 1
ATOM 3063 N N . LEU A 1 321 ? 44.236 30.004 13.841 1.00 6.00 322 LEU A N 1
ATOM 3064 C CA . LEU A 1 321 ? 44.257 30.219 15.283 1.00 6.10 322 LEU A CA 1
ATOM 3065 C C . LEU A 1 321 ? 44.959 29.071 16.020 1.00 6.05 322 LEU A C 1
ATOM 3066 O O . LEU A 1 321 ? 45.676 29.318 16.988 1.00 7.37 322 LEU A O 1
ATOM 3072 N N . ALA A 1 322 ? 44.790 27.835 15.553 1.00 5.85 323 ALA A N 1
ATOM 3073 C CA . ALA A 1 322 ? 45.438 26.674 16.186 1.00 5.39 323 ALA A CA 1
ATOM 3074 C C . ALA A 1 322 ? 46.961 26.793 16.065 1.00 6.73 323 ALA A C 1
ATOM 3075 O O . ALA A 1 322 ? 47.698 26.398 16.975 1.00 6.86 323 ALA A O 1
ATOM 3078 N N . ALA A 1 323 ? 47.430 27.341 14.944 1.00 6.21 324 ALA A N 1
ATOM 3079 C CA . ALA A 1 323 ? 48.870 27.518 14.734 1.00 7.11 324 ALA A CA 1
ATOM 3080 C C . ALA A 1 323 ? 49.436 28.465 15.803 1.00 7.35 324 ALA A C 1
ATOM 3081 O O . ALA A 1 323 ? 50.545 28.251 16.311 1.00 8.43 324 ALA A O 1
ATOM 3084 N N . ALA A 1 324 ? 48.669 29.495 16.151 1.00 5.21 325 ALA A N 1
ATOM 3085 C CA . ALA A 1 324 ? 49.087 30.441 17.172 1.00 5.37 325 ALA A CA 1
ATOM 3086 C C . ALA A 1 324 ? 48.945 29.821 18.565 1.00 6.13 325 ALA A C 1
ATOM 3087 O O . ALA A 1 324 ? 49.850 29.922 19.388 1.00 5.15 325 ALA A O 1
ATOM 3090 N N . GLU A 1 325 ? 47.825 29.147 18.818 1.00 4.52 326 GLU A N 1
ATOM 3091 C CA . GLU A 1 325 ? 47.587 28.542 20.124 1.00 4.87 326 GLU A CA 1
ATOM 3092 C C . GLU A 1 325 ? 48.644 27.527 20.560 1.00 4.24 326 GLU A C 1
ATOM 3093 O O . GLU A 1 325 ? 49.024 27.504 21.730 1.00 4.25 326 GLU A O 1
ATOM 3100 N N . GLN A 1 326 ? 49.130 26.693 19.643 1.00 4.08 327 GLN A N 1
ATOM 3101 C CA . GLN A 1 326 ? 50.152 25.717 20.026 1.00 4.77 327 GLN A CA 1
ATOM 3102 C C . GLN A 1 326 ? 51.387 26.444 20.565 1.00 5.42 327 GLN A C 1
ATOM 3103 O O . GLN A 1 326 ? 51.995 26.011 21.545 1.00 5.14 327 GLN A O 1
ATOM 3112 N N . LEU A 1 327 ? 51.732 27.567 19.940 1.00 5.93 328 LEU A N 1
ATOM 3113 C CA . LEU A 1 327 ? 52.897 28.351 20.364 1.00 6.38 328 LEU A CA 1
ATOM 3114 C C . LEU A 1 327 ? 52.665 29.047 21.711 1.00 6.16 328 LEU A C 1
ATOM 3115 O O . LEU A 1 327 ? 53.566 29.096 22.546 1.00 5.14 328 LEU A O 1
ATOM 3121 N N . TYR A 1 328 ? 51.470 29.589 21.933 1.00 5.38 329 TYR A N 1
ATOM 3122 C CA . TYR A 1 328 ? 51.175 30.209 23.228 1.00 6.15 329 TYR A CA 1
ATOM 3123 C C . TYR A 1 328 ? 51.284 29.148 24.340 1.00 6.72 329 TYR A C 1
ATOM 3124 O O . TYR A 1 328 ? 51.787 29.441 25.432 1.00 6.38 329 TYR A O 1
ATOM 3135 N N . ASP A 1 329 ? 50.835 27.919 24.059 1.00 5.44 330 ASP A N 1
ATOM 3136 C CA . ASP A 1 329 ? 50.921 26.816 25.021 1.00 5.58 330 ASP A CA 1
ATOM 3137 C C . ASP A 1 329 ? 52.389 26.504 25.306 1.00 6.20 330 ASP A C 1
ATOM 3138 O O . ASP A 1 329 ? 52.777 26.335 26.461 1.00 6.97 330 ASP A O 1
ATOM 3144 N N . ALA A 1 330 ? 53.195 26.414 24.248 1.00 5.10 331 ALA A N 1
ATOM 3145 C CA . ALA A 1 330 ? 54.624 26.124 24.391 1.00 5.55 331 ALA A CA 1
ATOM 3146 C C . ALA A 1 330 ? 55.324 27.203 25.229 1.00 6.61 331 ALA A C 1
ATOM 3147 O O . ALA A 1 330 ? 56.128 26.883 26.112 1.00 7.05 331 ALA A O 1
ATOM 3150 N N . LEU A 1 331 ? 54.982 28.467 24.994 1.00 6.19 332 LEU A N 1
ATOM 3151 C CA . LEU A 1 331 ? 55.579 29.564 25.753 1.00 7.53 332 LEU A CA 1
ATOM 3152 C C . LEU A 1 331 ? 55.270 29.378 27.238 1.00 8.76 332 LEU A C 1
ATOM 3153 O O . LEU A 1 331 ? 56.141 29.553 28.105 1.00 8.80 332 LEU A O 1
ATOM 3159 N N . TYR A 1 332 ? 54.025 29.003 27.526 1.00 6.19 333 TYR A N 1
ATOM 3160 C CA . TYR A 1 332 ? 53.600 28.783 28.896 1.00 5.74 333 TYR A CA 1
ATOM 3161 C C . TYR A 1 332 ? 54.405 27.647 29.534 1.00 6.04 333 TYR A C 1
ATOM 3162 O O . TYR A 1 332 ? 54.891 27.779 30.657 1.00 7.01 333 TYR A O 1
ATOM 3173 N N . GLN A 1 333 ? 54.563 26.540 28.815 1.00 5.79 334 GLN A N 1
ATOM 3174 C CA . GLN A 1 333 ? 55.304 25.392 29.334 1.00 6.13 334 GLN A CA 1
ATOM 3175 C C . GLN A 1 333 ? 56.778 25.724 29.596 1.00 6.89 334 GLN A C 1
ATOM 3176 O O . GLN A 1 333 ? 57.309 25.363 30.642 1.00 7.51 334 GLN A O 1
ATOM 3185 N N . TRP A 1 334 ? 57.421 26.424 28.663 1.00 6.38 335 TRP A N 1
ATOM 3186 C CA . TRP A 1 334 ? 58.830 26.798 28.840 1.00 8.28 335 TRP A CA 1
ATOM 3187 C C . TRP A 1 334 ? 58.995 27.700 30.051 1.00 9.24 335 TRP A C 1
ATOM 3188 O O . TRP A 1 334 ? 59.912 27.524 30.849 1.00 10.06 335 TRP A O 1
ATOM 3201 N N . ASP A 1 335 ? 58.094 28.661 30.182 1.00 9.77 336 ASP A N 1
ATOM 3202 C CA . ASP A 1 335 ? 58.124 29.591 31.290 1.00 11.69 336 ASP A CA 1
ATOM 3203 C C . ASP A 1 335 ? 57.963 28.859 32.625 1.00 13.28 336 ASP A C 1
ATOM 3204 O O . ASP A 1 335 ? 58.738 29.074 33.564 1.00 12.93 336 ASP A O 1
ATOM 3210 N N . LYS A 1 336 ? 56.990 27.957 32.692 1.00 12.29 337 LYS A N 1
ATOM 3211 C CA . LYS A 1 336 ? 56.740 27.194 33.907 1.00 14.95 337 LYS A CA 1
ATOM 3212 C C . LYS A 1 336 ? 57.921 26.267 34.268 1.00 15.06 337 LYS A C 1
ATOM 3213 O O . LYS A 1 336 ? 58.231 26.091 35.449 1.00 15.86 337 LYS A O 1
ATOM 3223 N N . GLN A 1 337 ? 58.575 25.678 33.263 1.00 13.92 338 GLN A N 1
ATOM 3224 C CA . GLN A 1 337 ? 59.724 24.797 33.494 1.00 15.19 338 GLN A CA 1
ATOM 3225 C C . GLN A 1 337 ? 60.984 25.588 33.845 1.00 15.08 338 GLN A C 1
ATOM 3226 O O . GLN A 1 337 ? 61.911 25.054 34.467 1.00 16.20 338 GLN A O 1
ATOM 3235 N N . GLY A 1 338 ? 61.072 26.805 33.323 1.00 12.52 339 GLY A N 1
ATOM 3236 C CA . GLY A 1 338 ? 62.236 27.633 33.560 1.00 12.76 339 GLY A CA 1
ATOM 3237 C C . GLY A 1 338 ? 63.350 27.361 32.560 1.00 13.09 339 GLY A C 1
ATOM 3238 O O . GLY A 1 338 ? 64.511 27.747 32.783 1.00 12.02 339 GLY A O 1
ATOM 3240 N N . SER A 1 339 ? 63.028 26.667 31.473 1.00 11.58 340 SER A N 1
ATOM 3241 C CA . SER A 1 339 ? 64.018 26.386 30.443 1.00 12.67 340 SER A CA 1
ATOM 3242 C C . SER A 1 339 ? 63.373 25.908 29.166 1.00 12.85 340 SER A C 1
ATOM 3243 O O . SER A 1 339 ? 62.190 25.579 29.127 1.00 12.01 340 SER A O 1
ATOM 3248 N N . LEU A 1 340 ? 64.199 25.810 28.142 1.00 12.45 341 LEU A N 1
ATOM 3249 C CA . LEU A 1 340 ? 63.779 25.392 26.827 1.00 13.64 341 LEU A CA 1
ATOM 3250 C C . LEU A 1 340 ? 64.925 24.563 26.253 1.00 13.54 341 LEU A C 1
ATOM 3251 O O . LEU A 1 340 ? 66.098 24.882 26.455 1.00 12.26 341 LEU A O 1
ATOM 3257 N N . GLU A 1 341 ? 64.597 23.457 25.606 1.00 13.70 342 GLU A N 1
ATOM 3258 C CA . GLU A 1 341 ? 65.622 22.620 25.017 1.00 15.15 342 GLU A CA 1
ATOM 3259 C C . GLU A 1 341 ? 65.468 22.560 23.503 1.00 15.22 342 GLU A C 1
ATOM 3260 O O . GLU A 1 341 ? 64.348 22.541 22.987 1.00 15.37 342 GLU A O 1
ATOM 3267 N N . ILE A 1 342 ? 66.584 22.605 22.787 1.00 11.66 343 ILE A N 1
ATOM 3268 C CA . ILE A 1 342 ? 66.544 22.492 21.339 1.00 10.02 343 ILE A CA 1
ATOM 3269 C C . ILE A 1 342 ? 67.232 21.168 21.023 1.00 10.59 343 ILE A C 1
ATOM 3270 O O . ILE A 1 342 ? 68.339 20.916 21.513 1.00 8.95 343 ILE A O 1
ATOM 3276 N N . THR A 1 343 ? 66.567 20.299 20.260 1.00 8.77 344 THR A N 1
ATOM 3277 C CA . THR A 1 343 ? 67.141 19.004 19.900 1.00 8.35 344 THR A CA 1
ATOM 3278 C C . THR A 1 343 ? 67.285 18.924 18.379 1.00 10.18 344 THR A C 1
ATOM 3279 O O . THR A 1 343 ? 66.849 19.825 17.649 1.00 9.36 344 THR A O 1
ATOM 3285 N N . ASP A 1 344 ? 67.884 17.843 17.893 1.00 10.80 345 ASP A N 1
ATOM 3286 C CA . ASP A 1 344 ? 68.037 17.657 16.457 1.00 13.17 345 ASP A CA 1
ATOM 3287 C C . ASP A 1 344 ? 66.680 17.627 15.758 1.00 12.84 345 ASP A C 1
ATOM 3288 O O . ASP A 1 344 ? 66.543 18.120 14.639 1.00 13.65 345 ASP A O 1
ATOM 3294 N N . VAL A 1 345 ? 65.674 17.093 16.445 1.00 11.42 346 VAL A N 1
ATOM 3295 C CA . VAL A 1 345 ? 64.321 17.005 15.888 1.00 10.13 346 VAL A CA 1
ATOM 3296 C C . VAL A 1 345 ? 63.637 18.369 15.716 1.00 9.77 346 VAL A C 1
ATOM 3297 O O . VAL A 1 345 ? 63.018 18.639 14.682 1.00 9.12 346 VAL A O 1
ATOM 3302 N N . SER A 1 346 ? 63.787 19.245 16.704 1.00 9.11 347 SER A N 1
ATOM 3303 C CA . SER A 1 346 ? 63.161 20.560 16.646 1.00 7.98 347 SER A CA 1
ATOM 3304 C C . SER A 1 346 ? 64.056 21.704 16.160 1.00 9.24 347 SER A C 1
ATOM 3305 O O . SER A 1 346 ? 63.598 22.852 16.082 1.00 8.16 347 SER A O 1
ATOM 3310 N N . LEU A 1 347 ? 65.312 21.409 15.823 1.00 9.70 348 LEU A N 1
ATOM 3311 C CA . LEU A 1 347 ? 66.234 22.449 15.380 1.00 9.72 348 LEU A CA 1
ATOM 3312 C C . LEU A 1 347 ? 65.699 23.331 14.250 1.00 10.12 348 LEU A C 1
ATOM 3313 O O . LEU A 1 347 ? 65.767 24.555 14.342 1.00 10.71 348 LEU A O 1
ATOM 3319 N N . ASP A 1 348 ? 65.157 22.726 13.198 1.00 10.81 349 ASP A N 1
ATOM 3320 C CA . ASP A 1 348 ? 64.629 23.506 12.079 1.00 11.42 349 ASP A CA 1
ATOM 3321 C C . ASP A 1 348 ? 63.537 24.497 12.469 1.00 10.77 349 ASP A C 1
ATOM 3322 O O . ASP A 1 348 ? 63.481 25.607 11.931 1.00 9.29 349 ASP A O 1
ATOM 3328 N N . PHE A 1 349 ? 62.661 24.099 13.387 1.00 9.53 350 PHE A N 1
ATOM 3329 C CA . PHE A 1 349 ? 61.604 24.991 13.868 1.00 9.66 350 PHE A CA 1
ATOM 3330 C C . PHE A 1 349 ? 62.237 26.261 14.466 1.00 9.48 350 PHE A C 1
ATOM 3331 O O . PHE A 1 349 ? 61.841 27.391 14.142 1.00 9.15 350 PHE A O 1
ATOM 3340 N N . PHE A 1 350 ? 63.210 26.072 15.350 1.00 8.52 351 PHE A N 1
ATOM 3341 C CA . PHE A 1 350 ? 63.875 27.201 15.993 1.00 10.42 351 PHE A CA 1
ATOM 3342 C C . PHE A 1 350 ? 64.750 28.033 15.058 1.00 10.89 351 PHE A C 1
ATOM 3343 O O . PHE A 1 350 ? 64.721 29.268 15.122 1.00 10.30 351 PHE A O 1
ATOM 3352 N N . LYS A 1 351 ? 65.504 27.362 14.189 1.00 12.54 352 LYS A N 1
ATOM 3353 C CA . LYS A 1 351 ? 66.393 28.051 13.250 1.00 15.76 352 LYS A CA 1
ATOM 3354 C C . LYS A 1 351 ? 65.667 29.025 12.330 1.00 15.48 352 LYS A C 1
ATOM 3355 O O . LYS A 1 351 ? 66.195 30.094 12.003 1.00 14.71 352 LYS A O 1
ATOM 3365 N N . ALA A 1 352 ? 64.458 28.661 11.915 1.00 13.41 353 ALA A N 1
ATOM 3366 C CA . ALA A 1 352 ? 63.668 29.517 11.042 1.00 12.73 353 ALA A CA 1
ATOM 3367 C C . ALA A 1 352 ? 63.331 30.843 11.723 1.00 12.60 353 ALA A C 1
ATOM 3368 O O . ALA A 1 352 ? 63.257 31.884 11.062 1.00 14.11 353 ALA A O 1
ATOM 3371 N N . LEU A 1 353 ? 63.192 30.821 13.048 1.00 12.06 354 LEU A N 1
ATOM 3372 C CA . LEU A 1 353 ? 62.837 32.023 13.810 1.00 13.00 354 LEU A CA 1
ATOM 3373 C C . LEU A 1 353 ? 64.012 32.765 14.443 1.00 14.46 354 LEU A C 1
ATOM 3374 O O . LEU A 1 353 ? 63.927 33.970 14.693 1.00 15.02 354 LEU A O 1
ATOM 3380 N N . TYR A 1 354 ? 65.083 32.036 14.730 1.00 14.85 355 TYR A N 1
ATOM 3381 C CA . TYR A 1 354 ? 66.275 32.586 15.359 1.00 15.37 355 TYR A CA 1
ATOM 3382 C C . TYR A 1 354 ? 67.454 31.872 14.697 1.00 15.83 355 TYR A C 1
ATOM 3383 O O . TYR A 1 354 ? 67.800 30.751 15.069 1.00 14.28 355 TYR A O 1
ATOM 3394 N N . SER A 1 355 ? 68.074 32.520 13.713 1.00 16.80 356 SER A N 1
ATOM 3395 C CA . SER A 1 355 ? 69.176 31.904 12.968 1.00 19.92 356 SER A CA 1
ATOM 3396 C C . SER A 1 355 ? 70.363 31.387 13.775 1.00 18.74 356 SER A C 1
ATOM 3397 O O . SER A 1 355 ? 71.060 30.481 13.326 1.00 20.86 356 SER A O 1
ATOM 3402 N N . GLY A 1 356 ? 70.569 31.926 14.970 1.00 18.87 357 GLY A N 1
ATOM 3403 C CA . GLY A 1 356 ? 71.669 31.466 15.799 1.00 19.40 357 GLY A CA 1
ATOM 3404 C C . GLY A 1 356 ? 71.348 30.229 16.628 1.00 19.78 357 GLY A C 1
ATOM 3405 O O . GLY A 1 356 ? 72.182 29.794 17.420 1.00 21.02 357 GLY A O 1
ATOM 3407 N N . ALA A 1 357 ? 70.164 29.644 16.432 1.00 17.68 358 ALA A N 1
ATOM 3408 C CA . ALA A 1 357 ? 69.750 28.463 17.196 1.00 15.95 358 ALA A CA 1
ATOM 3409 C C . ALA A 1 357 ? 70.730 27.300 17.088 1.00 14.37 358 ALA A C 1
ATOM 3410 O O . ALA A 1 357 ? 71.254 27.022 16.007 1.00 15.47 358 ALA A O 1
ATOM 3413 N N . ALA A 1 358 ? 70.964 26.617 18.203 1.00 11.55 359 ALA A N 1
ATOM 3414 C CA . ALA A 1 358 ? 71.850 25.461 18.238 1.00 11.77 359 ALA A CA 1
ATOM 3415 C C . ALA A 1 358 ? 71.304 24.517 19.296 1.00 10.54 359 ALA A C 1
ATOM 3416 O O . ALA A 1 358 ? 70.674 24.965 20.248 1.00 11.00 359 ALA A O 1
ATOM 3419 N N . THR A 1 359 ? 71.533 23.217 19.147 1.00 10.61 360 THR A N 1
ATOM 3420 C CA . THR A 1 359 ? 71.032 22.269 20.133 1.00 11.49 360 THR A CA 1
ATOM 3421 C C . THR A 1 359 ? 71.620 22.549 21.517 1.00 12.22 360 THR A C 1
ATOM 3422 O O . THR A 1 359 ? 72.755 23.031 21.642 1.00 11.57 360 THR A O 1
ATOM 3428 N N . GLY A 1 360 ? 70.834 22.282 22.551 1.00 11.16 361 GLY A N 1
ATOM 3429 C CA . GLY A 1 360 ? 71.289 22.511 23.909 1.00 10.58 361 GLY A CA 1
ATOM 3430 C C . GLY A 1 360 ? 70.121 22.858 24.813 1.00 11.39 361 GLY A C 1
ATOM 3431 O O . GLY A 1 360 ? 68.970 22.883 24.361 1.00 9.92 361 GLY A O 1
ATOM 3433 N N . THR A 1 361 ? 70.420 23.135 26.076 1.00 10.04 362 THR A N 1
ATOM 3434 C CA . THR A 1 361 ? 69.411 23.490 27.071 1.00 10.65 362 THR A CA 1
ATOM 3435 C C . THR A 1 361 ? 69.614 24.946 27.434 1.00 9.96 362 THR A C 1
ATOM 3436 O O . THR A 1 361 ? 70.729 25.353 27.763 1.00 9.67 362 THR A O 1
ATOM 3442 N N . TYR A 1 362 ? 68.546 25.728 27.373 1.00 7.75 363 TYR A N 1
ATOM 3443 C CA . TYR A 1 362 ? 68.628 27.157 27.652 1.00 8.20 363 TYR A CA 1
ATOM 3444 C C . TYR A 1 362 ? 67.757 27.580 28.808 1.00 9.46 363 TYR A C 1
ATOM 3445 O O . TYR A 1 362 ? 66.528 27.472 28.745 1.00 9.56 363 TYR A O 1
ATOM 3456 N N . SER A 1 363 ? 68.390 28.051 29.876 1.00 8.69 364 SER A N 1
ATOM 3457 C CA . SER A 1 363 ? 67.645 28.471 31.053 1.00 9.98 364 SER A CA 1
ATOM 3458 C C . SER A 1 363 ? 66.878 29.761 30.759 1.00 10.51 364 SER A C 1
ATOM 3459 O O . SER A 1 363 ? 67.253 30.542 29.878 1.00 9.51 364 SER A O 1
ATOM 3464 N N . SER A 1 364 ? 65.831 30.015 31.535 1.00 10.82 365 SER A N 1
ATOM 3465 C CA . SER A 1 364 ? 65.014 31.204 31.317 1.00 11.20 365 SER A CA 1
ATOM 3466 C C . SER A 1 364 ? 65.718 32.545 31.538 1.00 12.03 365 SER A C 1
ATOM 3467 O O . SER A 1 364 ? 65.192 33.581 31.147 1.00 12.43 365 SER A O 1
ATOM 3472 N N . SER A 1 365 ? 66.906 32.529 32.144 1.00 11.20 366 SER A N 1
ATOM 3473 C CA . SER A 1 365 ? 67.666 33.761 32.375 1.00 10.88 366 SER A CA 1
ATOM 3474 C C . SER A 1 365 ? 68.718 34.010 31.292 1.00 10.44 366 SER A C 1
ATOM 3475 O O . SER A 1 365 ? 69.329 35.080 31.253 1.00 10.88 366 SER A O 1
ATOM 3480 N N . SER A 1 366 ? 68.915 33.031 30.412 1.00 9.17 367 SER A N 1
ATOM 3481 C CA . SER A 1 366 ? 69.915 33.136 29.353 1.00 8.61 367 SER A CA 1
ATOM 3482 C C . SER A 1 366 ? 69.521 34.062 28.221 1.00 9.18 367 SER A C 1
ATOM 3483 O O . SER A 1 366 ? 68.330 34.309 27.976 1.00 9.50 367 SER A O 1
ATOM 3488 N N A SER A 1 367 ? 70.520 34.572 27.512 0.58 8.86 368 SER A N 1
ATOM 3489 N N B SER A 1 367 ? 70.533 34.550 27.512 0.42 8.44 368 SER A N 1
ATOM 3490 C CA A SER A 1 367 ? 70.268 35.460 26.388 0.58 9.50 368 SER A CA 1
ATOM 3491 C CA B SER A 1 367 ? 70.338 35.443 26.382 0.42 8.40 368 SER A CA 1
ATOM 3492 C C A SER A 1 367 ? 69.556 34.714 25.265 0.58 8.82 368 SER A C 1
ATOM 3493 C C B SER A 1 367 ? 69.577 34.718 25.274 0.42 8.16 368 SER A C 1
ATOM 3494 O O A SER A 1 367 ? 68.636 35.248 24.650 0.58 8.54 368 SER A O 1
ATOM 3495 O O B SER A 1 367 ? 68.625 35.253 24.712 0.42 7.91 368 SER A O 1
ATOM 3504 N N . THR A 1 368 ? 69.978 33.482 24.994 1.00 8.09 369 THR A N 1
ATOM 3505 C CA . THR A 1 368 ? 69.351 32.683 23.947 1.00 8.47 369 THR A CA 1
ATOM 3506 C C . THR A 1 368 ? 67.861 32.474 24.223 1.00 9.55 369 THR A C 1
ATOM 3507 O O . THR A 1 368 ? 67.036 32.610 23.312 1.00 9.19 369 THR A O 1
ATOM 3513 N N . TYR A 1 369 ? 67.522 32.138 25.466 1.00 8.49 370 TYR A N 1
ATOM 3514 C CA . TYR A 1 369 ? 66.122 31.930 25.838 1.00 9.78 370 TYR A CA 1
ATOM 3515 C C . TYR A 1 369 ? 65.323 33.196 25.517 1.00 9.28 370 TYR A C 1
ATOM 3516 O O . TYR A 1 369 ? 64.302 33.134 24.828 1.00 8.30 370 TYR A O 1
ATOM 3527 N N A SER A 1 370 ? 65.796 34.341 26.004 0.60 9.86 371 SER A N 1
ATOM 3528 N N B SER A 1 370 ? 65.812 34.336 25.996 0.40 9.26 371 SER A N 1
ATOM 3529 C CA A SER A 1 370 ? 65.126 35.615 25.764 0.60 10.39 371 SER A CA 1
ATOM 3530 C CA B SER A 1 370 ? 65.159 35.618 25.768 0.40 9.23 371 SER A CA 1
ATOM 3531 C C A SER A 1 370 ? 64.902 35.903 24.278 0.60 10.12 371 SER A C 1
ATOM 3532 C C B SER A 1 370 ? 64.900 35.876 24.283 0.40 9.56 371 SER A C 1
ATOM 3533 O O A SER A 1 370 ? 63.829 36.377 23.889 0.60 9.80 371 SER A O 1
ATOM 3534 O O B SER A 1 370 ? 63.791 36.252 23.895 0.40 9.51 371 SER A O 1
ATOM 3543 N N . SER A 1 371 ? 65.914 35.649 23.456 1.00 9.74 372 SER A N 1
ATOM 3544 C CA . SER A 1 371 ? 65.799 35.872 22.017 1.00 10.56 372 SER A CA 1
ATOM 3545 C C . SER A 1 371 ? 64.764 34.949 21.367 1.00 10.67 372 SER A C 1
ATOM 3546 O O . SER A 1 371 ? 63.955 35.389 20.549 1.00 10.76 372 SER A O 1
ATOM 3551 N N . ILE A 1 372 ? 64.800 33.675 21.734 1.00 9.40 373 ILE A N 1
ATOM 3552 C CA . ILE A 1 372 ? 63.874 32.699 21.184 1.00 10.44 373 ILE A CA 1
ATOM 3553 C C . ILE A 1 372 ? 62.419 32.950 21.596 1.00 10.05 373 ILE A C 1
ATOM 3554 O O . ILE A 1 372 ? 61.541 32.951 20.741 1.00 10.93 373 ILE A O 1
ATOM 3560 N N . VAL A 1 373 ? 62.146 33.163 22.882 1.00 9.84 374 VAL A N 1
ATOM 3561 C CA . VAL A 1 373 ? 60.754 33.393 23.289 1.00 9.86 374 VAL A CA 1
ATOM 3562 C C . VAL A 1 373 ? 60.167 34.660 22.657 1.00 11.03 374 VAL A C 1
ATOM 3563 O O . VAL A 1 373 ? 58.987 34.687 22.304 1.00 11.25 374 VAL A O 1
ATOM 3568 N N A SER A 1 374 ? 60.991 35.692 22.488 0.56 10.00 375 SER A N 1
ATOM 3569 N N B SER A 1 374 ? 60.988 35.696 22.494 0.44 9.89 375 SER A N 1
ATOM 3570 C CA A SER A 1 374 ? 60.532 36.927 21.864 0.56 11.04 375 SER A CA 1
ATOM 3571 C CA B SER A 1 374 ? 60.528 36.932 21.870 0.44 10.37 375 SER A CA 1
ATOM 3572 C C A SER A 1 374 ? 60.125 36.636 20.417 0.56 10.32 375 SER A C 1
ATOM 3573 C C B SER A 1 374 ? 60.144 36.667 20.409 0.44 9.96 375 SER A C 1
ATOM 3574 O O A SER A 1 374 ? 59.067 37.077 19.958 0.56 10.94 375 SER A O 1
ATOM 3575 O O B SER A 1 374 ? 59.122 37.166 19.929 0.44 10.56 375 SER A O 1
ATOM 3584 N N . ALA A 1 375 ? 60.964 35.884 19.713 1.00 9.10 376 ALA A N 1
ATOM 3585 C CA . ALA A 1 375 ? 60.713 35.538 18.321 1.00 8.61 376 ALA A CA 1
ATOM 3586 C C . ALA A 1 375 ? 59.460 34.653 18.199 1.00 9.75 376 ALA A C 1
ATOM 3587 O O . ALA A 1 375 ? 58.657 34.847 17.295 1.00 10.42 376 ALA A O 1
ATOM 3590 N N . VAL A 1 376 ? 59.307 33.685 19.105 1.00 8.24 377 VAL A N 1
ATOM 3591 C CA . VAL A 1 376 ? 58.145 32.786 19.080 1.00 8.25 377 VAL A CA 1
ATOM 3592 C C . VAL A 1 376 ? 56.849 33.547 19.351 1.00 9.00 377 VAL A C 1
ATOM 3593 O O . VAL A 1 376 ? 55.846 33.337 18.666 1.00 9.90 377 VAL A O 1
ATOM 3598 N N . LYS A 1 377 ? 56.880 34.469 20.307 1.00 9.05 378 LYS A N 1
ATOM 3599 C CA . LYS A 1 377 ? 55.693 35.256 20.636 1.00 10.93 378 LYS A CA 1
ATOM 3600 C C . LYS A 1 377 ? 55.274 36.119 19.444 1.00 11.78 378 LYS A C 1
ATOM 3601 O O . LYS A 1 377 ? 54.087 36.218 19.127 1.00 9.27 378 LYS A O 1
ATOM 3611 N N . THR A 1 378 ? 56.248 36.748 18.791 1.00 11.05 379 THR A N 1
ATOM 3612 C CA . THR A 1 378 ? 55.971 37.601 17.629 1.00 11.73 379 THR A CA 1
ATOM 3613 C C . THR A 1 378 ? 55.365 36.780 16.480 1.00 9.89 379 THR A C 1
ATOM 3614 O O . THR A 1 378 ? 54.421 37.221 15.826 1.00 8.39 379 THR A O 1
ATOM 3620 N N . PHE A 1 379 ? 55.909 35.582 16.274 1.00 8.08 380 PHE A N 1
ATOM 3621 C CA . PHE A 1 379 ? 55.461 34.645 15.246 1.00 8.77 380 PHE A CA 1
ATOM 3622 C C . PHE A 1 379 ? 54.006 34.235 15.534 1.00 8.57 380 PHE A C 1
ATOM 3623 O O . PHE A 1 379 ? 53.157 34.285 14.639 1.00 9.48 380 PHE A O 1
ATOM 3632 N N . ALA A 1 380 ? 53.721 33.851 16.781 1.00 7.15 381 ALA A N 1
ATOM 3633 C CA . ALA A 1 380 ? 52.371 33.450 17.196 1.00 6.99 381 ALA A CA 1
ATOM 3634 C C . ALA A 1 380 ? 51.369 34.595 16.997 1.00 7.93 381 ALA A C 1
ATOM 3635 O O . ALA A 1 380 ? 50.296 34.389 16.434 1.00 8.41 381 ALA A O 1
ATOM 3638 N N . ASP A 1 381 ? 51.727 35.797 17.442 1.00 6.76 382 ASP A N 1
ATOM 3639 C CA . ASP A 1 381 ? 50.869 36.968 17.283 1.00 8.35 382 ASP A CA 1
ATOM 3640 C C . ASP A 1 381 ? 50.608 37.241 15.804 1.00 9.18 382 ASP A C 1
ATOM 3641 O O . ASP A 1 381 ? 49.567 37.793 15.440 1.00 8.96 382 ASP A O 1
ATOM 3647 N N . GLY A 1 382 ? 51.574 36.873 14.964 1.00 8.82 383 GLY A N 1
ATOM 3648 C CA . GLY A 1 382 ? 51.447 37.060 13.530 1.00 8.56 383 GLY A CA 1
ATOM 3649 C C . GLY A 1 382 ? 50.246 36.314 12.979 1.00 9.00 383 GLY A C 1
ATOM 3650 O O . GLY A 1 382 ? 49.530 36.838 12.115 1.00 9.07 383 GLY A O 1
ATOM 3652 N N . PHE A 1 383 ? 50.035 35.084 13.445 1.00 6.82 384 PHE A N 1
ATOM 3653 C CA . PHE A 1 383 ? 48.888 34.298 12.990 1.00 7.54 384 PHE A CA 1
ATOM 3654 C C . PHE A 1 383 ? 47.589 34.983 13.403 1.00 7.78 384 PHE A C 1
ATOM 3655 O O . PHE A 1 383 ? 46.629 35.046 12.625 1.00 9.22 384 PHE A O 1
ATOM 3664 N N . VAL A 1 384 ? 47.555 35.507 14.621 1.00 8.19 385 VAL A N 1
ATOM 3665 C CA . VAL A 1 384 ? 46.359 36.183 15.092 1.00 9.22 385 VAL A CA 1
ATOM 3666 C C . VAL A 1 384 ? 46.085 37.474 14.304 1.00 9.71 385 VAL A C 1
ATOM 3667 O O . VAL A 1 384 ? 44.929 37.801 14.038 1.00 9.27 385 VAL A O 1
ATOM 3672 N N . SER A 1 385 ? 47.136 38.174 13.883 1.00 9.72 386 SER A N 1
ATOM 3673 C CA . SER A 1 385 ? 46.961 39.394 13.085 1.00 11.50 386 SER A CA 1
ATOM 3674 C C . SER A 1 385 ? 46.302 39.106 11.733 1.00 11.55 386 SER A C 1
ATOM 3675 O O . SER A 1 385 ? 45.510 39.914 11.228 1.00 12.09 386 SER A O 1
ATOM 3680 N N . ILE A 1 386 ? 46.637 37.962 11.147 1.00 10.65 387 ILE A N 1
ATOM 3681 C CA . ILE A 1 386 ? 46.068 37.546 9.873 1.00 10.69 387 ILE A CA 1
ATOM 3682 C C . ILE A 1 386 ? 44.558 37.336 10.066 1.00 11.62 387 ILE A C 1
ATOM 3683 O O . ILE A 1 386 ? 43.748 37.722 9.220 1.00 11.29 387 ILE A O 1
ATOM 3689 N N . VAL A 1 387 ? 44.175 36.742 11.190 1.00 10.86 388 VAL A N 1
ATOM 3690 C CA . VAL A 1 387 ? 42.761 36.539 11.492 1.00 10.60 388 VAL A CA 1
ATOM 3691 C C . VAL A 1 387 ? 42.074 37.901 11.644 1.00 11.46 388 VAL A C 1
ATOM 3692 O O . VAL A 1 387 ? 41.025 38.146 11.044 1.00 12.78 388 VAL A O 1
ATOM 3697 N N . GLU A 1 388 ? 42.689 38.797 12.408 1.00 12.42 389 GLU A N 1
ATOM 3698 C CA . GLU A 1 388 ? 42.149 40.142 12.616 1.00 14.22 389 GLU A CA 1
ATOM 3699 C C . GLU A 1 388 ? 41.931 40.854 11.287 1.00 14.60 389 GLU A C 1
ATOM 3700 O O . GLU A 1 388 ? 40.903 41.503 11.079 1.00 15.33 389 GLU A O 1
ATOM 3707 N N . THR A 1 389 ? 42.908 40.727 10.397 1.00 13.51 390 THR A N 1
ATOM 3708 C CA . THR A 1 389 ? 42.871 41.362 9.083 1.00 14.77 390 THR A CA 1
ATOM 3709 C C . THR A 1 389 ? 41.714 40.892 8.194 1.00 14.20 390 THR A C 1
ATOM 3710 O O . THR A 1 389 ? 41.195 41.665 7.387 1.00 15.30 390 THR A O 1
ATOM 3716 N N . HIS A 1 390 ? 41.295 39.640 8.348 1.00 12.68 391 HIS A N 1
ATOM 3717 C CA . HIS A 1 390 ? 40.232 39.109 7.507 1.00 13.33 391 HIS A CA 1
ATOM 3718 C C . HIS A 1 390 ? 38.871 38.905 8.158 1.00 13.34 391 HIS A C 1
ATOM 3719 O O . HIS A 1 390 ? 37.935 38.445 7.502 1.00 13.63 391 HIS A O 1
ATOM 3729 N N . ALA A 1 391 ? 38.761 39.243 9.437 1.00 13.49 392 ALA A N 1
ATOM 3730 C CA . ALA A 1 391 ? 37.491 39.145 10.149 1.00 14.05 392 ALA A CA 1
ATOM 3731 C C . ALA A 1 391 ? 36.603 40.269 9.604 1.00 14.98 392 ALA A C 1
ATOM 3732 O O . ALA A 1 391 ? 37.114 41.264 9.075 1.00 15.21 392 ALA A O 1
ATOM 3735 N N . ALA A 1 392 ? 35.288 40.111 9.693 1.00 14.35 393 ALA A N 1
ATOM 3736 C CA . ALA A 1 392 ? 34.379 41.153 9.225 1.00 15.01 393 ALA A CA 1
ATOM 3737 C C . ALA A 1 392 ? 34.536 42.366 10.149 1.00 15.87 393 ALA A C 1
ATOM 3738 O O . ALA A 1 392 ? 34.982 42.226 11.290 1.00 14.92 393 ALA A O 1
ATOM 3741 N N . SER A 1 393 ? 34.138 43.546 9.679 1.00 16.85 394 SER A N 1
ATOM 3742 C CA . SER A 1 393 ? 34.262 44.767 10.475 1.00 17.59 394 SER A CA 1
ATOM 3743 C C . SER A 1 393 ? 33.574 44.705 11.829 1.00 17.24 394 SER A C 1
ATOM 3744 O O . SER A 1 393 ? 33.997 45.370 12.771 1.00 18.45 394 SER A O 1
ATOM 3749 N N . ASN A 1 394 ? 32.503 43.927 11.930 1.00 14.98 395 ASN A N 1
ATOM 3750 C CA . ASN A 1 394 ? 31.806 43.804 13.199 1.00 13.83 395 ASN A CA 1
ATOM 3751 C C . ASN A 1 394 ? 32.284 42.595 14.021 1.00 13.52 395 ASN A C 1
ATOM 3752 O O . ASN A 1 394 ? 31.674 42.241 15.029 1.00 14.62 395 ASN A O 1
ATOM 3759 N N . GLY A 1 395 ? 33.345 41.942 13.562 1.00 12.58 396 GLY A N 1
ATOM 3760 C CA . GLY A 1 395 ? 33.889 40.810 14.286 1.00 11.89 396 GLY A CA 1
ATOM 3761 C C . GLY A 1 395 ? 33.441 39.427 13.854 1.00 12.01 396 GLY A C 1
ATOM 3762 O O . GLY A 1 395 ? 33.938 38.433 14.388 1.00 11.05 396 GLY A O 1
ATOM 3764 N N . SER A 1 396 ? 32.521 39.333 12.896 1.00 10.41 397 SER A N 1
ATOM 3765 C CA . SER A 1 396 ? 32.061 38.017 12.450 1.00 10.08 397 SER A CA 1
ATOM 3766 C C . SER A 1 396 ? 33.179 37.157 11.877 1.00 10.54 397 SER A C 1
ATOM 3767 O O . SER A 1 396 ? 34.041 37.646 11.140 1.00 9.35 397 SER A O 1
ATOM 3772 N N . LEU A 1 397 ? 33.156 35.873 12.231 1.00 9.43 398 LEU A N 1
ATOM 3773 C CA . LEU A 1 397 ? 34.139 34.915 11.747 1.00 9.19 398 LEU A CA 1
ATOM 3774 C C . LEU A 1 397 ? 33.418 33.771 11.050 1.00 8.62 398 LEU A C 1
ATOM 3775 O O . LEU A 1 397 ? 32.560 33.116 11.644 1.00 8.95 398 LEU A O 1
ATOM 3781 N N A SER A 1 398 ? 33.741 33.557 9.780 0.71 7.76 399 SER A N 1
ATOM 3782 N N B SER A 1 398 ? 33.745 33.565 9.779 0.29 8.03 399 SER A N 1
ATOM 3783 C CA A SER A 1 398 ? 33.154 32.477 9.000 0.71 7.08 399 SER A CA 1
ATOM 3784 C CA B SER A 1 398 ? 33.165 32.486 8.990 0.29 7.37 399 SER A CA 1
ATOM 3785 C C A SER A 1 398 ? 34.032 31.234 9.165 0.71 7.19 399 SER A C 1
ATOM 3786 C C B SER A 1 398 ? 34.053 31.251 9.139 0.29 7.26 399 SER A C 1
ATOM 3787 O O A SER A 1 398 ? 34.936 31.205 10.002 0.71 7.88 399 SER A O 1
ATOM 3788 O O B SER A 1 398 ? 34.983 31.240 9.950 0.29 7.57 399 SER A O 1
ATOM 3797 N N . GLU A 1 399 ? 33.762 30.205 8.370 1.00 6.92 400 GLU A N 1
ATOM 3798 C CA . GLU A 1 399 ? 34.553 28.995 8.427 1.00 6.74 400 GLU A CA 1
ATOM 3799 C C . GLU A 1 399 ? 35.905 29.225 7.729 1.00 7.71 400 GLU A C 1
ATOM 3800 O O . GLU A 1 399 ? 36.971 28.913 8.283 1.00 7.02 400 GLU A O 1
ATOM 3807 N N . GLN A 1 400 ? 35.854 29.834 6.543 1.00 6.80 401 GLN A N 1
ATOM 3808 C CA . GLN A 1 400 ? 37.051 30.048 5.735 1.00 6.49 401 GLN A CA 1
ATOM 3809 C C . GLN A 1 400 ? 37.217 31.484 5.249 1.00 6.48 401 GLN A C 1
ATOM 3810 O O . GLN A 1 400 ? 36.304 32.300 5.356 1.00 7.15 401 GLN A O 1
ATOM 3819 N N . PHE A 1 401 ? 38.409 31.798 4.754 1.00 7.36 402 PHE A N 1
ATOM 3820 C CA . PHE A 1 401 ? 38.664 33.105 4.142 1.00 8.55 402 PHE A CA 1
ATOM 3821 C C . PHE A 1 401 ? 39.445 32.791 2.877 1.00 8.48 402 PHE A C 1
ATOM 3822 O O . PHE A 1 401 ? 40.199 31.827 2.829 1.00 7.82 402 PHE A O 1
ATOM 3831 N N . ASP A 1 402 ? 39.120 33.510 1.811 1.00 9.39 403 ASP A N 1
ATOM 3832 C CA . ASP A 1 402 ? 39.675 33.261 0.497 1.00 10.21 403 ASP A CA 1
ATOM 3833 C C . ASP A 1 402 ? 41.195 33.215 0.372 1.00 10.71 403 ASP A C 1
ATOM 3834 O O . ASP A 1 402 ? 41.889 34.136 0.783 1.00 12.59 403 ASP A O 1
ATOM 3840 N N . LYS A 1 403 ? 41.673 32.157 -0.276 1.00 11.11 404 LYS A N 1
ATOM 3841 C CA . LYS A 1 403 ? 43.098 31.902 -0.497 1.00 13.37 404 LYS A CA 1
ATOM 3842 C C . LYS A 1 403 ? 43.795 32.997 -1.310 1.00 15.24 404 LYS A C 1
ATOM 3843 O O . LYS A 1 403 ? 45.020 33.110 -1.271 1.00 15.87 404 LYS A O 1
ATOM 3853 N N . SER A 1 404 ? 43.016 33.763 -2.069 1.00 16.12 405 SER A N 1
ATOM 3854 C CA . SER A 1 404 ? 43.548 34.837 -2.901 1.00 19.28 405 SER A CA 1
ATOM 3855 C C . SER A 1 404 ? 43.269 36.252 -2.401 1.00 20.65 405 SER A C 1
ATOM 3856 O O . SER A 1 404 ? 44.193 37.060 -2.306 1.00 21.76 405 SER A O 1
ATOM 3861 N N . ASP A 1 405 ? 42.007 36.571 -2.119 1.00 21.18 406 ASP A N 1
ATOM 3862 C CA . ASP A 1 405 ? 41.660 37.911 -1.650 1.00 22.14 406 ASP A CA 1
ATOM 3863 C C . ASP A 1 405 ? 41.281 38.032 -0.176 1.00 21.47 406 ASP A C 1
ATOM 3864 O O . ASP A 1 405 ? 40.995 39.130 0.302 1.00 22.06 406 ASP A O 1
ATOM 3870 N N . GLY A 1 406 ? 41.232 36.908 0.532 1.00 20.02 407 GLY A N 1
ATOM 3871 C CA . GLY A 1 406 ? 40.919 36.948 1.948 1.00 17.90 407 GLY A CA 1
ATOM 3872 C C . GLY A 1 406 ? 39.484 37.198 2.369 1.00 17.65 407 GLY A C 1
ATOM 3873 O O . GLY A 1 406 ? 39.219 37.359 3.564 1.00 16.77 407 GLY A O 1
ATOM 3875 N N . ASP A 1 407 ? 38.557 37.249 1.420 1.00 16.27 408 ASP A N 1
ATOM 3876 C CA . ASP A 1 407 ? 37.149 37.460 1.757 1.00 16.33 408 ASP A CA 1
ATOM 3877 C C . ASP A 1 407 ? 36.605 36.238 2.489 1.00 13.41 408 ASP A C 1
ATOM 3878 O O . ASP A 1 407 ? 37.015 35.117 2.215 1.00 11.71 408 ASP A O 1
ATOM 3884 N N . GLU A 1 408 ? 35.676 36.456 3.410 1.00 12.30 409 GLU A N 1
ATOM 3885 C CA . GLU A 1 408 ? 35.078 35.349 4.150 1.00 12.20 409 GLU A CA 1
ATOM 3886 C C . GLU A 1 408 ? 34.193 34.502 3.243 1.00 12.63 409 GLU A C 1
ATOM 3887 O O . GLU A 1 408 ? 33.498 35.032 2.364 1.00 11.98 409 GLU A O 1
ATOM 3894 N N . LEU A 1 409 ? 34.283 33.186 3.394 1.00 11.20 410 LEU A N 1
ATOM 3895 C CA . LEU A 1 409 ? 33.459 32.280 2.611 1.00 11.53 410 LEU A CA 1
ATOM 3896 C C . LEU A 1 409 ? 33.043 31.064 3.425 1.00 10.70 410 LEU A C 1
ATOM 3897 O O . LEU A 1 409 ? 33.457 30.897 4.588 1.00 11.66 410 LEU A O 1
ATOM 3903 N N . SER A 1 410 ? 32.204 30.238 2.809 1.00 9.20 411 SER A N 1
ATOM 3904 C CA . SER A 1 410 ? 31.615 29.058 3.427 1.00 8.30 411 SER A CA 1
ATOM 3905 C C . SER A 1 410 ? 30.663 29.509 4.555 1.00 8.22 411 SER A C 1
ATOM 3906 O O . SER A 1 410 ? 30.185 30.650 4.532 1.00 8.05 411 SER A O 1
ATOM 3911 N N . ALA A 1 411 ? 30.389 28.643 5.528 1.00 8.61 412 ALA A N 1
ATOM 3912 C CA . ALA A 1 411 ? 29.447 28.961 6.612 1.00 7.47 412 ALA A CA 1
ATOM 3913 C C . ALA A 1 411 ? 29.755 30.230 7.386 1.00 7.70 412 ALA A C 1
ATOM 3914 O O . ALA A 1 411 ? 30.864 30.397 7.892 1.00 8.64 412 ALA A O 1
ATOM 3917 N N . ARG A 1 412 ? 28.783 31.133 7.472 1.00 7.10 413 ARG A N 1
ATOM 3918 C CA . ARG A 1 412 ? 28.980 32.376 8.222 1.00 7.30 413 ARG A CA 1
ATOM 3919 C C . ARG A 1 412 ? 28.828 32.100 9.721 1.00 6.61 413 ARG A C 1
ATOM 3920 O O . ARG A 1 412 ? 28.240 31.085 10.112 1.00 6.26 413 ARG A O 1
ATOM 3934 N N . ASP A 1 413 ? 29.404 32.976 10.541 1.00 5.39 414 ASP A N 1
ATOM 3935 C CA . ASP A 1 413 ? 29.298 32.891 11.999 1.00 6.18 414 ASP A CA 1
ATOM 3936 C C . ASP A 1 413 ? 29.409 31.470 12.535 1.00 6.04 414 ASP A C 1
ATOM 3937 O O . ASP A 1 413 ? 28.499 30.966 13.197 1.00 5.93 414 ASP A O 1
ATOM 3943 N N . LEU A 1 414 ? 30.521 30.818 12.210 1.00 5.83 415 LEU A N 1
ATOM 3944 C CA . LEU A 1 414 ? 30.767 29.438 12.619 1.00 4.69 415 LEU A CA 1
ATOM 3945 C C . LEU A 1 414 ? 31.105 29.405 14.108 1.00 5.44 415 LEU A C 1
ATOM 3946 O O . LEU A 1 414 ? 32.090 29.999 14.541 1.00 4.61 415 LEU A O 1
ATOM 3952 N N . THR A 1 415 ? 30.296 28.690 14.882 1.00 5.07 416 THR A N 1
ATOM 3953 C CA . THR A 1 415 ? 30.479 28.600 16.329 1.00 4.52 416 THR A CA 1
ATOM 3954 C C . THR A 1 415 ? 31.890 28.160 16.730 1.00 5.17 416 THR A C 1
ATOM 3955 O O . THR A 1 415 ? 32.494 28.745 17.633 1.00 5.77 416 THR A O 1
ATOM 3961 N N . TRP A 1 416 ? 32.433 27.166 16.031 1.00 4.07 417 TRP A N 1
ATOM 3962 C CA . TRP A 1 416 ? 33.772 26.674 16.347 1.00 5.18 417 TRP A CA 1
ATOM 3963 C C . TRP A 1 416 ? 34.827 27.769 16.118 1.00 5.75 417 TRP A C 1
ATOM 3964 O O . TRP A 1 416 ? 35.773 27.866 16.902 1.00 5.56 417 TRP A O 1
ATOM 3977 N N . SER A 1 417 ? 34.646 28.623 15.103 1.00 4.55 418 SER A N 1
ATOM 3978 C CA . SER A 1 417 ? 35.586 29.724 14.864 1.00 4.45 418 SER A CA 1
ATOM 3979 C C . SER A 1 417 ? 35.665 30.624 16.092 1.00 6.14 418 SER A C 1
ATOM 3980 O O . SER A 1 417 ? 36.756 31.041 16.495 1.00 5.71 418 SER A O 1
ATOM 3985 N N . TYR A 1 418 ? 34.508 30.931 16.677 1.00 4.52 419 TYR A N 1
ATOM 3986 C CA . TYR A 1 418 ? 34.448 31.770 17.866 1.00 5.18 419 TYR A CA 1
ATOM 3987 C C . TYR A 1 418 ? 35.095 31.109 19.077 1.00 5.16 419 TYR A C 1
ATOM 3988 O O . TYR A 1 418 ? 35.803 31.767 19.838 1.00 5.71 419 TYR A O 1
ATOM 3999 N N . ALA A 1 419 ? 34.876 29.810 19.252 1.00 4.61 420 ALA A N 1
ATOM 4000 C CA . ALA A 1 419 ? 35.489 29.099 20.375 1.00 4.79 420 ALA A CA 1
ATOM 4001 C C . ALA A 1 419 ? 37.022 29.079 20.213 1.00 4.80 420 ALA A C 1
ATOM 4002 O O . ALA A 1 419 ? 37.750 29.206 21.196 1.00 4.97 420 ALA A O 1
ATOM 4005 N N . ALA A 1 420 ? 37.498 28.906 18.982 1.00 4.00 421 ALA A N 1
ATOM 4006 C CA . ALA A 1 420 ? 38.937 28.875 18.698 1.00 4.01 421 ALA A CA 1
ATOM 4007 C C . ALA A 1 420 ? 39.556 30.251 18.991 1.00 4.23 421 ALA A C 1
ATOM 4008 O O . ALA A 1 420 ? 40.709 30.342 19.414 1.00 6.38 421 ALA A O 1
ATOM 4011 N N . LEU A 1 421 ? 38.800 31.321 18.767 1.00 3.97 422 LEU A N 1
ATOM 4012 C CA . LEU A 1 421 ? 39.308 32.657 19.062 1.00 5.32 422 LEU A CA 1
ATOM 4013 C C . LEU A 1 421 ? 39.436 32.789 20.587 1.00 5.60 422 LEU A C 1
ATOM 4014 O O . LEU A 1 421 ? 40.446 33.274 21.095 1.00 7.13 422 LEU A O 1
ATOM 4020 N N . LEU A 1 422 ? 38.410 32.358 21.315 1.00 5.43 423 LEU A N 1
ATOM 4021 C CA . LEU A 1 422 ? 38.427 32.441 22.772 1.00 6.49 423 LEU A CA 1
ATOM 4022 C C . LEU A 1 422 ? 39.588 31.663 23.401 1.00 6.13 423 LEU A C 1
ATOM 4023 O O . LEU A 1 422 ? 40.272 32.193 24.273 1.00 6.90 423 LEU A O 1
ATOM 4029 N N . THR A 1 423 ? 39.833 30.430 22.953 1.00 4.76 424 THR A N 1
ATOM 4030 C CA . THR A 1 423 ? 40.933 29.652 23.518 1.00 5.02 424 THR A CA 1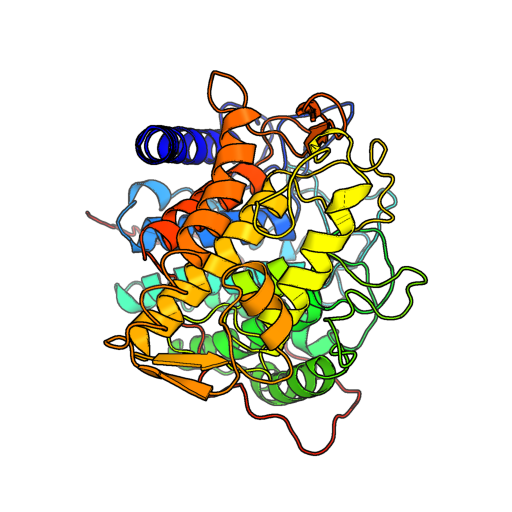
ATOM 4031 C C . THR A 1 423 ? 42.317 30.237 23.149 1.00 6.61 424 THR A C 1
ATOM 4032 O O . THR A 1 423 ? 43.213 30.304 23.999 1.00 7.09 424 THR A O 1
ATOM 4038 N N . ALA A 1 424 ? 42.482 30.706 21.913 1.00 5.55 425 ALA A N 1
ATOM 4039 C CA . ALA A 1 424 ? 43.759 31.290 21.511 1.00 6.86 425 ALA A CA 1
ATOM 4040 C C . ALA A 1 424 ? 44.042 32.543 22.356 1.00 8.27 425 ALA A C 1
ATOM 4041 O O . ALA A 1 424 ? 45.160 32.739 22.828 1.00 8.69 425 ALA A O 1
ATOM 4044 N N . ASN A 1 425 ? 43.021 33.371 22.569 1.00 7.67 426 ASN A N 1
ATOM 4045 C CA . ASN A 1 425 ? 43.173 34.590 23.359 1.00 8.18 426 ASN A CA 1
ATOM 4046 C C . ASN A 1 425 ? 43.526 34.256 24.808 1.00 9.34 426 ASN A C 1
ATOM 4047 O O . ASN A 1 425 ? 44.404 34.889 25.399 1.00 8.70 426 ASN A O 1
ATOM 4055 N N . ASN A 1 426 ? 42.856 33.253 25.373 1.00 7.43 427 ASN A N 1
ATOM 4056 C CA . ASN A 1 426 ? 43.125 32.831 26.749 1.00 9.40 427 ASN A CA 1
ATOM 4057 C C . ASN A 1 426 ? 44.571 32.365 26.921 1.00 8.35 427 ASN A C 1
ATOM 4058 O O . ASN A 1 426 ? 45.247 32.780 27.866 1.00 8.54 427 ASN A O 1
ATOM 4066 N N . ARG A 1 427 ? 45.038 31.498 26.023 1.00 7.82 428 ARG A N 1
ATOM 4067 C CA . ARG A 1 427 ? 46.408 30.990 26.103 1.00 8.33 428 ARG A CA 1
ATOM 4068 C C . ARG A 1 427 ? 47.415 32.133 25.956 1.00 8.75 428 ARG A C 1
ATOM 4069 O O . ARG A 1 427 ? 48.451 32.145 26.630 1.00 8.59 428 ARG A O 1
ATOM 4083 N N . ARG A 1 428 ? 47.114 33.080 25.072 1.00 8.71 429 ARG A N 1
ATOM 4084 C CA . ARG A 1 428 ? 47.973 34.244 24.866 1.00 10.35 429 ARG A CA 1
ATOM 4085 C C . ARG A 1 428 ? 48.108 35.007 26.183 1.00 11.28 429 ARG A C 1
ATOM 4086 O O . ARG A 1 428 ? 49.167 35.572 26.474 1.00 12.32 429 ARG A O 1
ATOM 4100 N N . ASN A 1 429 ? 47.041 35.000 26.983 1.00 10.86 430 ASN A N 1
ATOM 4101 C CA . ASN A 1 429 ? 47.019 35.686 28.270 1.00 11.75 430 ASN A CA 1
ATOM 4102 C C . ASN A 1 429 ? 47.414 34.774 29.425 1.00 12.07 430 ASN A C 1
ATOM 4103 O O . ASN A 1 429 ? 47.184 35.117 30.591 1.00 13.05 430 ASN A O 1
ATOM 4111 N N . SER A 1 430 ? 47.980 33.611 29.102 1.00 10.24 431 SER A N 1
ATOM 4112 C CA . SER A 1 430 ? 48.404 32.633 30.102 1.00 12.47 431 SER A CA 1
ATOM 4113 C C . SER A 1 430 ? 47.268 32.039 30.924 1.00 12.23 431 SER A C 1
ATOM 4114 O O . SER A 1 430 ? 47.462 31.664 32.082 1.00 14.17 431 SER A O 1
ATOM 4119 N N . VAL A 1 431 ? 46.074 32.004 30.352 1.00 10.24 432 VAL A N 1
ATOM 4120 C CA . VAL A 1 431 ? 44.932 31.413 31.037 1.00 10.51 432 VAL A CA 1
ATOM 4121 C C . VAL A 1 431 ? 44.855 30.008 30.469 1.00 10.23 432 VAL A C 1
ATOM 4122 O O . VAL A 1 431 ? 44.598 29.816 29.277 1.00 9.78 432 VAL A O 1
ATOM 4127 N N . VAL A 1 432 ? 45.144 29.031 31.317 1.00 9.79 433 VAL A N 1
ATOM 4128 C CA . VAL A 1 432 ? 45.182 27.642 30.884 1.00 10.23 433 VAL A CA 1
ATOM 4129 C C . VAL A 1 432 ? 44.050 26.796 31.460 1.00 10.81 433 VAL A C 1
ATOM 4130 O O . VAL A 1 432 ? 43.444 27.158 32.477 1.00 11.30 433 VAL A O 1
ATOM 4135 N N . PRO A 1 433 ? 43.744 25.660 30.812 1.00 10.75 434 PRO A N 1
ATOM 4136 C CA . PRO A 1 433 ? 42.670 24.791 31.286 1.00 10.97 434 PRO A CA 1
ATOM 4137 C C . PRO A 1 433 ? 43.142 23.855 32.380 1.00 11.32 434 PRO A C 1
ATOM 4138 O O . PRO A 1 433 ? 44.342 23.702 32.610 1.00 12.88 434 PRO A O 1
ATOM 4142 N N . PRO A 1 434 ? 42.199 23.242 33.096 1.00 11.38 435 PRO A N 1
ATOM 4143 C CA . PRO A 1 434 ? 42.548 22.309 34.164 1.00 11.50 435 PRO A CA 1
ATOM 4144 C C . PRO A 1 434 ? 43.334 21.122 33.583 1.00 10.01 435 PRO A C 1
ATOM 4145 O O . PRO A 1 434 ? 43.164 20.746 32.416 1.00 8.54 435 PRO A O 1
ATOM 4149 N N . SER A 1 435 ? 44.213 20.553 34.393 1.00 9.86 436 SER A N 1
ATOM 4150 C CA . SER A 1 435 ? 45.018 19.415 33.977 1.00 11.01 436 SER A CA 1
ATOM 4151 C C . SER A 1 435 ? 44.124 18.173 33.807 1.00 10.58 436 SER A C 1
ATOM 4152 O O . SER A 1 435 ? 43.084 18.078 34.444 1.00 11.16 436 SER A O 1
ATOM 4157 N N . TRP A 1 436 ? 44.488 17.261 32.909 1.00 9.40 437 TRP A N 1
ATOM 4158 C CA . TRP A 1 436 ? 43.699 16.037 32.710 1.00 9.24 437 TRP A CA 1
ATOM 4159 C C . TRP A 1 436 ? 44.429 14.796 33.217 1.00 9.62 437 TRP A C 1
ATOM 4160 O O . TRP A 1 436 ? 43.940 13.680 33.071 1.00 11.30 437 TRP A O 1
ATOM 4173 N N . GLY A 1 437 ? 45.606 14.996 33.803 1.00 9.80 438 GLY A N 1
ATOM 4174 C CA . GLY A 1 437 ? 46.362 13.879 34.344 1.00 9.21 438 GLY A CA 1
ATOM 4175 C C . GLY A 1 437 ? 47.430 13.308 33.439 1.00 8.68 438 GLY A C 1
ATOM 4176 O O . GLY A 1 437 ? 47.829 12.158 33.604 1.00 10.06 438 GLY A O 1
ATOM 4178 N N . GLU A 1 438 ? 47.924 14.115 32.508 1.00 7.76 439 GLU A N 1
ATOM 4179 C CA . GLU A 1 438 ? 48.954 13.666 31.575 1.00 7.47 439 GLU A CA 1
ATOM 4180 C C . GLU A 1 438 ? 50.207 13.127 32.276 1.00 7.55 439 GLU A C 1
ATOM 4181 O O . GLU A 1 438 ? 50.825 12.164 31.808 1.00 7.00 439 GLU A O 1
ATOM 4188 N N . THR A 1 439 ? 50.548 13.714 33.421 1.00 8.85 440 THR A N 1
ATOM 4189 C CA . THR A 1 439 ? 51.761 13.316 34.132 1.00 11.55 440 THR A CA 1
ATOM 4190 C C . THR A 1 439 ? 51.796 11.891 34.627 1.00 12.59 440 THR A C 1
ATOM 4191 O O . THR A 1 439 ? 52.856 11.398 34.999 1.00 14.19 440 THR A O 1
ATOM 4197 N N . SER A 1 440 ? 50.654 11.218 34.634 1.00 12.82 441 SER A N 1
ATOM 4198 C CA . SER A 1 440 ? 50.634 9.825 35.051 1.00 14.40 441 SER A CA 1
ATOM 4199 C C . SER A 1 440 ? 50.056 8.968 33.922 1.00 14.55 441 SER A C 1
ATOM 4200 O O . SER A 1 440 ? 49.635 7.826 34.138 1.00 14.65 441 SER A O 1
ATOM 4205 N N . ALA A 1 441 ? 50.088 9.503 32.706 1.00 12.29 442 ALA A N 1
ATOM 4206 C CA . ALA A 1 441 ? 49.554 8.794 31.561 1.00 11.51 442 ALA A CA 1
ATOM 4207 C C . ALA A 1 441 ? 50.370 9.061 30.290 1.00 12.83 442 ALA A C 1
ATOM 4208 O O . ALA A 1 441 ? 49.816 9.287 29.211 1.00 11.59 442 ALA A O 1
ATOM 4211 N N . SER A 1 442 ? 51.694 9.049 30.413 1.00 11.25 443 SER A N 1
ATOM 4212 C CA . SER A 1 442 ? 52.535 9.264 29.244 1.00 11.37 443 SER A CA 1
ATOM 4213 C C . SER A 1 442 ? 53.513 8.108 29.061 1.00 11.88 443 SER A C 1
ATOM 4214 O O . SER A 1 442 ? 54.367 8.144 28.186 1.00 11.30 443 SER A O 1
ATOM 4218 N N . SER A 1 443 ? 53.367 7.073 29.878 1.00 11.75 444 SER A N 1
ATOM 4219 C CA . SER A 1 443 ? 54.226 5.897 29.806 1.00 13.81 444 SER A CA 1
ATOM 4220 C C . SER A 1 443 ? 53.713 4.949 28.724 1.00 13.59 444 SER A C 1
ATOM 4221 O O . SER A 1 443 ? 52.568 4.498 28.775 1.00 14.06 444 SER A O 1
ATOM 4225 N N . VAL A 1 444 ? 54.565 4.633 27.755 1.00 12.76 445 VAL A N 1
ATOM 4226 C CA . VAL A 1 444 ? 54.179 3.754 26.650 1.00 13.62 445 VAL A CA 1
ATOM 4227 C C . VAL A 1 444 ? 54.490 2.285 26.936 1.00 14.23 445 VAL A C 1
ATOM 4228 O O . VAL A 1 444 ? 55.592 1.960 27.380 1.00 14.93 445 VAL A O 1
ATOM 4233 N N . PRO A 1 445 ? 53.506 1.384 26.749 1.00 14.51 446 PRO A N 1
ATOM 4234 C CA . PRO A 1 445 ? 53.731 -0.048 26.992 1.00 15.37 446 PRO A CA 1
ATOM 4235 C C . PRO A 1 445 ? 54.814 -0.577 26.047 1.00 16.56 446 PRO A C 1
ATOM 4236 O O . PRO A 1 445 ? 55.005 -0.048 24.949 1.00 15.53 446 PRO A O 1
ATOM 4240 N N . GLY A 1 446 ? 55.498 -1.636 26.466 1.00 17.95 447 GLY A N 1
ATOM 4241 C CA . GLY A 1 446 ? 56.548 -2.210 25.640 1.00 18.40 447 GLY A CA 1
ATOM 4242 C C . GLY A 1 446 ? 56.047 -2.866 24.366 1.00 19.76 447 GLY A C 1
ATOM 4243 O O . GLY A 1 446 ? 56.759 -2.912 23.359 1.00 20.21 447 GLY A O 1
ATOM 4245 N N . THR A 1 447 ? 54.821 -3.374 24.400 1.00 19.26 448 THR A N 1
ATOM 4246 C CA . THR A 1 447 ? 54.237 -4.029 23.232 1.00 19.19 448 THR A CA 1
ATOM 4247 C C . THR A 1 447 ? 52.792 -3.557 23.069 1.00 16.56 448 THR A C 1
ATOM 4248 O O . THR A 1 447 ? 52.035 -3.532 24.039 1.00 18.50 448 THR A O 1
ATOM 4254 N N . CYS A 1 448 ? 52.435 -3.143 21.856 1.00 14.93 449 CYS A N 1
ATOM 4255 C CA . CYS A 1 448 ? 51.081 -2.678 21.569 1.00 13.72 449 CYS A CA 1
ATOM 4256 C C . CYS A 1 448 ? 50.222 -3.860 21.142 1.00 13.94 449 CYS A C 1
ATOM 4257 O O . CYS A 1 448 ? 50.697 -4.753 20.446 1.00 15.28 449 CYS A O 1
ATOM 4261 N N . ALA A 1 449 ? 48.950 -3.847 21.529 1.00 13.38 450 ALA A N 1
ATOM 4262 C CA . ALA A 1 449 ? 48.028 -4.912 21.162 1.00 12.55 450 ALA A CA 1
ATOM 4263 C C . ALA A 1 449 ? 46.807 -4.309 20.485 1.00 12.14 450 ALA A C 1
ATOM 4264 O O . ALA A 1 449 ? 46.413 -3.187 20.811 1.00 12.26 450 ALA A O 1
ATOM 4267 N N . ALA A 1 450 ? 46.286 -5.005 19.477 1.00 10.81 451 ALA A N 1
ATOM 4268 C CA . ALA A 1 450 ? 45.065 -4.591 18.778 1.00 9.76 451 ALA A CA 1
ATOM 4269 C C . ALA A 1 450 ? 44.053 -5.196 19.742 1.00 12.00 451 ALA A C 1
ATOM 4270 O O . ALA A 1 450 ? 43.943 -6.427 19.840 1.00 13.94 451 ALA A O 1
ATOM 4273 N N A THR A 1 451 ? 43.302 -4.353 20.441 0.58 10.95 452 THR A N 1
ATOM 4274 N N B THR A 1 451 ? 43.355 -4.347 20.491 0.42 11.22 452 THR A N 1
ATOM 4275 C CA A THR A 1 451 ? 42.339 -4.863 21.399 0.58 10.89 452 THR A CA 1
ATOM 4276 C CA B THR A 1 451 ? 42.425 -4.824 21.507 0.42 10.99 452 THR A CA 1
ATOM 4277 C C A THR A 1 451 ? 41.224 -3.862 21.699 0.58 9.78 452 THR A C 1
ATOM 4278 C C B THR A 1 451 ? 41.286 -3.828 21.766 0.42 9.95 452 THR A C 1
ATOM 4279 O O A THR A 1 451 ? 41.109 -2.824 21.035 0.58 8.22 452 THR A O 1
ATOM 4280 O O B THR A 1 451 ? 41.197 -2.779 21.115 0.42 8.96 452 THR A O 1
ATOM 4289 N N . SER A 1 452 ? 40.398 -4.196 22.688 1.00 9.12 453 SER A N 1
ATOM 4290 C CA . SER A 1 452 ? 39.272 -3.360 23.094 1.00 8.43 453 SER A CA 1
ATOM 4291 C C . SER A 1 452 ? 38.811 -3.900 24.449 1.00 8.13 453 SER A C 1
ATOM 4292 O O . SER A 1 452 ? 39.284 -4.941 24.917 1.00 7.41 453 SER A O 1
ATOM 4296 N N . ALA A 1 453 ? 37.873 -3.196 25.063 1.00 7.41 454 ALA A N 1
ATOM 4297 C CA . ALA A 1 453 ? 37.267 -3.636 26.304 1.00 7.82 454 ALA A CA 1
ATOM 4298 C C . ALA A 1 453 ? 35.850 -3.097 26.204 1.00 9.14 454 ALA A C 1
ATOM 4299 O O . ALA A 1 453 ? 35.631 -1.968 25.745 1.00 10.71 454 ALA A O 1
ATOM 4302 N N A SER A 1 454 ? 34.876 -3.926 26.556 0.41 8.81 455 SER A N 1
ATOM 4303 N N B SER A 1 454 ? 34.879 -3.921 26.557 0.59 8.67 455 SER A N 1
ATOM 4304 C CA A SER A 1 454 ? 33.486 -3.500 26.517 0.41 9.55 455 SER A CA 1
ATOM 4305 C CA B SER A 1 454 ? 33.502 -3.473 26.511 0.59 9.65 455 SER A CA 1
ATOM 4306 C C A SER A 1 454 ? 33.092 -2.992 27.897 0.41 10.01 455 SER A C 1
ATOM 4307 C C B SER A 1 454 ? 33.113 -2.979 27.893 0.59 10.24 455 SER A C 1
ATOM 4308 O O A SER A 1 454 ? 33.334 -3.663 28.904 0.41 11.33 455 SER A O 1
ATOM 4309 O O B SER A 1 454 ? 33.391 -3.638 28.899 0.59 12.03 455 SER A O 1
ATOM 4316 N N . GLY A 1 455 ? 32.510 -1.798 27.943 1.00 9.65 456 GLY A N 1
ATOM 4317 C CA . GLY A 1 455 ? 32.108 -1.225 29.210 1.00 9.85 456 GLY A CA 1
ATOM 4318 C C . GLY A 1 455 ? 30.668 -1.539 29.544 1.00 10.53 456 GLY A C 1
ATOM 4319 O O . GLY A 1 455 ? 30.261 -2.703 29.622 1.00 10.73 456 GLY A O 1
ATOM 4321 N N . THR A 1 456 ? 29.879 -0.486 29.685 1.00 9.11 457 THR A N 1
ATOM 4322 C CA . THR A 1 456 ? 28.487 -0.656 30.018 1.00 8.60 457 THR A CA 1
ATOM 4323 C C . THR A 1 456 ? 27.639 0.513 29.527 1.00 7.24 457 THR A C 1
ATOM 4324 O O . THR A 1 456 ? 28.108 1.655 29.467 1.00 7.23 457 THR A O 1
ATOM 4329 N N . TYR A 1 457 ? 26.403 0.211 29.139 1.00 6.17 458 TYR A N 1
ATOM 4330 C CA . TYR A 1 457 ? 25.504 1.232 28.621 1.00 5.52 458 TYR A CA 1
ATOM 4331 C C . TYR A 1 457 ? 24.198 1.255 29.395 1.00 6.13 458 TYR A C 1
ATOM 4332 O O . TYR A 1 457 ? 23.647 0.205 29.724 1.00 6.94 458 TYR A O 1
ATOM 4343 N N . SER A 1 458 ? 23.691 2.453 29.641 1.00 5.08 459 SER A N 1
ATOM 4344 C CA . SER A 1 458 ? 22.433 2.596 30.345 1.00 6.01 459 SER A CA 1
ATOM 4345 C C . SER A 1 458 ? 21.863 3.983 30.075 1.00 4.90 459 SER A C 1
ATOM 4346 O O . SER A 1 458 ? 22.573 4.983 30.166 1.00 4.73 459 SER A O 1
ATOM 4350 N N . SER A 1 459 ? 20.593 4.036 29.693 1.00 4.97 460 SER A N 1
ATOM 4351 C CA . SER A 1 459 ? 19.952 5.303 29.379 1.00 4.93 460 SER A CA 1
ATOM 4352 C C . SER A 1 459 ? 19.763 6.192 30.601 1.00 6.04 460 SER A C 1
ATOM 4353 O O . SER A 1 459 ? 19.259 5.749 31.638 1.00 6.32 460 SER A O 1
ATOM 4357 N N . VAL A 1 460 ? 20.121 7.460 30.449 1.00 5.85 461 VAL A N 1
ATOM 4358 C CA . VAL A 1 460 ? 20.007 8.430 31.527 1.00 6.34 461 VAL A CA 1
ATOM 4359 C C . VAL A 1 460 ? 18.803 9.333 31.317 1.00 7.42 461 VAL A C 1
ATOM 4360 O O . VAL A 1 460 ? 18.537 9.787 30.200 1.00 7.24 461 VAL A O 1
ATOM 4365 N N . THR A 1 461 ? 18.077 9.585 32.398 1.00 9.13 462 THR A N 1
ATOM 4366 C CA . THR A 1 461 ? 16.913 10.463 32.368 1.00 11.44 462 THR A CA 1
ATOM 4367 C C . THR A 1 461 ? 17.209 11.582 33.346 1.00 12.09 462 THR A C 1
ATOM 4368 O O . THR A 1 461 ? 17.513 11.327 34.517 1.00 12.18 462 THR A O 1
ATOM 4373 N N . VAL A 1 462 ? 17.179 12.818 32.872 1.00 13.93 463 VAL A N 1
ATOM 4374 C CA . VAL A 1 462 ? 17.457 13.943 33.752 1.00 18.36 463 VAL A CA 1
ATOM 4375 C C . VAL A 1 462 ? 16.132 14.489 34.280 1.00 23.50 463 VAL A C 1
ATOM 4376 O O . VAL A 1 462 ? 15.448 15.244 33.596 1.00 23.46 463 VAL A O 1
ATOM 4381 N N . THR A 1 463 ? 15.769 14.052 35.485 1.00 29.04 464 THR A N 1
ATOM 4382 C CA . THR A 1 463 ? 14.530 14.462 36.140 1.00 35.47 464 THR A CA 1
ATOM 4383 C C . THR A 1 463 ? 14.526 15.975 36.391 1.00 35.62 464 THR A C 1
ATOM 4384 O O . THR A 1 463 ? 13.590 16.668 35.990 1.00 37.69 464 THR A O 1
ATOM 4389 N N . SER A 1 464 ? 15.581 16.490 37.018 1.00 34.69 465 SER A N 1
ATOM 4390 C CA . SER A 1 464 ? 15.692 17.924 37.281 1.00 33.26 465 SER A CA 1
ATOM 4391 C C . SER A 1 464 ? 17.097 18.284 37.751 1.00 31.18 465 SER A C 1
ATOM 4392 O O . SER A 1 464 ? 17.885 17.409 38.120 1.00 30.95 465 SER A O 1
ATOM 4397 N N . TRP A 1 465 ? 17.407 19.575 37.703 1.00 28.23 466 TRP A N 1
ATOM 4398 C CA . TRP A 1 465 ? 18.700 20.084 38.142 1.00 27.69 466 TRP A CA 1
ATOM 4399 C C . TRP A 1 465 ? 18.556 20.766 39.501 1.00 29.06 466 TRP A C 1
ATOM 4400 O O . TRP A 1 465 ? 17.597 21.516 39.731 1.00 28.78 466 TRP A O 1
ATOM 4413 N N . PRO A 1 466 ? 19.465 20.468 40.444 1.00 29.97 467 PRO A N 1
ATOM 4414 C CA . PRO A 1 466 ? 19.371 21.116 41.757 1.00 30.78 467 PRO A CA 1
ATOM 4415 C C . PRO A 1 466 ? 19.565 22.620 41.555 1.00 31.75 467 PRO A C 1
ATOM 4416 O O . PRO A 1 466 ? 20.088 23.048 40.521 1.00 31.18 467 PRO A O 1
ATOM 4420 N N . SER A 1 467 ? 19.111 23.422 42.509 1.00 33.14 468 SER A N 1
ATOM 4421 C CA . SER A 1 467 ? 19.255 24.860 42.389 1.00 36.12 468 SER A CA 1
ATOM 4422 C C . SER A 1 467 ? 20.710 25.206 42.680 1.00 37.55 468 SER A C 1
ATOM 4423 O O . SER A 1 467 ? 21.099 25.439 43.823 1.00 38.60 468 SER A O 1
ATOM 4428 N N . ILE A 1 468 ? 21.520 25.164 41.635 1.00 38.74 469 ILE A N 1
ATOM 4429 C CA . ILE A 1 468 ? 22.934 25.454 41.738 1.00 40.33 469 ILE A CA 1
ATOM 4430 C C . ILE A 1 468 ? 23.146 26.955 41.687 1.00 42.34 469 ILE A C 1
ATOM 4431 O O . ILE A 1 468 ? 22.573 27.638 40.844 1.00 43.28 469 ILE A O 1
ATOM 4437 N N A VAL A 1 469 ? 23.960 27.470 42.601 0.40 43.40 470 VAL A N 1
ATOM 4438 N N B VAL A 1 469 ? 23.900 27.473 42.647 0.60 43.79 470 VAL A N 1
ATOM 4439 C CA A VAL A 1 469 ? 24.251 28.895 42.639 0.40 45.03 470 VAL A CA 1
ATOM 4440 C CA B VAL A 1 469 ? 24.209 28.892 42.692 0.60 45.98 470 VAL A CA 1
ATOM 4441 C C A VAL A 1 469 ? 25.755 29.131 42.543 0.40 46.21 470 VAL A C 1
ATOM 4442 C C B VAL A 1 469 ? 25.712 29.029 42.497 0.60 47.64 470 VAL A C 1
ATOM 4443 O O A VAL A 1 469 ? 26.525 28.634 43.369 0.40 47.00 470 VAL A O 1
ATOM 4444 O O B VAL A 1 469 ? 26.500 28.560 43.323 0.60 48.66 470 VAL A O 1
ATOM 4453 N N A ALA A 1 470 ? 26.166 29.855 41.509 0.40 47.14 471 ALA A N 1
ATOM 4454 N N B ALA A 1 470 ? 26.103 29.610 41.370 0.60 49.14 471 ALA A N 1
ATOM 4455 C CA A ALA A 1 470 ? 27.571 30.178 41.287 0.40 48.31 471 ALA A CA 1
ATOM 4456 C CA B ALA A 1 470 ? 27.513 29.799 41.053 0.60 50.79 471 ALA A CA 1
ATOM 4457 C C A ALA A 1 470 ? 27.684 31.692 41.384 0.40 49.28 471 ALA A C 1
ATOM 4458 C C B ALA A 1 470 ? 27.898 31.244 41.302 0.60 52.15 471 ALA A C 1
ATOM 4459 O O A ALA A 1 470 ? 26.823 32.412 40.877 0.40 49.41 471 ALA A O 1
ATOM 4460 O O B ALA A 1 470 ? 27.263 32.161 40.781 0.60 52.20 471 ALA A O 1
ATOM 4465 N N A THR A 1 471 ? 28.750 32.178 42.014 0.40 50.60 472 THR A N 1
ATOM 4466 N N B THR A 1 471 ? 28.928 31.442 42.116 0.60 54.06 472 THR A N 1
ATOM 4467 C CA A THR A 1 471 ? 28.932 33.618 42.186 0.40 52.16 472 THR A CA 1
ATOM 4468 C CA B THR A 1 471 ? 29.416 32.776 42.449 0.60 56.51 472 THR A CA 1
ATOM 4469 C C A THR A 1 471 ? 30.324 34.081 41.762 0.40 52.50 472 THR A C 1
ATOM 4470 C C B THR A 1 471 ? 30.944 32.719 42.539 0.60 57.69 472 THR A C 1
ATOM 4471 O O A THR A 1 471 ? 31.283 33.305 41.807 0.40 53.01 472 THR A O 1
ATOM 4472 O O B THR A 1 471 ? 31.501 31.771 43.105 0.60 58.10 472 THR A O 1
ATOM 4483 N N A GLY A 1 472 ? 30.419 35.349 41.367 0.40 52.99 473 GLY A N 1
ATOM 4484 N N B GLY A 1 472 ? 31.617 33.702 41.945 0.60 58.72 473 GLY A N 1
ATOM 4485 C CA A GLY A 1 472 ? 31.688 35.924 40.960 0.40 53.71 473 GLY A CA 1
ATOM 4486 C CA B GLY A 1 472 ? 33.070 33.730 41.984 0.60 59.65 473 GLY A CA 1
ATOM 4487 C C A GLY A 1 472 ? 31.968 35.753 39.484 0.40 54.05 473 GLY A C 1
ATOM 4488 C C B GLY A 1 472 ? 33.702 34.470 40.819 0.60 60.33 473 GLY A C 1
ATOM 4489 O O A GLY A 1 472 ? 32.512 34.696 39.111 0.40 54.83 473 GLY A O 1
ATOM 4490 O O B GLY A 1 472 ? 32.967 35.152 40.070 0.60 60.77 473 GLY A O 1
#